Protein AF-A0A813KV75-F1 (afdb_monomer_lite)

Structure (mmCIF, N/CA/C/O backbone):
data_AF-A0A813KV75-F1
#
_entry.id   AF-A0A813KV75-F1
#
loop_
_atom_site.group_PDB
_atom_site.id
_atom_site.type_symbol
_atom_site.label_atom_id
_atom_site.label_alt_id
_atom_site.label_comp_id
_atom_site.label_asym_id
_atom_site.label_entity_id
_atom_site.label_seq_id
_atom_site.pdbx_PDB_ins_code
_atom_site.Cartn_x
_atom_site.Cartn_y
_atom_site.Cartn_z
_atom_site.occupancy
_atom_site.B_iso_or_equiv
_atom_site.auth_seq_id
_atom_site.auth_comp_id
_atom_site.auth_asym_id
_atom_site.auth_atom_id
_atom_site.pdbx_PDB_model_num
ATOM 1 N N . ALA A 1 1 ? 6.185 -14.741 -5.925 1.00 53.38 1 ALA A N 1
ATOM 2 C CA . ALA A 1 1 ? 5.125 -14.249 -5.020 1.00 53.38 1 ALA A CA 1
ATOM 3 C C . ALA A 1 1 ? 5.002 -15.226 -3.856 1.00 53.38 1 ALA A C 1
ATOM 5 O O . ALA A 1 1 ? 5.307 -16.393 -4.060 1.00 53.38 1 ALA A O 1
ATOM 6 N N . SER A 1 2 ? 4.611 -14.777 -2.660 1.00 63.94 2 SER A N 1
ATOM 7 C CA . SER A 1 2 ? 4.375 -15.670 -1.508 1.00 63.94 2 SER A CA 1
ATOM 8 C C . SER A 1 2 ? 3.103 -16.514 -1.654 1.00 63.94 2 SER A C 1
ATOM 10 O O . SER A 1 2 ? 2.990 -17.553 -1.020 1.00 63.94 2 SER A O 1
ATOM 12 N N . ILE A 1 3 ? 2.172 -16.078 -2.509 1.00 71.06 3 ILE A N 1
ATOM 13 C CA . ILE A 1 3 ? 0.961 -16.801 -2.906 1.00 71.06 3 ILE A CA 1
ATOM 14 C C . ILE A 1 3 ? 0.991 -16.938 -4.437 1.00 71.06 3 ILE A C 1
ATOM 16 O O . ILE A 1 3 ? 1.239 -15.929 -5.110 1.00 71.06 3 ILE A O 1
ATOM 20 N N . PRO A 1 4 ? 0.772 -18.138 -5.006 1.00 77.00 4 PRO A N 1
ATOM 21 C CA . PRO A 1 4 ? 0.622 -18.311 -6.448 1.00 77.00 4 PRO A CA 1
ATOM 22 C C . PRO A 1 4 ? -0.547 -17.474 -6.979 1.00 77.00 4 PRO A C 1
ATOM 24 O O . PRO A 1 4 ? -1.672 -17.583 -6.485 1.00 77.00 4 PRO A O 1
ATOM 27 N N . LEU A 1 5 ? -0.274 -16.635 -7.978 1.00 83.06 5 LEU A N 1
ATOM 28 C CA . LEU A 1 5 ? -1.265 -15.744 -8.572 1.00 83.06 5 LEU A CA 1
ATOM 29 C C . LEU A 1 5 ? -1.106 -15.679 -10.090 1.00 83.06 5 LEU A C 1
ATOM 31 O O . LEU A 1 5 ? 0.013 -15.726 -10.602 1.00 83.06 5 LEU A O 1
ATOM 35 N N . ILE A 1 6 ? -2.228 -15.520 -10.782 1.00 82.75 6 ILE A N 1
ATOM 36 C CA . ILE A 1 6 ? -2.308 -15.220 -12.211 1.00 82.75 6 ILE A CA 1
ATOM 37 C C . ILE A 1 6 ? -2.850 -13.801 -12.340 1.00 82.75 6 ILE A C 1
ATOM 39 O O . ILE A 1 6 ? -3.893 -13.488 -11.770 1.00 82.75 6 ILE A O 1
ATOM 43 N N . LYS A 1 7 ? -2.150 -12.951 -13.092 1.00 79.19 7 LYS A N 1
ATOM 44 C CA . LYS A 1 7 ? -2.638 -11.614 -13.440 1.00 79.19 7 LYS A CA 1
ATOM 45 C C . LYS A 1 7 ? -3.262 -11.653 -14.821 1.00 79.19 7 LYS A C 1
ATOM 47 O O . LYS A 1 7 ? -2.622 -12.109 -15.764 1.00 79.19 7 LYS A O 1
ATOM 52 N N . ALA A 1 8 ? -4.478 -11.152 -14.938 1.00 77.88 8 ALA A N 1
ATOM 53 C CA . ALA A 1 8 ? -5.195 -11.017 -16.193 1.00 77.88 8 ALA A CA 1
ATOM 54 C C . ALA A 1 8 ? -5.726 -9.589 -16.335 1.00 77.88 8 ALA A C 1
ATOM 56 O O . ALA A 1 8 ? -5.813 -8.840 -15.365 1.00 77.88 8 ALA A O 1
ATOM 57 N N . VAL A 1 9 ? -6.079 -9.213 -17.558 1.00 76.44 9 VAL A N 1
ATOM 58 C CA . VAL A 1 9 ? -6.829 -7.989 -17.833 1.00 76.44 9 VAL A CA 1
ATOM 59 C C . VAL A 1 9 ? -8.101 -8.422 -18.542 1.00 76.44 9 VAL A C 1
ATOM 61 O O . VAL A 1 9 ? -8.027 -9.105 -19.562 1.00 76.44 9 VAL A O 1
ATOM 64 N N . ASP A 1 10 ? -9.249 -8.082 -17.968 1.00 83.19 10 ASP A N 1
ATOM 65 C CA . ASP A 1 10 ? -10.549 -8.336 -18.582 1.00 83.19 10 ASP A CA 1
ATOM 66 C C . ASP A 1 10 ? -10.736 -7.490 -19.856 1.00 83.19 10 ASP A C 1
ATOM 68 O O . ASP A 1 10 ? -10.063 -6.476 -20.050 1.00 83.19 10 ASP A O 1
ATOM 72 N N . VAL A 1 11 ? -11.684 -7.870 -20.715 1.00 79.50 11 VAL A N 1
ATOM 73 C CA . VAL A 1 11 ? -12.032 -7.126 -21.938 1.00 79.50 11 VAL A CA 1
ATOM 74 C C . VAL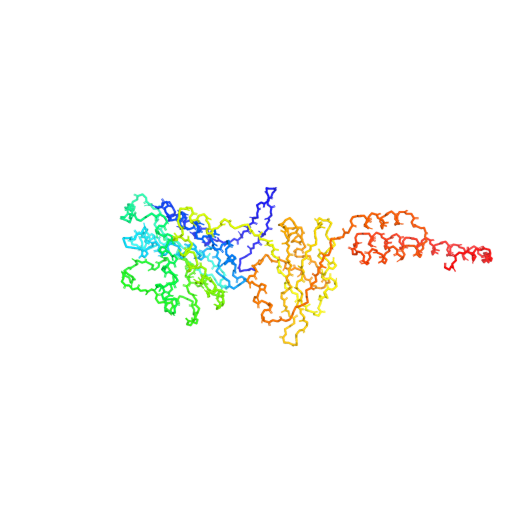 A 1 11 ? -12.446 -5.675 -21.664 1.00 79.50 11 VAL A C 1
ATOM 76 O O . VAL A 1 11 ? -12.253 -4.816 -22.521 1.00 79.50 11 VAL A O 1
ATOM 79 N N . SER A 1 12 ? -12.958 -5.377 -20.465 1.00 78.62 12 SER A N 1
ATOM 80 C CA . SER A 1 12 ? -13.265 -4.012 -20.012 1.00 78.62 12 SER A CA 1
ATOM 81 C C . SER A 1 12 ? -12.034 -3.196 -19.585 1.00 78.62 12 SER A C 1
ATOM 83 O O . SER A 1 12 ? -12.148 -2.007 -19.291 1.00 78.62 12 SER A O 1
ATOM 85 N N . GLY A 1 13 ? -10.847 -3.810 -19.536 1.00 67.19 13 GLY A N 1
ATOM 86 C CA . GLY A 1 13 ? -9.606 -3.179 -19.086 1.00 67.19 13 GLY A CA 1
ATOM 87 C C . GLY A 1 13 ? -9.364 -3.250 -17.575 1.00 67.19 13 GLY A C 1
ATOM 88 O O . GLY A 1 13 ? -8.439 -2.596 -17.089 1.00 67.19 13 GLY A O 1
ATOM 89 N N . VAL A 1 14 ? -10.166 -4.024 -16.834 1.00 74.25 14 VAL A N 1
ATOM 90 C CA . VAL A 1 14 ? -9.988 -4.264 -15.393 1.00 74.25 14 VAL A CA 1
ATOM 91 C C . VAL A 1 14 ? -8.853 -5.263 -15.162 1.00 74.25 14 VAL A C 1
ATOM 93 O O . VAL A 1 14 ? -8.882 -6.373 -15.687 1.00 74.25 14 VAL A O 1
ATOM 96 N N . GLU A 1 15 ? -7.861 -4.885 -14.353 1.00 74.06 15 GLU A N 1
ATOM 97 C CA . GLU A 1 15 ? -6.810 -5.802 -13.896 1.00 74.06 15 GLU A CA 1
ATOM 98 C C . GLU A 1 15 ? -7.378 -6.769 -12.841 1.00 74.06 15 GLU A C 1
ATOM 100 O O . GLU A 1 15 ? -7.965 -6.348 -11.842 1.00 74.06 15 GLU A O 1
ATOM 105 N N . VAL A 1 16 ? -7.200 -8.070 -13.065 1.00 79.62 16 VAL A N 1
ATOM 106 C CA . VAL A 1 16 ? -7.707 -9.157 -12.221 1.00 79.62 16 VAL A CA 1
ATOM 107 C C . VAL A 1 16 ? -6.535 -9.988 -11.712 1.00 79.62 16 VAL A C 1
ATOM 109 O O . VAL A 1 16 ? -5.755 -10.518 -12.501 1.00 79.62 16 VAL A O 1
ATOM 112 N N . ASP A 1 17 ? -6.451 -10.156 -10.392 1.00 83.75 17 ASP A N 1
ATOM 113 C CA . ASP A 1 17 ? -5.518 -11.078 -9.743 1.00 83.75 17 ASP A CA 1
ATOM 114 C C . ASP A 1 17 ? -6.285 -12.341 -9.299 1.00 83.75 17 ASP A C 1
ATOM 116 O O . ASP A 1 17 ? -7.113 -12.295 -8.388 1.00 83.75 17 ASP A O 1
ATOM 120 N N . LEU A 1 18 ? -6.012 -13.482 -9.936 1.00 84.12 18 LEU A N 1
ATOM 121 C CA . LEU A 1 18 ? -6.553 -14.794 -9.569 1.00 84.12 18 LEU A CA 1
ATOM 122 C C . LEU A 1 18 ? -5.559 -15.522 -8.662 1.00 84.12 18 LEU A C 1
ATOM 124 O O . LEU A 1 18 ? -4.484 -15.922 -9.106 1.00 84.12 18 LEU A O 1
ATOM 128 N N . CYS A 1 19 ? -5.923 -15.719 -7.396 1.00 84.06 19 CYS A N 1
ATOM 129 C CA . CYS A 1 19 ? -5.082 -16.381 -6.397 1.00 84.06 19 CYS A CA 1
ATOM 130 C C . CYS A 1 19 ? -5.640 -17.766 -6.052 1.00 84.06 19 CYS A C 1
ATOM 132 O O . CYS A 1 19 ? -6.827 -17.896 -5.756 1.00 84.06 19 CYS A O 1
ATOM 134 N N . ILE A 1 20 ? -4.783 -18.789 -6.018 1.00 82.94 20 ILE A N 1
ATOM 135 C CA . ILE A 1 20 ? -5.169 -20.150 -5.611 1.00 82.94 20 ILE A CA 1
ATOM 136 C C . ILE A 1 20 ? -4.765 -20.368 -4.149 1.00 82.94 20 ILE A C 1
ATOM 138 O O . ILE A 1 20 ? -3.637 -20.069 -3.764 1.00 82.94 20 ILE A O 1
ATOM 142 N N . GLY A 1 21 ? -5.686 -20.889 -3.333 1.00 81.12 21 GLY A N 1
ATOM 143 C CA . GLY A 1 21 ? -5.401 -21.296 -1.950 1.00 81.12 21 GLY A CA 1
ATOM 144 C C . GLY A 1 21 ? -5.298 -20.159 -0.926 1.00 81.12 21 GLY A C 1
ATOM 145 O O . GLY A 1 21 ? -4.889 -20.400 0.204 1.00 81.12 21 GLY A O 1
ATOM 146 N N . ASN A 1 22 ? -5.687 -18.924 -1.268 1.00 85.81 22 ASN A N 1
ATOM 147 C CA . ASN A 1 22 ? -5.673 -17.793 -0.329 1.00 85.81 22 ASN A CA 1
ATOM 148 C C . ASN A 1 22 ? -6.916 -17.773 0.588 1.00 85.81 22 ASN A C 1
ATOM 150 O O . ASN A 1 22 ? -7.728 -16.844 0.542 1.00 85.81 22 ASN A O 1
ATOM 154 N N . HIS A 1 23 ? -7.085 -18.811 1.410 1.00 90.31 23 HIS A N 1
ATOM 155 C CA . HIS A 1 23 ? -8.248 -18.949 2.294 1.00 90.31 23 HIS A CA 1
ATOM 156 C C . HIS A 1 23 ? -8.312 -17.845 3.358 1.00 90.31 23 HIS A C 1
ATOM 158 O O . HIS A 1 23 ? -9.381 -17.284 3.593 1.00 90.31 23 HIS A O 1
ATOM 164 N N . LEU A 1 24 ? -7.174 -17.459 3.943 1.00 93.88 24 LEU A N 1
ATOM 165 C CA . LEU A 1 24 ? -7.123 -16.358 4.913 1.00 93.88 24 LEU A CA 1
ATOM 166 C C . LEU A 1 24 ? -7.554 -15.023 4.288 1.00 93.88 24 LEU A C 1
ATOM 168 O O . LEU A 1 24 ? -8.267 -14.247 4.921 1.00 93.88 24 LEU A O 1
ATOM 172 N N . GLY A 1 25 ? -7.216 -14.781 3.016 1.00 92.75 25 GLY A N 1
ATOM 173 C CA . GLY A 1 25 ? -7.668 -13.603 2.272 1.00 92.75 25 GLY A CA 1
ATOM 174 C C . GLY A 1 25 ? -9.194 -13.479 2.176 1.00 92.75 25 GLY A C 1
ATOM 175 O O . GLY A 1 25 ? -9.724 -12.365 2.236 1.00 92.75 25 GLY A O 1
ATOM 176 N N . LEU A 1 26 ? -9.914 -14.605 2.095 1.00 93.62 26 LEU A N 1
ATOM 177 C CA . LEU A 1 26 ? -11.379 -14.621 2.129 1.00 93.62 26 LEU A CA 1
ATOM 178 C C . LEU A 1 26 ? -11.910 -14.164 3.493 1.00 93.62 26 LEU A C 1
ATOM 180 O O . LEU A 1 26 ? -12.798 -13.314 3.550 1.00 93.62 26 LEU A O 1
ATOM 184 N N . HIS A 1 27 ? -11.355 -14.688 4.588 1.00 96.69 27 HIS A N 1
ATOM 185 C CA . HIS A 1 27 ? -11.759 -14.301 5.942 1.00 96.69 27 HIS A CA 1
ATOM 186 C C . HIS A 1 27 ? -11.413 -12.841 6.242 1.00 96.69 27 HIS A C 1
ATOM 188 O O . HIS A 1 27 ? -12.263 -12.116 6.754 1.00 96.69 27 HIS A O 1
ATOM 194 N N . ASN A 1 28 ? -10.229 -12.371 5.838 1.00 97.25 28 ASN A N 1
ATOM 195 C CA . ASN A 1 28 ? -9.840 -10.962 5.947 1.00 97.25 28 ASN A CA 1
ATOM 196 C C . ASN A 1 28 ? -10.833 -10.044 5.221 1.00 97.25 28 ASN A C 1
ATOM 198 O O . ASN A 1 28 ? -11.254 -9.023 5.765 1.00 97.25 28 ASN A O 1
ATOM 202 N N . SER A 1 29 ? -11.260 -10.431 4.015 1.00 96.69 29 SER A N 1
ATOM 203 C CA . SER A 1 29 ? -12.256 -9.676 3.246 1.00 96.69 29 SER A CA 1
ATOM 204 C C . SER A 1 29 ? -13.622 -9.656 3.937 1.00 96.69 29 SER A C 1
ATOM 206 O O . SER A 1 29 ? -14.263 -8.609 3.984 1.00 96.69 29 SER A O 1
ATOM 208 N N . ARG A 1 30 ? -14.054 -10.786 4.515 1.00 97.88 30 ARG A N 1
ATOM 209 C CA . ARG A 1 30 ? -15.306 -10.883 5.284 1.00 97.88 30 ARG A CA 1
ATOM 210 C C . ARG A 1 30 ? -15.275 -10.041 6.560 1.00 97.88 30 ARG A C 1
ATOM 212 O O . ARG A 1 30 ? -16.251 -9.354 6.830 1.00 97.88 30 ARG A O 1
ATOM 219 N N . LEU A 1 31 ? -14.160 -10.037 7.292 1.00 98.50 31 LEU A N 1
ATOM 220 C CA . LEU A 1 31 ? -13.988 -9.210 8.489 1.00 98.50 31 LEU A CA 1
ATOM 221 C C . LEU A 1 31 ? -14.083 -7.715 8.149 1.00 98.50 31 LEU A C 1
ATOM 223 O O . LEU A 1 31 ? -14.829 -6.978 8.787 1.00 98.50 31 LEU A O 1
ATOM 227 N N . VAL A 1 32 ? -13.373 -7.265 7.109 1.00 98.38 32 VAL A N 1
ATOM 228 C CA . VAL A 1 32 ? -13.455 -5.870 6.642 1.00 98.38 32 VAL A CA 1
ATOM 229 C C . VAL A 1 32 ? -14.874 -5.524 6.185 1.00 98.38 32 VAL A C 1
ATOM 231 O O . VAL A 1 32 ? -15.374 -4.450 6.510 1.00 98.38 32 VAL A O 1
ATOM 234 N N . ALA A 1 33 ? -15.543 -6.425 5.460 1.00 98.12 33 ALA A N 1
ATOM 235 C CA . ALA A 1 33 ? -16.925 -6.221 5.034 1.00 98.12 33 ALA A CA 1
ATOM 236 C C . ALA A 1 33 ? -17.878 -6.085 6.230 1.00 98.12 33 ALA A C 1
ATOM 238 O O . ALA A 1 33 ? -18.720 -5.191 6.218 1.00 98.12 33 ALA A O 1
ATOM 239 N N . ALA A 1 34 ? -17.705 -6.903 7.270 1.00 98.38 34 ALA A N 1
ATOM 240 C CA . ALA A 1 34 ? -18.495 -6.825 8.492 1.00 98.38 34 ALA A CA 1
ATOM 241 C C . ALA A 1 34 ? -18.333 -5.466 9.192 1.00 98.38 34 ALA A C 1
ATOM 243 O O . ALA A 1 34 ? -19.322 -4.845 9.568 1.00 98.38 34 ALA A O 1
ATOM 244 N N . TYR A 1 35 ? -17.107 -4.939 9.272 1.00 98.44 35 TYR A N 1
ATOM 245 C CA . TYR A 1 35 ? -16.874 -3.592 9.799 1.00 98.44 35 TYR A CA 1
ATOM 246 C C . TYR A 1 35 ? -17.551 -2.490 8.977 1.00 98.44 35 TYR A C 1
ATOM 248 O O . TYR A 1 35 ? -18.154 -1.586 9.548 1.00 98.44 35 TYR A O 1
ATOM 256 N N . CYS A 1 36 ? -17.485 -2.569 7.646 1.00 98.00 36 CYS A N 1
ATOM 257 C CA . CYS A 1 36 ? -18.151 -1.609 6.761 1.00 98.00 36 CYS A CA 1
ATOM 258 C C . CYS A 1 36 ? -19.685 -1.683 6.830 1.00 98.00 36 CYS A C 1
ATOM 260 O O . CYS A 1 36 ? -20.344 -0.674 6.599 1.00 98.00 36 CYS A O 1
ATOM 262 N N . GLN A 1 37 ? -20.248 -2.865 7.094 1.00 97.75 37 GLN A N 1
ATOM 263 C CA . GLN A 1 37 ? -21.692 -3.058 7.265 1.00 97.75 37 GLN A CA 1
ATOM 264 C C . GLN A 1 37 ? -22.179 -2.540 8.618 1.00 97.75 37 GLN A C 1
ATOM 266 O O . GLN A 1 37 ? -23.289 -2.027 8.707 1.00 97.75 37 GLN A O 1
ATOM 271 N N . LEU A 1 38 ? -21.344 -2.652 9.653 1.00 97.69 38 LEU A N 1
ATOM 272 C CA . LEU A 1 38 ? -21.693 -2.231 11.003 1.00 97.69 38 LEU A CA 1
ATOM 273 C C . LEU A 1 38 ? -21.845 -0.707 11.133 1.00 97.69 38 LEU A C 1
ATOM 275 O O . LEU A 1 38 ? -22.743 -0.238 11.827 1.00 97.69 38 LEU A O 1
ATOM 279 N N . ASP A 1 39 ? -20.983 0.068 10.468 1.00 98.31 39 ASP A N 1
ATOM 280 C CA . ASP A 1 39 ? -21.084 1.530 10.419 1.00 98.31 39 ASP A CA 1
ATOM 281 C C . ASP A 1 39 ? -20.590 2.062 9.062 1.00 98.31 39 ASP A C 1
ATOM 283 O O . ASP A 1 39 ? -19.451 1.821 8.649 1.00 98.31 39 ASP A O 1
ATOM 287 N N . GLN A 1 40 ? -21.445 2.826 8.372 1.00 97.69 40 GLN A N 1
ATOM 288 C CA . GLN A 1 40 ? -21.170 3.371 7.038 1.00 97.69 40 GLN A CA 1
ATOM 289 C C . GLN A 1 40 ? -19.872 4.196 6.988 1.00 97.69 40 GLN A C 1
ATOM 291 O O . GLN A 1 40 ? -19.140 4.144 5.990 1.00 97.69 40 GLN A O 1
ATOM 296 N N . ARG A 1 41 ? -19.545 4.915 8.071 1.00 98.50 41 ARG A N 1
ATOM 297 C CA . ARG A 1 41 ? -18.370 5.797 8.143 1.00 98.50 41 ARG A CA 1
ATOM 298 C C . ARG A 1 41 ? -17.066 5.013 8.018 1.00 98.50 41 ARG A C 1
ATOM 300 O O . ARG A 1 41 ? -16.087 5.537 7.491 1.00 98.50 41 ARG A O 1
ATOM 307 N N . VAL A 1 42 ? -17.047 3.733 8.410 1.00 98.56 42 VAL A N 1
ATOM 308 C CA . VAL A 1 42 ? -15.878 2.855 8.230 1.00 98.56 42 VAL A CA 1
ATOM 309 C C . VAL A 1 42 ? -15.536 2.715 6.751 1.00 98.56 42 VAL A C 1
ATOM 311 O O . VAL A 1 42 ? -14.382 2.906 6.356 1.00 98.56 42 VAL A O 1
ATOM 314 N N . GLY A 1 43 ? -16.537 2.408 5.923 1.00 98.06 43 GLY A N 1
ATOM 315 C CA . GLY A 1 43 ? -16.358 2.253 4.483 1.00 98.06 43 GLY A CA 1
ATOM 316 C C . GLY A 1 43 ? -15.925 3.556 3.811 1.00 98.06 43 GLY A C 1
ATOM 317 O O . GLY A 1 43 ? -15.083 3.534 2.912 1.00 98.06 43 GLY A O 1
ATOM 318 N N . GLU A 1 44 ? -16.459 4.690 4.266 1.00 97.88 44 GLU A N 1
ATOM 319 C CA . GLU A 1 44 ? -16.111 6.023 3.766 1.00 97.88 44 GLU A CA 1
ATOM 320 C C . GLU A 1 44 ? -14.663 6.403 4.082 1.00 97.88 44 GLU A C 1
ATOM 322 O O . GLU A 1 44 ? -13.897 6.685 3.156 1.00 97.88 44 GLU A O 1
ATOM 327 N N . VAL A 1 45 ? -14.251 6.313 5.350 1.00 98.50 45 VAL A N 1
ATOM 328 C CA . VAL A 1 45 ? -12.875 6.615 5.773 1.00 98.50 45 VAL A CA 1
ATOM 329 C C . VAL A 1 45 ? -11.883 5.666 5.096 1.00 98.50 45 VAL A C 1
ATOM 331 O O . VAL A 1 45 ? -10.905 6.121 4.502 1.00 98.50 45 VAL A O 1
ATOM 334 N N . CYS A 1 46 ? -12.150 4.353 5.084 1.00 98.38 46 CYS A N 1
ATOM 335 C CA . CYS A 1 46 ? -11.278 3.381 4.417 1.00 98.38 46 CYS A CA 1
ATOM 336 C C . CYS A 1 46 ? -11.109 3.686 2.922 1.00 98.38 46 CYS A C 1
ATOM 338 O O . CYS A 1 46 ? -10.010 3.553 2.377 1.00 98.38 46 CYS A O 1
ATOM 340 N N . ARG A 1 47 ? -12.190 4.084 2.239 1.00 97.25 47 ARG A N 1
ATOM 341 C CA . ARG A 1 47 ? -12.155 4.431 0.815 1.00 97.25 47 ARG A CA 1
ATOM 342 C C . ARG A 1 47 ? -11.278 5.652 0.573 1.00 97.25 47 ARG A C 1
ATOM 344 O O . ARG A 1 47 ? -10.379 5.566 -0.265 1.00 97.25 47 ARG A O 1
ATOM 351 N N . VAL A 1 48 ? -11.500 6.736 1.317 1.00 97.25 48 VAL A N 1
ATOM 352 C CA . VAL A 1 48 ? -10.736 7.978 1.148 1.00 97.25 48 VAL A CA 1
ATOM 353 C C . VAL A 1 48 ? -9.262 7.763 1.478 1.00 97.25 48 VAL A C 1
ATOM 355 O O . VAL A 1 48 ? -8.413 8.118 0.667 1.00 97.25 48 VAL A O 1
ATOM 358 N N . VAL A 1 49 ? -8.932 7.091 2.586 1.00 98.31 49 VAL A N 1
ATOM 359 C CA . VAL A 1 49 ? -7.536 6.784 2.950 1.00 98.31 49 VAL A CA 1
ATOM 360 C C . VAL A 1 49 ? -6.847 5.960 1.858 1.00 98.31 49 VAL A C 1
ATOM 362 O O . VAL A 1 49 ? -5.716 6.255 1.475 1.00 98.31 49 VAL A O 1
ATOM 365 N N . LYS A 1 50 ? -7.516 4.947 1.294 1.00 96.69 50 LYS A N 1
ATOM 366 C CA . LYS A 1 50 ? -6.940 4.147 0.199 1.00 96.69 50 LYS A CA 1
ATOM 367 C C . LYS A 1 50 ? -6.727 4.964 -1.072 1.00 96.69 50 LYS A C 1
ATOM 369 O O . LYS A 1 50 ? -5.714 4.770 -1.744 1.00 96.69 50 LYS A O 1
ATOM 374 N N . GLN A 1 51 ? -7.677 5.825 -1.429 1.00 95.44 51 GLN A N 1
ATOM 375 C CA . GLN A 1 51 ? -7.565 6.686 -2.606 1.00 95.44 51 GLN A CA 1
ATOM 376 C C . GLN A 1 51 ? -6.450 7.720 -2.425 1.00 95.44 51 GLN A C 1
ATOM 378 O O . GLN A 1 51 ? -5.597 7.835 -3.301 1.00 95.44 51 GLN A O 1
ATOM 383 N N . TRP A 1 52 ? -6.382 8.370 -1.262 1.00 96.94 52 TRP A N 1
ATOM 384 C CA . TRP A 1 52 ? -5.301 9.279 -0.883 1.00 96.94 52 TRP A CA 1
ATOM 385 C C . TRP A 1 52 ? -3.931 8.592 -0.958 1.00 96.94 52 TRP A C 1
ATOM 387 O O . TRP A 1 52 ? -3.034 9.077 -1.646 1.00 96.94 52 TRP A O 1
ATOM 397 N N . ALA A 1 53 ? -3.773 7.421 -0.332 1.00 97.06 53 ALA A N 1
ATOM 398 C CA . ALA A 1 53 ? -2.500 6.702 -0.332 1.00 97.06 53 ALA A CA 1
ATOM 399 C C . ALA A 1 53 ? -2.056 6.330 -1.757 1.00 97.06 53 ALA A C 1
ATOM 401 O O . ALA A 1 53 ? -0.873 6.420 -2.083 1.00 97.06 53 ALA A O 1
ATOM 402 N N . ARG A 1 54 ? -2.998 5.946 -2.632 1.00 94.00 54 ARG A N 1
ATOM 403 C CA . ARG A 1 54 ? -2.718 5.692 -4.056 1.00 94.00 54 ARG A CA 1
ATOM 404 C C . ARG A 1 54 ? -2.331 6.969 -4.802 1.00 94.00 54 ARG A C 1
ATOM 406 O O . ARG A 1 54 ? -1.345 6.943 -5.530 1.00 94.00 54 ARG A O 1
ATOM 413 N N . ALA A 1 55 ? -3.056 8.068 -4.599 1.00 93.25 55 ALA A N 1
ATOM 414 C CA . ALA A 1 55 ? -2.785 9.353 -5.242 1.00 93.25 55 ALA A CA 1
ATOM 415 C C . ALA A 1 55 ? -1.420 9.939 -4.839 1.00 93.25 55 ALA A C 1
ATOM 417 O O . ALA A 1 55 ? -0.754 10.570 -5.657 1.00 93.25 55 ALA A O 1
ATOM 418 N N . MET A 1 56 ? -0.973 9.689 -3.604 1.00 94.56 56 MET A N 1
ATOM 419 C CA . MET A 1 56 ? 0.372 10.043 -3.126 1.00 94.56 56 MET A CA 1
ATOM 420 C C . MET A 1 56 ? 1.444 8.998 -3.489 1.00 94.56 56 MET A C 1
ATOM 422 O O . MET A 1 56 ? 2.602 9.150 -3.105 1.00 94.56 56 MET A O 1
ATOM 426 N N . GLN A 1 57 ? 1.071 7.931 -4.204 1.00 94.25 57 GLN A N 1
ATOM 427 C CA . GLN A 1 57 ? 1.933 6.808 -4.588 1.00 94.25 57 GLN A CA 1
ATOM 428 C C . GLN A 1 57 ? 2.609 6.090 -3.403 1.00 94.25 57 GLN A C 1
ATOM 430 O O . GLN A 1 57 ? 3.700 5.539 -3.528 1.00 94.25 57 GLN A O 1
ATOM 435 N N . LEU A 1 58 ? 1.923 6.049 -2.260 1.00 95.81 58 LEU A N 1
ATOM 436 C CA . LEU A 1 58 ? 2.359 5.415 -1.010 1.00 95.81 58 LEU A CA 1
ATOM 437 C C . LEU A 1 58 ? 1.849 3.974 -0.871 1.00 95.81 58 LEU A C 1
ATOM 439 O O . LEU A 1 58 ? 1.830 3.405 0.219 1.00 95.81 58 LEU A O 1
ATOM 443 N N . VAL A 1 59 ? 1.379 3.377 -1.966 1.00 93.00 59 VAL A N 1
ATOM 444 C CA . VAL A 1 59 ? 0.904 1.995 -1.998 1.00 93.00 59 VAL A CA 1
ATOM 445 C C . VAL A 1 59 ? 1.827 1.202 -2.897 1.00 93.00 59 VAL A C 1
ATOM 447 O O . VAL A 1 59 ? 1.818 1.463 -4.097 1.00 93.00 59 VAL A O 1
ATOM 450 N N . ARG A 1 60 ? 2.563 0.242 -2.313 1.00 89.88 60 ARG A N 1
ATOM 451 C CA . ARG A 1 60 ? 3.247 -0.914 -2.936 1.00 89.88 60 ARG A CA 1
ATOM 452 C C . ARG A 1 60 ? 4.454 -1.331 -2.093 1.00 89.88 60 ARG A C 1
ATOM 454 O O . ARG A 1 60 ? 5.458 -0.631 -2.022 1.00 89.88 60 ARG A O 1
ATOM 461 N N . SER A 1 61 ? 4.404 -2.538 -1.534 1.00 89.00 61 SER A N 1
ATOM 462 C CA . SER A 1 61 ? 5.488 -3.058 -0.689 1.00 89.00 61 SER A CA 1
ATOM 463 C C . SER A 1 61 ? 6.818 -3.256 -1.414 1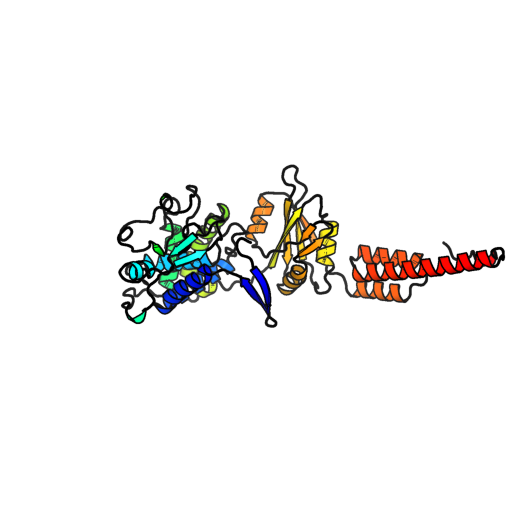.00 89.00 61 SER A C 1
ATOM 465 O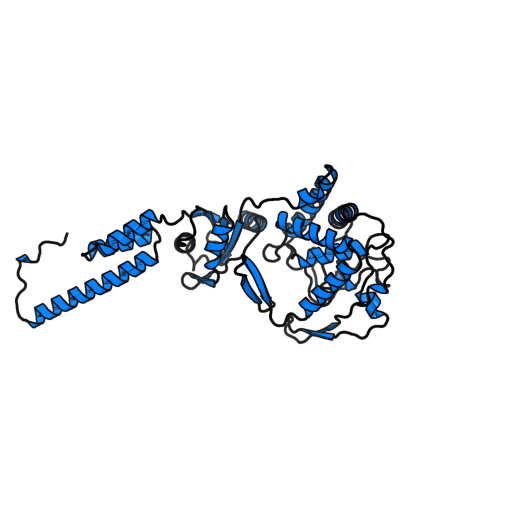 O . SER A 1 61 ? 7.864 -3.118 -0.794 1.00 89.00 61 SER A O 1
ATOM 467 N N . SER A 1 62 ? 6.808 -3.515 -2.727 1.00 87.88 62 SER A N 1
ATOM 468 C CA . SER A 1 62 ? 8.046 -3.604 -3.518 1.00 87.88 62 SER A CA 1
ATOM 469 C C . SER A 1 62 ? 8.749 -2.262 -3.730 1.00 87.88 62 SER A C 1
ATOM 471 O O . SER A 1 62 ? 9.868 -2.258 -4.234 1.00 87.88 62 SER A O 1
ATOM 473 N N . ASP A 1 63 ? 8.086 -1.151 -3.408 1.00 91.94 63 ASP A N 1
ATOM 474 C CA . ASP A 1 63 ? 8.625 0.210 -3.499 1.00 91.94 63 ASP A CA 1
ATOM 475 C C . ASP A 1 63 ? 8.918 0.767 -2.100 1.00 91.94 63 ASP A C 1
ATOM 477 O O . ASP A 1 63 ? 8.994 1.973 -1.917 1.00 91.94 63 ASP A O 1
ATOM 481 N N . GLY A 1 64 ? 9.000 -0.098 -1.083 1.00 93.62 64 GLY A N 1
ATOM 482 C CA . GLY A 1 64 ? 9.287 0.317 0.287 1.00 93.62 64 GLY A CA 1
ATOM 483 C C . GLY A 1 64 ? 8.120 0.978 1.023 1.00 93.62 64 GLY A C 1
ATOM 484 O O . GLY A 1 64 ? 8.338 1.595 2.060 1.00 93.62 64 GLY A O 1
ATOM 485 N N . HIS A 1 65 ? 6.888 0.845 0.527 1.00 96.00 65 HIS A N 1
ATOM 486 C CA . HIS A 1 65 ? 5.693 1.425 1.143 1.00 96.00 65 HIS A CA 1
ATOM 487 C C . HIS A 1 65 ? 4.752 0.357 1.729 1.00 96.00 65 HIS A C 1
ATOM 489 O O . HIS A 1 65 ? 4.985 -0.851 1.634 1.00 96.00 65 HIS A O 1
ATOM 495 N N . LEU A 1 66 ? 3.643 0.785 2.332 1.00 97.06 66 LEU A N 1
ATOM 496 C CA . LEU A 1 66 ? 2.585 -0.124 2.766 1.00 97.06 66 LEU A CA 1
ATOM 497 C C . LEU A 1 66 ? 1.775 -0.650 1.569 1.00 97.06 66 LEU A C 1
ATOM 499 O O . LEU A 1 66 ? 1.771 -0.079 0.478 1.00 97.06 66 LEU A O 1
ATOM 503 N N . ASN A 1 67 ? 1.073 -1.766 1.757 1.00 94.81 67 ASN A N 1
ATOM 504 C CA . ASN A 1 67 ? 0.046 -2.201 0.810 1.00 94.81 67 ASN A CA 1
ATOM 505 C C . ASN A 1 67 ? -1.318 -1.584 1.182 1.00 94.81 67 ASN A C 1
ATOM 507 O O . ASN A 1 67 ? -1.522 -1.104 2.295 1.00 94.81 67 ASN A O 1
ATOM 511 N N . SER A 1 68 ? -2.286 -1.601 0.260 1.00 94.75 68 SER A N 1
ATOM 512 C CA . SER A 1 68 ? -3.598 -0.979 0.502 1.00 94.75 68 SER A CA 1
ATOM 513 C C . SER A 1 68 ? -4.412 -1.652 1.612 1.00 94.75 68 SER A C 1
ATOM 515 O O . SER A 1 68 ? -5.311 -1.028 2.173 1.00 94.75 68 SER A O 1
ATOM 517 N N . TYR A 1 69 ? -4.132 -2.923 1.906 1.00 97.00 69 TYR A N 1
ATOM 518 C CA . TYR A 1 69 ? -4.793 -3.645 2.988 1.00 97.00 69 TYR A CA 1
ATOM 519 C C . TYR A 1 69 ? -4.324 -3.133 4.357 1.00 97.00 69 TYR A C 1
ATOM 521 O O . TYR A 1 69 ? -5.161 -2.839 5.204 1.00 97.00 69 TYR A O 1
ATOM 529 N N . ALA A 1 70 ? -3.025 -2.870 4.525 1.00 98.31 70 ALA A N 1
ATOM 530 C CA . ALA A 1 70 ? -2.475 -2.259 5.734 1.00 98.31 70 ALA A CA 1
ATOM 531 C C . ALA A 1 70 ? -3.144 -0.912 6.061 1.00 98.31 70 ALA A C 1
ATOM 533 O O . ALA A 1 70 ? -3.547 -0.695 7.196 1.00 98.31 70 ALA A O 1
ATOM 534 N N . TYR A 1 71 ? -3.363 -0.045 5.064 1.00 98.56 71 TYR A N 1
ATOM 535 C CA . TYR A 1 71 ? -4.112 1.208 5.252 1.00 98.56 71 TYR A CA 1
ATOM 536 C C . TYR A 1 71 ? -5.563 1.000 5.699 1.00 98.56 71 TYR A C 1
ATOM 538 O O . TYR A 1 71 ? -6.091 1.803 6.462 1.00 98.56 71 TYR A O 1
ATOM 546 N N . THR A 1 72 ? -6.200 -0.084 5.250 1.00 98.56 72 THR A N 1
ATOM 547 C CA . THR A 1 72 ? -7.560 -0.437 5.687 1.00 98.56 72 THR A CA 1
ATOM 548 C C . THR A 1 72 ? -7.555 -0.820 7.168 1.00 98.56 72 THR A C 1
ATOM 550 O O . THR A 1 72 ? -8.400 -0.353 7.924 1.00 98.56 72 THR A O 1
ATOM 553 N N . LEU A 1 73 ? -6.570 -1.613 7.603 1.00 98.69 73 LEU A N 1
ATOM 554 C CA . LEU A 1 73 ? -6.421 -1.987 9.011 1.00 98.69 73 LEU A CA 1
ATOM 555 C C . LEU A 1 73 ? -6.046 -0.800 9.901 1.00 98.69 73 LEU A C 1
ATOM 557 O O . LEU A 1 73 ? -6.561 -0.709 11.010 1.00 98.69 73 LEU A O 1
ATOM 561 N N . LEU A 1 74 ? -5.210 0.125 9.413 1.00 98.62 74 LEU A N 1
ATOM 562 C CA . LEU A 1 74 ? -4.940 1.391 10.100 1.00 98.62 74 LEU A CA 1
ATOM 563 C C . LEU A 1 74 ? -6.243 2.167 10.326 1.00 98.62 74 LEU A C 1
ATOM 565 O O . LEU A 1 74 ? -6.534 2.568 11.446 1.00 98.62 74 LEU A O 1
ATOM 569 N N . ALA A 1 75 ? -7.065 2.337 9.287 1.00 98.69 75 ALA A N 1
ATOM 570 C CA . ALA A 1 75 ? -8.329 3.060 9.413 1.00 98.69 75 ALA A CA 1
ATOM 571 C C . ALA A 1 75 ? -9.285 2.382 10.410 1.00 98.69 75 ALA A C 1
ATOM 573 O O . ALA A 1 75 ? -9.778 3.040 11.322 1.00 98.69 75 ALA A O 1
ATOM 574 N N . ILE A 1 76 ? -9.499 1.067 10.295 1.00 98.69 76 ILE A N 1
ATOM 575 C CA . ILE A 1 76 ? -10.371 0.311 11.210 1.00 98.69 76 ILE A CA 1
ATOM 576 C C . ILE A 1 76 ? -9.853 0.386 12.653 1.00 98.69 76 ILE A C 1
ATOM 578 O O . ILE A 1 76 ? -10.622 0.678 13.568 1.00 98.69 76 ILE A O 1
ATOM 582 N N . SER A 1 77 ? -8.550 0.172 12.863 1.00 97.62 77 SER A N 1
ATOM 583 C CA . SER A 1 77 ? -7.943 0.246 14.194 1.00 97.62 77 SER A CA 1
ATOM 584 C C . SER A 1 77 ? -8.062 1.646 14.791 1.00 97.62 77 SER A C 1
ATOM 586 O O . SER A 1 77 ? -8.370 1.762 15.972 1.00 97.62 77 SER A O 1
ATOM 588 N N . TYR A 1 78 ? -7.860 2.706 14.006 1.00 97.81 78 TYR A N 1
ATOM 589 C CA . TYR A 1 78 ? -8.062 4.078 14.469 1.00 97.81 78 TYR A CA 1
ATOM 590 C C . TYR A 1 78 ? -9.513 4.317 14.909 1.00 97.81 78 TYR A C 1
ATOM 592 O O . TYR A 1 78 ? -9.751 4.841 15.997 1.00 97.81 78 TYR A O 1
ATOM 600 N N . LEU A 1 79 ? -10.489 3.868 14.116 1.00 98.31 79 LEU A N 1
ATOM 601 C CA . LEU A 1 79 ? -11.911 4.023 14.430 1.00 98.31 79 LEU A CA 1
ATOM 602 C C . LEU A 1 79 ? -12.305 3.314 15.737 1.00 98.31 79 LEU A C 1
ATOM 604 O O . LEU A 1 79 ? -13.162 3.818 16.463 1.00 98.31 79 LEU A O 1
ATOM 608 N N . MET A 1 80 ? -11.634 2.216 16.096 1.00 96.06 80 MET A N 1
ATOM 609 C CA . MET A 1 80 ? -11.775 1.571 17.412 1.00 96.06 80 MET A CA 1
ATOM 610 C C . MET A 1 80 ? -11.183 2.404 18.553 1.00 96.06 80 MET A C 1
ATOM 612 O O . MET A 1 80 ? -11.685 2.356 19.667 1.00 96.06 80 MET A O 1
ATOM 616 N N . THR A 1 81 ? -10.124 3.174 18.301 1.00 92.56 81 THR A N 1
ATOM 617 C CA . THR A 1 81 ? -9.462 4.001 19.332 1.00 92.56 81 THR A CA 1
ATOM 618 C C . THR A 1 81 ? -10.143 5.343 19.594 1.00 92.56 81 THR A C 1
ATOM 620 O O . THR A 1 81 ? -9.743 6.063 20.507 1.00 92.56 81 THR A O 1
ATOM 623 N N . THR A 1 82 ? -11.162 5.700 18.809 1.00 95.31 82 THR A N 1
ATOM 624 C CA . THR A 1 82 ? -11.948 6.920 19.040 1.00 95.31 82 THR A CA 1
ATOM 625 C C . THR A 1 82 ? -12.726 6.843 20.358 1.00 95.31 82 THR A C 1
ATOM 627 O O . THR A 1 82 ? -12.972 5.762 20.894 1.00 95.31 82 THR A O 1
ATOM 630 N N . SER A 1 83 ? -13.110 7.999 20.904 1.00 93.06 83 SER A N 1
ATOM 631 C CA . SER A 1 83 ? -13.889 8.085 22.141 1.00 93.06 83 SER A CA 1
ATOM 632 C C . SER A 1 83 ? -15.157 8.916 21.913 1.00 93.06 83 SER A C 1
ATOM 634 O O . SER A 1 83 ? -15.039 10.125 21.706 1.00 93.06 83 SER A O 1
ATOM 636 N N . PRO A 1 84 ? -16.359 8.306 21.936 1.00 95.62 84 PRO A N 1
ATOM 637 C CA . PRO A 1 84 ? -16.626 6.860 21.991 1.00 95.62 84 PRO A CA 1
ATOM 638 C C . PRO A 1 84 ? -16.095 6.107 20.753 1.00 95.62 84 PRO A C 1
ATOM 640 O O . PRO A 1 84 ? -15.959 6.737 19.704 1.00 95.62 84 PRO A O 1
ATOM 643 N N . PRO A 1 85 ? -15.841 4.784 20.818 1.00 96.06 85 PRO A N 1
ATOM 644 C CA . PRO A 1 85 ? -15.446 4.003 19.645 1.00 96.06 85 PRO A CA 1
ATOM 645 C C . PRO A 1 85 ? -16.510 4.016 18.541 1.00 96.06 85 PRO A C 1
ATOM 647 O O . PRO A 1 85 ? -17.702 3.844 18.811 1.00 96.06 85 PRO A O 1
ATOM 650 N N . VAL A 1 86 ? -16.087 4.163 17.282 1.00 98.19 86 VAL A N 1
ATOM 651 C CA . VAL A 1 86 ? -16.992 4.056 16.125 1.00 98.19 86 VAL A CA 1
ATOM 652 C C . VAL A 1 86 ? -17.436 2.606 15.924 1.00 98.19 86 VAL A C 1
ATOM 654 O O . VAL A 1 86 ? -18.618 2.359 15.714 1.00 98.19 86 VAL A O 1
ATOM 657 N N . VAL A 1 87 ? -16.520 1.644 16.064 1.00 97.56 87 VAL A N 1
ATOM 658 C CA . VAL A 1 87 ? -16.814 0.203 15.984 1.00 97.56 87 VAL A CA 1
ATOM 659 C C . VAL A 1 87 ? -16.155 -0.569 17.137 1.00 97.56 87 VAL A C 1
ATOM 661 O O . VAL A 1 87 ? -15.078 -0.174 17.590 1.00 97.56 87 VAL A O 1
ATOM 664 N N . PRO A 1 88 ? -16.765 -1.670 17.620 1.00 96.50 88 PRO A N 1
ATOM 665 C CA . PRO A 1 88 ? -16.167 -2.560 18.612 1.00 96.50 88 PRO A CA 1
ATOM 666 C C . PRO A 1 88 ? -15.139 -3.506 17.970 1.00 96.50 88 PRO A C 1
ATOM 668 O O . PRO A 1 88 ? -14.956 -3.530 16.757 1.00 96.50 88 PRO A O 1
ATOM 671 N N . ASN A 1 89 ? -14.495 -4.354 18.769 1.00 96.44 89 ASN A N 1
ATOM 672 C CA . ASN A 1 89 ? -13.668 -5.446 18.256 1.00 96.44 89 ASN A CA 1
ATOM 673 C C . ASN A 1 89 ? -14.521 -6.709 18.013 1.00 96.44 89 ASN A C 1
ATOM 675 O O . ASN A 1 89 ? -14.965 -7.354 18.959 1.00 96.44 89 ASN A O 1
ATOM 679 N N . LEU A 1 90 ? -14.732 -7.084 16.745 1.00 97.56 90 LEU A N 1
ATOM 680 C CA . LEU A 1 90 ? -15.559 -8.236 16.366 1.00 97.56 90 LEU A CA 1
ATOM 681 C C . LEU A 1 90 ? -14.902 -9.581 16.708 1.00 97.56 90 LEU A C 1
ATOM 683 O O . LEU A 1 90 ? -15.610 -10.562 16.927 1.00 97.56 90 LEU A O 1
ATOM 687 N N . GLN A 1 91 ? -13.570 -9.652 16.752 1.00 97.06 91 GLN A N 1
ATOM 688 C CA . GLN A 1 91 ? -12.854 -10.875 17.131 1.00 97.06 91 GLN A CA 1
ATOM 689 C C . GLN A 1 91 ? -12.914 -11.103 18.646 1.00 97.06 91 GLN A C 1
ATOM 691 O O . GLN A 1 91 ? -13.116 -12.236 19.077 1.00 97.06 91 GLN A O 1
ATOM 696 N N . ASP A 1 92 ? -12.814 -10.036 19.446 1.00 95.19 92 ASP A N 1
ATOM 697 C CA . ASP A 1 92 ? -12.991 -10.099 20.904 1.00 95.19 92 ASP A CA 1
ATOM 698 C C . ASP A 1 92 ? -14.421 -10.516 21.274 1.00 95.19 92 ASP A C 1
ATOM 700 O O . ASP A 1 92 ? -14.593 -11.424 22.081 1.00 95.19 92 ASP A O 1
ATOM 704 N N . LEU A 1 93 ? -15.440 -9.940 20.619 1.00 95.12 93 LEU A N 1
ATOM 705 C CA . LEU A 1 93 ? -16.842 -10.333 20.820 1.00 95.12 93 LEU A CA 1
ATOM 706 C C . LEU A 1 93 ? -17.074 -11.821 20.523 1.00 95.12 93 LEU A C 1
ATOM 708 O O . LEU A 1 93 ? -17.673 -12.524 21.333 1.00 95.12 93 LEU A O 1
ATOM 712 N N . ALA A 1 94 ? -16.556 -12.333 19.402 1.00 95.38 94 ALA A N 1
ATOM 713 C CA . ALA A 1 94 ? -16.651 -13.762 19.095 1.00 95.38 94 ALA A CA 1
ATOM 714 C C . ALA A 1 94 ? -15.896 -14.641 20.101 1.00 95.38 94 ALA A C 1
ATOM 716 O O . ALA A 1 94 ? -16.339 -15.745 20.412 1.00 95.38 94 ALA A O 1
ATOM 717 N N . GLY A 1 95 ? -14.776 -14.159 20.645 1.00 92.75 95 GLY A N 1
ATOM 718 C CA . GLY A 1 95 ? -14.011 -14.870 21.669 1.00 92.75 95 GLY A CA 1
ATOM 719 C C . GLY A 1 95 ? -14.778 -15.123 22.974 1.00 92.75 95 GLY A C 1
ATOM 720 O O . GLY A 1 95 ? -14.373 -15.990 23.744 1.00 92.75 95 GLY A O 1
ATOM 721 N N . GLN A 1 96 ? -15.887 -14.415 23.217 1.00 88.56 96 GLN A N 1
ATOM 722 C CA . GLN A 1 96 ? -16.682 -14.513 24.448 1.00 88.56 96 GLN A CA 1
ATOM 723 C C . GLN A 1 96 ? -17.765 -15.606 24.412 1.00 88.56 96 GLN A C 1
ATOM 725 O O . GLN A 1 96 ? -18.436 -15.820 25.420 1.00 88.56 96 GLN A O 1
ATOM 730 N N . GLY A 1 97 ? -17.944 -16.313 23.291 1.00 86.81 97 GLY A N 1
ATOM 731 C CA . GLY A 1 97 ? -18.958 -17.373 23.222 1.00 86.81 97 GLY A CA 1
ATOM 732 C C . GLY A 1 97 ? -19.123 -18.097 21.888 1.00 86.81 97 GLY A C 1
ATOM 733 O O . GLY A 1 97 ? -19.894 -19.049 21.831 1.00 86.81 97 GLY A O 1
ATOM 734 N N . CYS A 1 98 ? -18.426 -17.688 20.824 1.00 92.38 98 CYS A N 1
ATOM 735 C CA . CYS A 1 98 ? -18.478 -18.376 19.536 1.00 92.38 98 CYS A CA 1
ATOM 736 C C . CYS A 1 98 ? -17.391 -19.452 19.423 1.00 92.38 98 CYS A C 1
ATOM 738 O O . CYS A 1 98 ? -16.240 -19.262 19.850 1.00 92.38 98 CYS A O 1
ATOM 740 N N . ASP A 1 99 ? -17.739 -20.547 18.749 1.00 94.56 99 ASP A N 1
ATOM 741 C CA . ASP A 1 99 ? -16.792 -21.607 18.421 1.00 94.56 99 ASP A CA 1
ATOM 742 C C . ASP A 1 99 ? -15.643 -21.091 17.528 1.00 94.56 99 ASP A C 1
ATOM 744 O O . ASP A 1 99 ? -15.847 -20.203 16.688 1.00 94.56 99 ASP A O 1
ATOM 748 N N . PRO A 1 100 ? -14.416 -21.625 17.687 1.00 94.94 100 PRO A N 1
ATOM 749 C CA . PRO A 1 100 ? -13.294 -21.280 16.821 1.00 94.94 100 PRO A CA 1
ATOM 750 C C . PRO A 1 100 ? -13.559 -21.644 15.356 1.00 94.94 100 PRO A C 1
ATOM 752 O O . PRO A 1 100 ? -14.079 -22.718 15.054 1.00 94.94 100 PRO A O 1
ATOM 755 N N . VAL A 1 101 ? -13.101 -20.796 14.432 1.00 96.44 101 VAL A N 1
ATOM 756 C CA . VAL A 1 101 ? -13.176 -21.062 12.985 1.00 96.44 101 VAL A CA 1
ATOM 757 C C . VAL A 1 101 ? -11.765 -21.289 12.464 1.00 96.44 101 VAL A C 1
ATOM 759 O O . VAL A 1 101 ? -11.081 -20.356 12.056 1.00 96.44 101 VAL A O 1
ATOM 762 N N . LEU A 1 102 ? -11.296 -22.533 12.518 1.00 96.94 102 LEU A N 1
ATOM 763 C CA . LEU A 1 102 ? -9.911 -22.871 12.194 1.00 96.94 102 LEU A CA 1
ATOM 764 C C . LEU A 1 102 ? -9.689 -22.999 10.681 1.00 96.94 102 LEU A C 1
ATOM 766 O O . LEU A 1 102 ? -10.339 -23.798 10.010 1.00 96.94 102 LEU A O 1
ATOM 770 N N . VAL A 1 103 ? -8.726 -22.242 10.154 1.00 96.00 103 VAL A N 1
ATOM 771 C CA . VAL A 1 103 ? -8.299 -22.279 8.750 1.00 96.00 103 VAL A CA 1
ATOM 772 C C . VAL A 1 103 ? -6.824 -22.656 8.689 1.00 96.00 103 VAL A C 1
ATOM 774 O O . VAL A 1 103 ? -5.986 -22.004 9.311 1.00 96.00 103 VAL A O 1
ATOM 777 N N . VAL A 1 104 ? -6.501 -23.705 7.931 1.00 93.75 104 VAL A N 1
ATOM 778 C CA . VAL A 1 104 ? -5.116 -24.154 7.741 1.00 93.75 104 VAL A CA 1
ATOM 779 C C . VAL A 1 104 ? -4.486 -23.428 6.556 1.00 93.75 104 VAL A C 1
ATOM 781 O O . VAL A 1 104 ? -5.058 -23.388 5.470 1.00 93.75 104 VAL A O 1
ATOM 784 N N . ASP A 1 105 ? -3.289 -22.888 6.766 1.00 90.25 105 ASP A N 1
ATOM 785 C CA . ASP A 1 105 ? -2.484 -22.210 5.753 1.00 90.25 105 ASP A CA 1
ATOM 786 C C . ASP A 1 105 ? -1.020 -22.676 5.818 1.00 90.25 105 ASP A C 1
ATOM 788 O O . ASP A 1 105 ? -0.479 -22.944 6.895 1.00 90.25 105 ASP A O 1
ATOM 792 N N . SER A 1 106 ? -0.375 -22.790 4.654 1.00 89.06 106 SER A N 1
ATOM 793 C CA . SER A 1 106 ? 0.994 -23.299 4.510 1.00 89.06 106 SER A CA 1
ATOM 794 C C . SER A 1 106 ? 2.008 -22.241 4.055 1.00 89.06 106 SER A C 1
ATOM 796 O O . SER A 1 106 ? 3.142 -22.590 3.714 1.00 89.06 106 SER A O 1
ATOM 798 N N . LYS A 1 107 ? 1.647 -20.948 4.060 1.00 86.56 107 LYS A N 1
ATOM 799 C CA . LYS A 1 107 ? 2.485 -19.822 3.593 1.00 86.56 107 LYS A CA 1
ATOM 800 C C . LYS A 1 107 ? 3.862 -19.772 4.253 1.00 86.56 107 LYS A C 1
ATOM 802 O O . LYS A 1 107 ? 4.828 -19.316 3.650 1.00 86.56 107 LYS A O 1
ATOM 807 N N . TRP A 1 108 ? 3.959 -20.257 5.488 1.00 87.31 108 TRP A N 1
ATOM 808 C CA . TRP A 1 108 ? 5.176 -20.232 6.300 1.00 87.31 108 TRP A CA 1
ATOM 809 C C . TRP A 1 108 ? 6.001 -21.527 6.226 1.00 87.31 108 TRP A C 1
ATOM 811 O O . TRP A 1 108 ? 6.767 -21.816 7.145 1.00 87.31 108 TRP A O 1
ATOM 821 N N . GLY A 1 109 ? 5.824 -22.331 5.169 1.00 85.56 109 GLY A N 1
ATOM 822 C CA . GLY A 1 109 ? 6.563 -23.584 4.954 1.00 85.56 109 GLY A CA 1
ATOM 823 C C . GLY A 1 109 ? 6.138 -24.739 5.869 1.00 85.56 109 GLY A C 1
ATOM 824 O O . GLY A 1 109 ? 6.783 -25.782 5.893 1.00 85.56 109 GLY A O 1
ATOM 825 N N . LYS A 1 110 ? 5.058 -24.556 6.634 1.00 87.88 110 LYS A N 1
ATOM 826 C CA . LYS A 1 110 ? 4.423 -25.561 7.492 1.00 87.88 110 LYS A CA 1
ATOM 827 C C . LYS A 1 110 ? 2.933 -25.268 7.602 1.00 87.88 110 LYS A C 1
ATOM 829 O O . LYS A 1 110 ? 2.544 -24.104 7.531 1.00 87.88 110 LYS A O 1
ATOM 834 N N . ASN A 1 111 ? 2.132 -26.304 7.830 1.00 91.00 111 ASN A N 1
ATOM 835 C CA . ASN A 1 111 ? 0.696 -26.160 8.054 1.00 91.00 111 ASN A CA 1
ATOM 836 C C . ASN A 1 111 ? 0.455 -25.507 9.419 1.00 91.00 111 ASN A C 1
ATOM 838 O O . ASN A 1 111 ? 0.725 -26.106 10.461 1.00 91.00 111 ASN A O 1
ATOM 842 N N . LEU A 1 112 ? -0.018 -24.265 9.401 1.00 92.31 112 LEU A N 1
ATOM 843 C CA . LEU A 1 112 ? -0.437 -23.518 10.579 1.00 92.31 112 LEU A CA 1
ATOM 844 C C . LEU A 1 112 ? -1.950 -23.373 10.567 1.00 92.31 112 LEU A C 1
ATOM 846 O O . LEU A 1 112 ? -2.535 -23.084 9.530 1.00 92.31 112 LEU A O 1
ATOM 850 N N . SER A 1 113 ? -2.567 -23.570 11.727 1.00 95.25 113 SER A N 1
ATOM 851 C CA . SER A 1 113 ? -3.995 -23.342 11.916 1.00 95.25 113 SER A CA 1
ATOM 852 C C . SER A 1 113 ? -4.205 -21.956 12.510 1.00 95.25 113 SER A C 1
ATOM 854 O O . SER A 1 113 ? -3.674 -21.660 13.581 1.00 95.25 113 SER A O 1
ATOM 856 N N . TRP A 1 114 ? -4.994 -21.136 11.828 1.00 96.06 114 TRP A N 1
ATOM 857 C CA . TRP A 1 114 ? -5.356 -19.789 12.250 1.00 96.06 114 TRP A CA 1
ATOM 858 C C . TRP A 1 114 ? -6.829 -19.733 12.609 1.00 96.06 114 TRP A C 1
ATOM 860 O O . TRP A 1 114 ? -7.683 -20.218 11.869 1.00 96.06 114 TRP A O 1
ATOM 870 N N . ASP A 1 115 ? -7.125 -19.129 13.748 1.00 97.06 115 ASP A N 1
ATOM 871 C CA . ASP A 1 115 ? -8.491 -18.920 14.190 1.00 97.06 115 ASP A CA 1
ATOM 872 C C . ASP A 1 115 ? -9.074 -17.664 13.541 1.00 97.06 115 ASP A C 1
ATOM 874 O O . ASP A 1 115 ? -8.691 -16.538 13.854 1.00 97.06 115 ASP A O 1
ATOM 878 N N . CYS A 1 116 ? -9.991 -17.883 12.607 1.00 97.38 116 CYS A N 1
ATOM 879 C CA . CYS A 1 116 ? -10.604 -16.865 11.770 1.00 97.38 116 CYS A CA 1
ATOM 880 C C . CYS A 1 116 ? -11.995 -16.438 12.255 1.00 97.38 116 CYS A C 1
ATOM 882 O O . CYS A 1 116 ? -12.798 -15.937 11.458 1.00 97.38 116 CYS A O 1
ATOM 884 N N . ARG A 1 117 ? -12.311 -16.671 13.536 1.00 97.06 117 ARG A N 1
ATOM 885 C CA . ARG A 1 117 ? -13.604 -16.287 14.108 1.00 97.06 117 ARG A CA 1
ATOM 886 C C . ARG A 1 117 ? -13.712 -14.770 14.279 1.00 97.06 117 ARG A C 1
ATOM 888 O O . ARG A 1 117 ? -12.760 -14.098 14.672 1.00 97.06 117 ARG A O 1
ATOM 895 N N . PHE A 1 118 ? -14.898 -14.242 14.008 1.00 97.38 118 PHE A N 1
ATOM 896 C CA . PHE A 1 118 ? -15.321 -12.884 14.341 1.00 97.38 118 PHE A CA 1
ATOM 897 C C . PHE A 1 118 ? -16.851 -12.857 14.437 1.00 97.38 118 PHE A C 1
ATOM 899 O O . PHE A 1 118 ? -17.525 -13.724 13.879 1.00 97.38 118 PHE A O 1
ATOM 906 N N . TRP A 1 119 ? -17.400 -11.888 15.166 1.00 96.88 119 TRP A N 1
ATOM 907 C CA . TRP A 1 119 ? -18.837 -11.786 15.394 1.00 96.88 119 TRP A CA 1
ATOM 908 C C . TRP A 1 119 ? -19.560 -11.444 14.089 1.00 96.88 119 TRP A C 1
ATOM 910 O O . TRP A 1 119 ? -19.276 -10.416 13.474 1.00 96.88 119 TRP A O 1
ATOM 920 N N . SER A 1 120 ? -20.475 -12.314 13.660 1.00 90.75 120 SER A N 1
ATOM 921 C CA . SER A 1 120 ? -21.168 -12.190 12.369 1.00 90.75 120 SER A CA 1
ATOM 922 C C . SER A 1 120 ? -22.610 -11.687 12.485 1.00 90.75 120 SER A C 1
ATOM 924 O O . SER A 1 120 ? -23.156 -11.187 11.506 1.00 90.75 120 SER A O 1
ATOM 926 N N . GLU A 1 121 ? -23.209 -11.737 13.677 1.00 94.06 121 GLU A N 1
ATOM 927 C CA . GLU A 1 121 ? -24.574 -11.268 13.942 1.00 94.06 121 GLU A CA 1
ATOM 928 C C . GLU A 1 121 ? -24.584 -9.759 14.231 1.00 94.06 121 GLU A C 1
ATOM 930 O O . GLU A 1 121 ? -24.809 -9.314 15.358 1.00 94.06 121 GLU A O 1
ATOM 935 N N . LEU A 1 122 ? -24.268 -8.959 13.209 1.00 95.94 122 LEU A N 1
ATOM 936 C CA . LEU A 1 122 ? -24.035 -7.513 13.344 1.00 95.94 122 LEU A CA 1
ATOM 937 C C . LEU A 1 122 ? -25.242 -6.745 13.896 1.00 95.94 122 LEU A C 1
ATOM 939 O O . LEU A 1 122 ? -25.055 -5.774 14.620 1.00 95.94 122 LEU A O 1
ATOM 943 N N . GLU A 1 123 ? -26.461 -7.212 13.621 1.00 95.00 123 GLU A N 1
ATOM 944 C CA . GLU A 1 123 ? -27.710 -6.599 14.101 1.00 95.00 123 GLU A CA 1
ATOM 945 C C . GLU A 1 123 ? -27.861 -6.640 15.631 1.00 95.00 123 GLU A C 1
ATOM 947 O O . GLU A 1 123 ? -28.615 -5.858 16.207 1.00 95.00 123 GLU A O 1
ATOM 952 N N . LEU A 1 124 ? -27.138 -7.543 16.307 1.00 95.06 124 LEU A N 1
ATOM 953 C CA . LEU A 1 124 ? -27.123 -7.635 17.769 1.00 95.06 124 LEU A CA 1
ATOM 954 C C . LEU A 1 124 ? -26.164 -6.628 18.417 1.00 95.06 124 LEU A C 1
ATOM 956 O O . LEU A 1 124 ? -26.182 -6.455 19.636 1.00 95.06 124 LEU A O 1
ATOM 960 N N . ILE A 1 125 ? -25.316 -5.967 17.626 1.00 95.88 125 ILE A N 1
ATOM 961 C CA . ILE A 1 125 ? -24.376 -4.967 18.122 1.00 95.88 125 ILE A CA 1
ATOM 962 C C . ILE A 1 125 ? -25.095 -3.610 18.208 1.00 95.88 125 ILE A C 1
ATOM 964 O O . ILE A 1 125 ? -25.635 -3.135 17.207 1.00 95.88 125 ILE A O 1
ATOM 968 N N . PRO A 1 126 ? -25.083 -2.932 19.373 1.00 95.00 126 PRO A N 1
ATOM 969 C CA . PRO A 1 126 ? -25.658 -1.599 19.495 1.00 95.00 126 PRO A CA 1
ATOM 970 C C . PRO A 1 126 ? -25.008 -0.605 18.532 1.00 95.00 126 PRO A C 1
ATOM 972 O O . PRO A 1 126 ? -23.793 -0.625 18.321 1.00 95.00 126 PRO A O 1
ATOM 975 N N . LYS A 1 127 ? -25.809 0.327 18.006 1.00 94.31 127 LYS A N 1
ATOM 976 C CA . LYS A 1 127 ? -25.292 1.415 17.170 1.00 94.31 127 LYS A CA 1
ATOM 977 C C . LYS A 1 127 ? -24.239 2.235 17.916 1.00 94.31 127 LYS A C 1
ATOM 979 O O . LYS A 1 127 ? -24.345 2.462 19.127 1.00 94.31 127 LYS A O 1
ATOM 984 N N . SER A 1 128 ? -23.253 2.710 17.156 1.00 96.56 128 SER A N 1
ATOM 985 C CA . SER A 1 128 ? -22.191 3.567 17.671 1.00 96.56 128 SER A CA 1
ATOM 986 C C . SER A 1 128 ? -22.759 4.795 18.385 1.00 96.56 128 SER A C 1
ATOM 988 O O . SER A 1 128 ? -23.666 5.455 17.883 1.00 96.56 128 SER A O 1
ATOM 990 N N . GLN A 1 129 ? -22.185 5.114 19.545 1.00 97.62 129 GLN A N 1
ATOM 991 C CA . GLN A 1 129 ? -22.455 6.358 20.272 1.00 97.62 129 GLN A CA 1
ATOM 992 C C . GLN A 1 129 ? -21.559 7.510 19.794 1.00 97.62 129 GLN A C 1
ATOM 994 O O . GLN A 1 129 ? -21.715 8.644 20.239 1.00 97.62 129 GLN A O 1
ATOM 999 N N . ASN A 1 130 ? -20.595 7.234 18.911 1.00 98.31 130 ASN A N 1
ATOM 1000 C CA . ASN A 1 130 ? -19.749 8.258 18.321 1.00 98.31 130 ASN A CA 1
ATOM 1001 C C . ASN A 1 130 ? -20.553 9.058 17.289 1.00 98.31 130 ASN A C 1
ATOM 1003 O O . ASN A 1 130 ? -21.092 8.476 16.347 1.00 98.31 130 ASN A O 1
ATOM 1007 N N . THR A 1 131 ? -20.578 10.382 17.425 1.00 97.94 131 THR A N 1
ATOM 1008 C CA . THR A 1 131 ? -21.323 11.293 16.542 1.00 97.94 131 THR A CA 1
ATOM 1009 C C . THR A 1 131 ? -20.445 12.046 15.542 1.00 97.94 131 THR A C 1
ATOM 1011 O O . THR A 1 131 ? -20.967 12.875 14.804 1.00 97.94 131 THR A O 1
ATOM 1014 N N . ALA A 1 132 ? -19.134 11.785 15.506 1.00 98.06 132 ALA A N 1
ATOM 1015 C CA . ALA A 1 132 ? -18.227 12.436 14.569 1.00 98.06 132 ALA A CA 1
ATOM 1016 C C . ALA A 1 132 ? -18.573 12.056 13.124 1.00 98.06 132 ALA A C 1
ATOM 1018 O O . ALA A 1 132 ? -18.883 10.902 12.800 1.00 98.06 132 ALA A O 1
ATOM 1019 N N . THR A 1 133 ? -18.508 13.044 12.247 1.00 97.19 133 THR A N 1
ATOM 1020 C CA . THR A 1 133 ? -18.674 12.884 10.805 1.00 97.19 133 THR A CA 1
ATOM 1021 C C . THR A 1 133 ? -17.489 12.132 10.197 1.00 97.19 133 THR A C 1
ATOM 1023 O O . THR A 1 133 ? -16.397 12.075 10.764 1.00 97.19 133 THR A O 1
ATOM 1026 N N . SER A 1 134 ? -17.668 11.578 8.998 1.00 96.75 134 SER A N 1
ATOM 1027 C CA . SER A 1 134 ? -16.580 10.903 8.276 1.00 96.75 134 SER A CA 1
ATOM 1028 C C . SER A 1 134 ? -15.393 11.823 7.983 1.00 96.75 134 SER A C 1
ATOM 1030 O O . SER A 1 134 ? -14.260 11.352 7.956 1.00 96.75 134 SER A O 1
ATOM 1032 N N . GLU A 1 135 ? -15.626 13.127 7.800 1.00 95.00 135 GLU A N 1
ATOM 1033 C CA . GLU A 1 135 ? -14.554 14.111 7.617 1.00 95.00 135 GLU A CA 1
ATOM 1034 C C . GLU A 1 135 ? -13.762 14.338 8.912 1.00 95.00 135 GLU A C 1
ATOM 1036 O O . GLU A 1 135 ? -12.533 14.309 8.886 1.00 95.00 135 GLU A O 1
ATOM 1041 N N . GLU A 1 136 ? -14.438 14.497 10.053 1.00 96.56 136 GLU A N 1
ATOM 1042 C CA . GLU A 1 136 ? -13.777 14.633 11.360 1.00 96.56 136 GLU A CA 1
ATOM 1043 C C . GLU A 1 136 ? -12.968 13.379 11.710 1.00 96.56 136 GLU A C 1
ATOM 1045 O O . GLU A 1 136 ? -11.827 13.478 12.162 1.00 96.56 136 GLU A O 1
ATOM 1050 N N . LEU A 1 137 ? -13.519 12.193 11.434 1.00 98.25 137 LEU A N 1
ATOM 1051 C CA . LEU A 1 137 ? -12.817 10.921 11.608 1.00 98.25 137 LEU A CA 1
ATOM 1052 C C . LEU A 1 137 ? -11.615 10.804 10.664 1.00 98.25 137 LEU A C 1
ATOM 1054 O O . LEU A 1 137 ? -10.567 10.299 11.058 1.00 98.25 137 LEU A O 1
ATOM 1058 N N . LEU A 1 138 ? -11.725 11.287 9.427 1.00 97.44 138 LEU A N 1
ATOM 1059 C CA . LEU A 1 138 ? -10.611 11.301 8.484 1.00 97.44 138 LEU A CA 1
ATOM 1060 C C . LEU A 1 138 ? -9.492 12.255 8.934 1.00 97.44 138 LEU A C 1
ATOM 1062 O O . LEU A 1 138 ? -8.320 11.877 8.895 1.00 97.44 138 LEU A O 1
ATOM 1066 N N . LYS A 1 139 ? -9.835 13.463 9.404 1.00 96.94 139 LYS A N 1
ATOM 1067 C CA . LYS A 1 139 ? -8.878 14.399 10.020 1.00 96.94 139 LYS A CA 1
ATOM 1068 C C . LYS A 1 139 ? -8.190 13.741 11.212 1.00 96.94 139 LYS A C 1
ATOM 1070 O O . LYS A 1 139 ? -6.964 13.696 11.284 1.00 96.94 139 LYS A O 1
ATOM 1075 N N . GLY A 1 140 ? -8.976 13.150 12.106 1.00 97.81 140 GLY A N 1
ATOM 1076 C CA . GLY A 1 140 ? -8.456 12.462 13.275 1.00 97.81 140 GLY A CA 1
ATOM 1077 C C . GLY A 1 140 ? -7.573 11.255 12.932 1.00 97.81 140 GLY A C 1
ATOM 1078 O O . GLY A 1 140 ? -6.578 11.045 13.617 1.00 97.81 140 GLY A O 1
ATOM 1079 N N . PHE A 1 141 ? -7.855 10.514 11.854 1.00 98.50 141 PHE A N 1
ATOM 1080 C CA . PHE A 1 141 ? -7.000 9.424 11.369 1.00 98.50 141 PHE A CA 1
ATOM 1081 C C . PHE A 1 141 ? -5.598 9.926 11.013 1.00 98.50 141 PHE A C 1
ATOM 1083 O O . PHE A 1 141 ? -4.600 9.350 11.457 1.00 98.50 141 PHE A O 1
ATOM 1090 N N . PHE A 1 142 ? -5.518 10.998 10.216 1.00 98.44 142 PHE A N 1
ATOM 1091 C CA . PHE A 1 142 ? -4.234 11.557 9.807 1.00 98.44 142 PHE A CA 1
ATOM 1092 C C . PHE A 1 142 ? -3.468 12.100 11.011 1.00 98.44 142 PHE A C 1
ATOM 1094 O O . PHE A 1 142 ? -2.301 11.753 11.172 1.00 98.44 142 PHE A O 1
ATOM 1101 N N . LEU A 1 143 ? -4.141 12.856 11.884 1.00 98.06 143 LEU A N 1
ATOM 1102 C CA . LEU A 1 143 ? -3.555 13.413 13.105 1.00 98.06 143 LEU A CA 1
ATOM 1103 C C . LEU A 1 143 ? -3.018 12.316 14.024 1.00 98.06 143 LEU A C 1
ATOM 1105 O O . LEU A 1 143 ? -1.865 12.366 14.454 1.00 98.06 143 LEU A O 1
ATOM 1109 N N . TYR A 1 144 ? -3.835 11.294 14.280 1.00 97.81 144 TYR A N 1
ATOM 1110 C CA . TYR A 1 144 ? -3.486 10.202 15.172 1.00 97.81 144 TYR A CA 1
ATOM 1111 C C . TYR A 1 144 ? -2.209 9.507 14.713 1.00 97.81 144 TYR A C 1
ATOM 1113 O O . TYR A 1 144 ? -1.257 9.414 15.482 1.00 97.81 144 TYR A O 1
ATOM 1121 N N . TYR A 1 145 ? -2.139 9.074 13.455 1.00 98.12 145 TYR A N 1
ATOM 1122 C CA . TYR A 1 145 ? -0.967 8.343 12.979 1.00 98.12 145 TYR A CA 1
ATOM 1123 C C . TYR A 1 145 ? 0.256 9.221 12.708 1.00 98.12 145 TYR A C 1
ATOM 1125 O O . TYR A 1 145 ? 1.370 8.695 12.749 1.00 98.12 145 TYR A O 1
ATOM 1133 N N . SER A 1 146 ? 0.095 10.525 12.457 1.00 97.94 146 SER A N 1
ATOM 1134 C CA . SER A 1 146 ? 1.241 11.413 12.240 1.00 97.94 146 SER A CA 1
ATOM 1135 C C . SER A 1 146 ? 1.825 12.034 13.505 1.00 97.94 146 SER A C 1
ATOM 1137 O O . SER A 1 146 ? 2.995 12.423 13.479 1.00 97.94 146 SER A O 1
ATOM 1139 N N . GLU A 1 147 ? 1.037 12.161 14.579 1.00 96.38 147 GLU A N 1
ATOM 1140 C CA . GLU A 1 147 ? 1.431 12.923 15.776 1.00 96.38 147 GLU A CA 1
ATOM 1141 C C . GLU A 1 147 ? 1.192 12.200 17.105 1.00 96.38 147 GLU A C 1
ATOM 1143 O O . GLU A 1 147 ? 1.926 12.446 18.057 1.00 96.38 147 GLU A O 1
ATOM 1148 N N . THR A 1 148 ? 0.197 11.314 17.201 1.00 95.38 148 THR A N 1
ATOM 1149 C CA . THR A 1 148 ? -0.193 10.691 18.483 1.00 95.38 148 THR A CA 1
ATOM 1150 C C . THR A 1 148 ? 0.298 9.252 18.633 1.00 95.38 148 THR A C 1
ATOM 1152 O O . THR A 1 148 ? 0.692 8.838 19.722 1.00 95.38 148 THR A O 1
ATOM 1155 N N . PHE A 1 149 ? 0.261 8.458 17.563 1.00 96.00 149 PHE A N 1
ATOM 1156 C CA . PHE A 1 149 ? 0.591 7.040 17.606 1.00 96.00 149 PHE A CA 1
ATOM 1157 C C . PHE A 1 149 ? 2.100 6.837 17.754 1.00 96.00 149 PHE A C 1
ATOM 1159 O O . PHE A 1 149 ? 2.892 7.201 16.883 1.00 96.00 149 PHE A O 1
ATOM 1166 N N . ASP A 1 150 ? 2.503 6.195 18.847 1.00 94.94 150 ASP A N 1
ATOM 1167 C CA . ASP A 1 150 ? 3.901 5.858 19.093 1.00 94.94 150 ASP A CA 1
ATOM 1168 C C . ASP A 1 150 ? 4.333 4.622 18.286 1.00 94.94 150 ASP A C 1
ATOM 1170 O O . ASP A 1 150 ? 4.301 3.479 18.745 1.00 94.94 150 ASP A O 1
ATOM 1174 N N . TRP A 1 151 ? 4.783 4.878 17.058 1.00 95.56 151 TRP A N 1
ATOM 1175 C CA . TRP A 1 151 ? 5.326 3.873 16.143 1.00 95.56 151 TRP A CA 1
ATOM 1176 C C . TRP A 1 151 ? 6.590 3.159 16.650 1.00 95.56 151 TRP A C 1
ATOM 1178 O O . TRP A 1 151 ? 6.946 2.095 16.126 1.00 95.56 151 TRP A O 1
ATOM 1188 N N . LEU A 1 152 ? 7.309 3.727 17.628 1.00 93.56 152 LEU A N 1
ATOM 1189 C CA . LEU A 1 152 ? 8.539 3.126 18.148 1.00 93.56 152 LEU A CA 1
ATOM 1190 C C . LEU A 1 152 ? 8.239 1.961 19.082 1.00 93.56 152 LEU A C 1
ATOM 1192 O O . LEU A 1 152 ? 8.981 0.980 19.055 1.00 93.56 152 LEU A O 1
ATOM 1196 N N . ASN A 1 153 ? 7.153 2.035 19.849 1.00 93.12 153 ASN A N 1
ATOM 1197 C CA . ASN A 1 153 ? 6.825 1.022 20.852 1.00 93.12 153 ASN A CA 1
ATOM 1198 C C . ASN A 1 153 ? 5.576 0.205 20.503 1.00 93.12 153 ASN A C 1
ATOM 1200 O O . ASN A 1 153 ? 5.485 -0.967 20.880 1.00 93.12 153 ASN A O 1
ATOM 1204 N N . ASN A 1 154 ? 4.646 0.775 19.736 1.00 94.81 154 ASN A N 1
ATOM 1205 C CA . ASN A 1 154 ? 3.324 0.190 19.563 1.00 94.81 154 ASN A CA 1
ATOM 1206 C C . ASN A 1 154 ? 3.124 -0.476 18.200 1.00 94.81 154 ASN A C 1
ATOM 1208 O O . ASN A 1 154 ? 3.748 -0.130 17.194 1.00 94.81 154 ASN A O 1
ATOM 1212 N N . ALA A 1 155 ? 2.218 -1.446 18.186 1.00 96.06 155 ALA A N 1
ATOM 1213 C CA . ALA A 1 155 ? 1.696 -2.115 17.012 1.00 96.06 155 ALA A CA 1
ATOM 1214 C C . ALA A 1 155 ? 0.244 -1.719 16.765 1.00 96.06 155 ALA A C 1
ATOM 1216 O O . ALA A 1 155 ? -0.522 -1.437 17.686 1.00 96.06 155 ALA A O 1
ATOM 1217 N N . VAL A 1 156 ? -0.140 -1.772 15.498 1.00 97.19 156 VAL A N 1
ATOM 1218 C CA . VAL A 1 156 ? -1.532 -1.706 15.072 1.00 97.19 156 VAL A CA 1
ATOM 1219 C C . VAL A 1 156 ? -2.037 -3.137 14.949 1.00 97.19 156 VAL A C 1
ATOM 1221 O O . VAL A 1 156 ? -1.526 -3.901 14.131 1.00 97.19 156 VAL A O 1
ATOM 1224 N N . SER A 1 157 ? -3.025 -3.509 15.760 1.00 96.38 157 SER A N 1
ATOM 1225 C CA . SER A 1 157 ? -3.687 -4.815 15.689 1.00 96.38 157 SER A CA 1
ATOM 1226 C C . SER A 1 157 ? -5.182 -4.644 15.922 1.00 96.38 157 SER A C 1
ATOM 1228 O O . SER A 1 157 ? -5.614 -4.278 17.013 1.00 96.38 157 SER A O 1
ATOM 1230 N N . VAL A 1 158 ? -5.971 -4.940 14.887 1.00 96.50 158 VAL A N 1
ATOM 1231 C CA . VAL A 1 158 ? -7.440 -4.962 14.965 1.00 96.50 158 VAL A CA 1
ATOM 1232 C C . VAL A 1 158 ? -7.911 -6.026 15.958 1.00 96.50 158 VAL A C 1
ATOM 1234 O O . VAL A 1 158 ? -8.796 -5.761 16.764 1.00 96.50 158 VAL A O 1
ATOM 1237 N N . ARG A 1 159 ? -7.260 -7.195 15.960 1.00 95.00 159 ARG A N 1
ATOM 1238 C CA . ARG A 1 159 ? -7.579 -8.323 16.843 1.00 95.00 159 ARG A CA 1
ATOM 1239 C C . ARG A 1 159 ? -7.412 -7.982 18.321 1.00 95.00 159 ARG A C 1
ATOM 1241 O O . ARG A 1 159 ? -8.176 -8.479 19.142 1.00 95.00 159 ARG A O 1
ATOM 1248 N N . LEU A 1 160 ? -6.415 -7.167 18.665 1.00 93.75 160 LEU A N 1
ATOM 1249 C CA . LEU A 1 160 ? -6.102 -6.803 20.049 1.00 93.75 160 LEU A CA 1
ATOM 1250 C C . LEU A 1 160 ? -6.630 -5.426 20.463 1.00 93.75 160 LEU A C 1
ATOM 1252 O O . LEU A 1 160 ? -6.482 -5.058 21.625 1.00 93.75 160 LEU A O 1
ATOM 1256 N N . ALA A 1 161 ? -7.244 -4.650 19.571 1.00 90.31 161 ALA A N 1
ATOM 1257 C CA . ALA A 1 161 ? -7.812 -3.352 19.928 1.00 90.31 161 ALA A CA 1
ATOM 1258 C C . ALA A 1 161 ? -9.001 -3.515 20.894 1.00 90.31 161 ALA A C 1
ATOM 1260 O O . ALA A 1 161 ? -9.807 -4.426 20.735 1.00 90.31 161 ALA A O 1
ATOM 1261 N N . LEU A 1 162 ? -9.132 -2.638 21.897 1.00 85.25 162 LEU A N 1
ATOM 1262 C CA . LEU A 1 162 ? -10.260 -2.612 22.853 1.00 85.25 162 LEU A CA 1
ATOM 1263 C C . LEU A 1 162 ? -10.516 -3.902 23.669 1.00 85.25 162 LEU A C 1
ATOM 1265 O O . LEU A 1 162 ? -11.551 -4.013 24.333 1.00 85.25 162 LEU A O 1
ATOM 1269 N N . THR A 1 163 ? -9.593 -4.865 23.672 1.00 83.19 163 THR A N 1
ATOM 1270 C CA . THR A 1 163 ? -9.697 -6.077 24.505 1.00 83.19 163 THR A CA 1
ATOM 1271 C C . THR A 1 163 ? -9.496 -5.736 25.980 1.00 83.19 163 THR A C 1
ATOM 1273 O O . THR A 1 163 ? -8.926 -4.697 26.311 1.00 83.19 163 THR A O 1
ATOM 1276 N N . GLN A 1 164 ? -9.884 -6.620 26.905 1.00 68.88 164 GLN A N 1
ATOM 1277 C CA . GLN A 1 164 ? -9.640 -6.391 28.341 1.00 68.88 164 GLN A CA 1
ATOM 1278 C C . GLN A 1 164 ? -8.166 -6.085 28.668 1.00 68.88 164 GLN A C 1
ATOM 1280 O O . GLN A 1 164 ? -7.900 -5.288 29.562 1.00 68.88 164 GLN A O 1
ATOM 1285 N N . GLN A 1 165 ? -7.224 -6.658 27.912 1.00 67.94 165 GLN A N 1
ATOM 1286 C CA . GLN A 1 165 ? -5.784 -6.442 28.088 1.00 67.94 165 GLN A CA 1
ATOM 1287 C C . GLN A 1 165 ? -5.306 -5.067 27.590 1.00 67.94 165 GLN A C 1
ATOM 1289 O O . GLN A 1 165 ? -4.248 -4.601 28.000 1.00 67.94 165 GLN A O 1
ATOM 1294 N N . THR A 1 166 ? -6.066 -4.416 26.707 1.00 73.00 166 THR A N 1
ATOM 1295 C CA . THR A 1 166 ? -5.659 -3.197 25.982 1.00 73.00 166 THR A CA 1
ATOM 1296 C C . THR A 1 166 ? -6.641 -2.039 26.147 1.00 73.00 166 THR A C 1
ATOM 1298 O O . THR A 1 166 ? -6.397 -0.951 25.633 1.00 73.00 166 THR A O 1
ATOM 1301 N N . LYS A 1 167 ? -7.723 -2.218 26.920 1.00 59.22 167 LYS A N 1
ATOM 1302 C CA . LYS A 1 167 ? -8.751 -1.197 27.203 1.00 59.22 167 LYS A CA 1
ATOM 1303 C C . LYS A 1 167 ? -8.197 0.123 27.760 1.00 59.22 167 LYS A C 1
ATOM 1305 O O . LYS A 1 167 ? -8.910 1.119 27.719 1.00 59.22 167 LYS A O 1
ATOM 1310 N N . GLN A 1 168 ? -6.958 0.142 28.261 1.00 52.22 168 GLN A N 1
ATOM 1311 C CA . GLN A 1 168 ? -6.270 1.324 28.804 1.00 52.22 168 GLN A CA 1
ATOM 1312 C C . GLN A 1 168 ? -4.816 1.480 28.315 1.00 52.22 168 GLN A C 1
ATOM 1314 O O . GLN A 1 168 ? -4.103 2.352 28.806 1.00 52.22 168 GLN A O 1
ATOM 1319 N N . GLY A 1 169 ? -4.343 0.645 27.385 1.00 64.44 169 GLY A N 1
ATOM 1320 C CA . GLY A 1 169 ? -2.920 0.564 27.055 1.00 64.44 169 GLY A CA 1
ATOM 1321 C C . GLY A 1 169 ? -2.661 0.258 25.589 1.00 64.44 169 GLY A C 1
ATOM 1322 O O . GLY A 1 169 ? -3.424 -0.450 24.935 1.00 64.44 169 GLY A O 1
ATOM 1323 N N . ALA A 1 170 ? -1.563 0.798 25.070 1.00 81.69 170 ALA A N 1
ATOM 1324 C CA . ALA A 1 170 ? -1.144 0.527 23.709 1.00 81.69 170 ALA A CA 1
ATOM 1325 C C . ALA A 1 170 ? -0.614 -0.909 23.551 1.00 81.69 170 ALA A C 1
ATOM 1327 O O . ALA A 1 170 ? -0.082 -1.512 24.485 1.00 81.69 170 ALA A O 1
ATOM 1328 N N . ILE A 1 171 ? -0.758 -1.467 22.350 1.00 90.75 171 ILE A N 1
ATOM 1329 C CA . ILE A 1 171 ? -0.307 -2.825 22.040 1.00 90.75 171 ILE A CA 1
ATOM 1330 C C . ILE A 1 171 ? 1.196 -2.777 21.777 1.00 90.75 171 ILE A C 1
ATOM 1332 O O . ILE A 1 171 ? 1.614 -2.269 20.742 1.00 90.75 171 ILE A O 1
ATOM 1336 N N . SER A 1 172 ? 2.016 -3.311 22.682 1.00 91.12 172 SER A N 1
ATOM 1337 C CA . SER A 1 172 ? 3.467 -3.385 22.461 1.00 91.12 172 SER A CA 1
ATOM 1338 C C . SER A 1 172 ? 3.790 -4.287 21.272 1.00 91.12 172 SER A C 1
ATOM 1340 O O . SER A 1 172 ? 3.435 -5.468 21.261 1.00 91.12 172 SER A O 1
ATOM 1342 N N . LYS A 1 173 ? 4.532 -3.761 20.291 1.00 92.12 173 LYS A N 1
ATOM 1343 C CA . LYS A 1 173 ? 4.935 -4.542 19.110 1.00 92.12 173 LYS A CA 1
ATOM 1344 C C . LYS A 1 173 ? 5.966 -5.628 19.409 1.00 92.12 173 LYS A C 1
ATOM 1346 O O . LYS A 1 173 ? 6.110 -6.560 18.625 1.00 92.12 173 LYS A O 1
ATOM 1351 N N . LEU A 1 174 ? 6.671 -5.518 20.537 1.00 88.38 174 LEU A N 1
ATOM 1352 C CA . LEU A 1 174 ? 7.694 -6.482 20.956 1.00 88.38 174 LEU A CA 1
ATOM 1353 C C . LEU A 1 174 ? 7.091 -7.793 21.483 1.00 88.38 174 LEU A C 1
ATOM 1355 O O . LEU A 1 174 ? 7.793 -8.797 21.553 1.00 88.38 174 LEU A O 1
ATOM 1359 N N . ASN A 1 175 ? 5.797 -7.792 21.814 1.00 87.38 175 ASN A N 1
ATOM 1360 C CA . ASN A 1 175 ? 5.092 -8.945 22.377 1.00 87.38 175 ASN A CA 1
ATOM 1361 C C . ASN A 1 175 ? 4.277 -9.725 21.327 1.00 87.38 175 ASN A C 1
ATOM 1363 O O . ASN A 1 175 ? 3.509 -10.616 21.689 1.00 87.38 175 ASN A O 1
ATOM 1367 N N . LEU A 1 176 ? 4.392 -9.380 20.039 1.00 91.31 176 LEU A N 1
ATOM 1368 C CA . LEU A 1 176 ? 3.615 -9.995 18.960 1.00 91.31 176 LEU A CA 1
ATOM 1369 C C . LEU A 1 176 ? 4.377 -11.121 18.251 1.00 91.31 176 LEU A C 1
ATOM 1371 O O . LEU A 1 176 ? 5.585 -11.284 18.395 1.00 91.31 176 LEU A O 1
ATOM 1375 N N . GLY A 1 177 ? 3.652 -11.912 17.455 1.00 83.50 177 GLY A N 1
ATOM 1376 C CA . GLY A 1 177 ? 4.128 -13.194 16.917 1.00 83.50 177 GLY A CA 1
ATOM 1377 C C . GLY A 1 177 ? 5.289 -13.127 15.917 1.00 83.50 177 GLY A C 1
ATOM 1378 O O . GLY A 1 177 ? 5.847 -14.168 15.568 1.00 83.50 177 GLY A O 1
ATOM 1379 N N . SER A 1 178 ? 5.669 -11.929 15.468 1.00 88.69 178 SER A N 1
ATOM 1380 C CA . SER A 1 178 ? 6.764 -11.712 14.512 1.00 88.69 178 SER A CA 1
ATOM 1381 C C . SER A 1 178 ? 7.834 -10.826 15.140 1.00 88.69 178 SER A C 1
ATOM 1383 O O . SER A 1 178 ? 7.485 -9.774 15.665 1.00 88.69 178 SER A O 1
ATOM 1385 N N . PRO A 1 179 ? 9.126 -11.178 15.070 1.00 89.00 179 PRO A N 1
ATOM 1386 C CA . PRO A 1 179 ? 10.178 -10.291 15.547 1.00 89.00 179 PRO A CA 1
ATOM 1387 C C . PRO A 1 179 ? 10.260 -9.037 14.666 1.00 89.00 179 PRO A C 1
ATOM 1389 O O . PRO A 1 179 ? 10.079 -9.109 13.449 1.00 89.00 179 PRO A O 1
ATOM 1392 N N . VAL A 1 180 ? 10.562 -7.893 15.278 1.00 91.75 180 VAL A N 1
ATOM 1393 C CA . VAL A 1 180 ? 10.775 -6.615 14.585 1.00 91.75 180 VAL A CA 1
ATOM 1394 C C . VAL A 1 180 ? 11.932 -5.849 15.205 1.00 91.75 180 VAL A C 1
ATOM 1396 O O . VAL A 1 180 ? 12.197 -5.971 16.401 1.00 91.75 180 VAL A O 1
ATOM 1399 N N . THR A 1 181 ? 12.604 -5.022 14.406 1.00 89.62 181 THR A N 1
ATOM 1400 C CA . THR A 1 181 ? 13.514 -4.011 14.954 1.00 89.62 181 THR A CA 1
ATOM 1401 C C . THR A 1 181 ? 12.722 -2.857 15.568 1.00 89.62 181 THR A C 1
ATOM 1403 O O . THR A 1 181 ? 11.530 -2.667 15.299 1.00 89.62 181 THR A O 1
ATOM 1406 N N . LYS A 1 182 ? 13.393 -2.042 16.386 1.00 85.75 182 LYS A N 1
ATOM 1407 C CA . LYS A 1 182 ? 12.773 -0.893 17.055 1.00 85.75 182 LYS A CA 1
ATOM 1408 C C . LYS A 1 182 ? 12.187 0.118 16.061 1.00 85.75 182 LYS A C 1
ATOM 1410 O O . LYS A 1 182 ? 11.159 0.727 16.338 1.00 85.75 182 LYS A O 1
ATOM 1415 N N . GLU A 1 183 ? 12.782 0.271 14.886 1.00 87.62 183 GLU A N 1
ATOM 1416 C CA . GLU A 1 183 ? 12.394 1.265 13.880 1.00 87.62 183 GLU A CA 1
ATOM 1417 C C . GLU A 1 183 ? 11.326 0.749 12.907 1.00 87.62 183 GLU A C 1
ATOM 1419 O O . GLU A 1 183 ? 10.725 1.543 12.182 1.00 87.62 183 GLU A O 1
ATOM 1424 N N . GLN A 1 184 ? 11.099 -0.567 12.846 1.00 93.75 184 GLN A N 1
ATOM 1425 C CA . GLN A 1 184 ? 10.095 -1.152 11.962 1.00 93.75 184 GLN A CA 1
ATOM 1426 C C . GLN A 1 184 ? 8.685 -0.879 12.486 1.00 93.75 184 GLN A C 1
ATOM 1428 O O . GLN A 1 184 ? 8.398 -1.032 13.676 1.00 93.75 184 GLN A O 1
ATOM 1433 N N . TRP A 1 185 ? 7.786 -0.499 11.581 1.00 96.75 185 TRP A N 1
ATOM 1434 C CA . TRP A 1 185 ? 6.360 -0.454 11.884 1.00 96.75 185 TRP A CA 1
ATOM 1435 C C . TRP A 1 185 ? 5.801 -1.867 12.013 1.00 96.75 185 TRP A C 1
ATOM 1437 O O . TRP A 1 185 ? 6.238 -2.789 11.316 1.00 96.75 185 TRP A O 1
ATOM 1447 N N . TYR A 1 186 ? 4.818 -2.018 12.897 1.00 97.56 186 TYR A N 1
ATOM 1448 C CA . TYR A 1 186 ? 4.122 -3.277 13.110 1.00 97.56 186 TYR A CA 1
ATOM 1449 C C . TYR A 1 186 ? 2.631 -3.095 12.874 1.00 97.56 186 TYR A C 1
ATOM 1451 O O . TYR A 1 186 ? 1.953 -2.410 13.636 1.00 97.56 186 TYR A O 1
ATOM 1459 N N . ILE A 1 187 ? 2.134 -3.721 11.815 1.00 98.06 187 ILE A N 1
ATOM 1460 C CA . ILE A 1 187 ? 0.709 -3.775 11.492 1.00 98.06 187 ILE A CA 1
ATOM 1461 C C . ILE A 1 187 ? 0.371 -5.260 11.379 1.00 98.06 187 ILE A C 1
ATOM 1463 O O . ILE A 1 187 ? 0.769 -5.910 10.412 1.00 98.06 187 ILE A O 1
ATOM 1467 N N . GLU A 1 188 ? -0.265 -5.802 12.415 1.00 97.75 188 GLU A N 1
ATOM 1468 C CA . GLU A 1 188 ? -0.593 -7.225 12.531 1.00 97.75 188 GLU A CA 1
ATOM 1469 C C . GLU A 1 188 ? -1.742 -7.578 11.576 1.00 97.75 188 GLU A C 1
ATOM 1471 O O . GLU A 1 188 ? -2.763 -6.886 11.541 1.00 97.75 188 GLU A O 1
ATOM 1476 N N . ASP A 1 189 ? -1.590 -8.658 10.809 1.00 97.75 189 ASP A N 1
ATOM 1477 C CA . ASP A 1 189 ? -2.723 -9.277 10.121 1.00 97.75 189 ASP A CA 1
ATOM 1478 C C . ASP A 1 189 ? -3.695 -9.875 11.165 1.00 97.75 189 ASP A C 1
ATOM 1480 O O . ASP A 1 189 ? -3.245 -10.555 12.090 1.00 97.75 189 ASP A O 1
ATOM 1484 N N . PRO A 1 190 ? -5.018 -9.643 11.057 1.00 97.50 190 PRO A N 1
ATOM 1485 C CA . PRO A 1 190 ? -5.984 -10.073 12.069 1.00 97.50 190 PRO A CA 1
ATOM 1486 C C . PRO A 1 190 ? -6.061 -11.591 12.277 1.00 97.50 190 PRO A C 1
ATOM 1488 O O . PRO A 1 190 ? -6.537 -12.019 13.331 1.00 97.50 190 PRO A O 1
ATOM 1491 N N . PHE A 1 191 ? -5.613 -12.393 11.300 1.00 97.12 191 PHE A N 1
ATOM 1492 C CA . PHE A 1 191 ? -5.639 -13.856 11.368 1.00 97.12 191 PHE A CA 1
ATOM 1493 C C . PHE A 1 191 ? -4.244 -14.482 11.242 1.00 97.12 191 PHE A C 1
ATOM 1495 O O . PHE A 1 191 ? -3.885 -15.316 12.070 1.00 97.12 191 PHE A O 1
ATOM 1502 N N . ASP A 1 192 ? -3.430 -14.076 10.261 1.00 95.69 192 ASP A N 1
ATOM 1503 C CA . ASP A 1 192 ? -2.048 -14.563 10.110 1.00 95.69 192 ASP A CA 1
ATOM 1504 C C . ASP A 1 192 ? -1.103 -13.807 11.059 1.00 95.69 192 ASP A C 1
ATOM 1506 O O . ASP A 1 192 ? -0.411 -12.872 10.661 1.00 95.69 192 ASP A O 1
ATOM 1510 N N . LEU A 1 193 ? -1.020 -14.220 12.326 1.00 94.88 193 LEU A N 1
ATOM 1511 C CA . LEU A 1 193 ? -0.262 -13.491 13.365 1.00 94.88 193 LEU A CA 1
ATOM 1512 C C . LEU A 1 193 ? 1.267 -13.458 13.136 1.00 94.88 193 LEU A C 1
ATOM 1514 O O . LEU A 1 193 ? 2.009 -12.820 13.886 1.00 94.88 193 LEU A O 1
ATOM 1518 N N . ARG A 1 194 ? 1.765 -14.158 12.109 1.00 94.00 194 ARG A N 1
ATOM 1519 C CA . ARG A 1 194 ? 3.162 -14.086 11.641 1.00 94.00 194 ARG A CA 1
ATOM 1520 C C . ARG A 1 194 ? 3.368 -13.037 10.545 1.00 94.00 194 ARG A C 1
ATOM 1522 O O . ARG A 1 194 ? 4.489 -12.817 10.089 1.00 94.00 194 ARG A O 1
ATOM 1529 N N . HIS A 1 195 ? 2.300 -12.401 10.079 1.00 94.88 195 HIS A N 1
ATOM 1530 C CA . HIS A 1 195 ? 2.339 -11.449 8.986 1.00 94.88 195 HIS A CA 1
ATOM 1531 C C . HIS A 1 195 ? 2.293 -10.014 9.506 1.00 94.88 195 HIS A C 1
ATOM 1533 O O . HIS A 1 195 ? 1.233 -9.428 9.705 1.00 94.88 195 HIS A O 1
ATOM 1539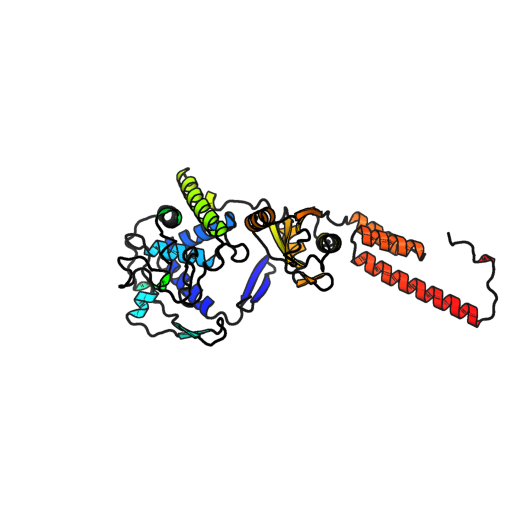 N N . ASN A 1 196 ? 3.475 -9.417 9.662 1.00 96.31 196 ASN A N 1
ATOM 1540 C CA . ASN A 1 196 ? 3.593 -7.973 9.820 1.00 96.31 196 ASN A CA 1
ATOM 1541 C C . ASN A 1 196 ? 3.512 -7.286 8.443 1.00 96.31 196 ASN A C 1
ATOM 1543 O O . ASN A 1 196 ? 4.462 -7.328 7.653 1.00 96.31 196 ASN A O 1
ATOM 1547 N N . LEU A 1 197 ? 2.403 -6.598 8.178 1.00 96.62 197 LEU A N 1
ATOM 1548 C CA . LEU A 1 197 ? 2.150 -5.871 6.930 1.00 96.62 197 LEU A CA 1
ATOM 1549 C C . LEU A 1 197 ? 3.045 -4.629 6.753 1.00 96.62 197 LEU A C 1
ATOM 1551 O O . LEU A 1 197 ? 3.171 -4.118 5.640 1.00 96.62 197 LEU A O 1
ATOM 1555 N N . GLY A 1 198 ? 3.687 -4.161 7.827 1.00 96.06 198 GLY A N 1
ATOM 1556 C CA . GLY A 1 198 ? 4.668 -3.072 7.823 1.00 96.06 198 GLY A CA 1
ATOM 1557 C C . GLY A 1 198 ? 6.113 -3.509 7.559 1.00 96.06 198 GLY A C 1
ATOM 1558 O O . GLY A 1 198 ? 6.980 -2.650 7.410 1.00 96.06 198 GLY A O 1
ATOM 1559 N N . SER A 1 199 ? 6.388 -4.817 7.470 1.00 93.50 199 SER A N 1
ATOM 1560 C CA . SER A 1 199 ? 7.753 -5.377 7.396 1.00 93.50 199 SER A CA 1
ATOM 1561 C C . SER A 1 199 ? 8.596 -4.848 6.229 1.00 93.50 199 SER A C 1
ATOM 1563 O O . SER A 1 199 ? 9.784 -4.584 6.405 1.00 93.50 199 SER A O 1
ATOM 1565 N N . ASN A 1 200 ? 7.976 -4.645 5.064 1.00 93.38 200 ASN A N 1
ATOM 1566 C CA . ASN A 1 200 ? 8.638 -4.150 3.853 1.00 93.38 200 ASN A CA 1
ATOM 1567 C C . ASN A 1 200 ? 8.650 -2.617 3.734 1.00 93.38 200 ASN A C 1
ATOM 1569 O O . ASN A 1 200 ? 9.189 -2.090 2.764 1.00 93.38 200 ASN A O 1
ATOM 1573 N N . CYS A 1 201 ? 8.045 -1.887 4.677 1.00 96.25 201 CYS A N 1
ATOM 1574 C CA . CYS A 1 201 ? 8.025 -0.430 4.627 1.00 96.25 201 CYS A CA 1
ATOM 1575 C C . CYS A 1 201 ? 9.402 0.112 5.037 1.00 96.25 201 CYS A C 1
ATOM 1577 O O . CYS A 1 201 ? 9.817 -0.067 6.184 1.00 96.25 201 CYS A O 1
ATOM 1579 N N . THR A 1 202 ? 10.119 0.766 4.122 1.00 95.38 202 THR A N 1
ATOM 1580 C CA . THR A 1 202 ? 11.474 1.291 4.356 1.00 95.38 202 THR A CA 1
ATOM 1581 C C . THR A 1 202 ? 11.441 2.496 5.290 1.00 95.38 202 THR A C 1
ATOM 1583 O O . THR A 1 202 ? 10.382 3.052 5.577 1.00 95.38 202 THR A O 1
ATOM 1586 N N . LYS A 1 203 ? 12.609 2.920 5.786 1.00 95.12 203 LYS A N 1
ATOM 1587 C CA . LYS A 1 203 ? 12.726 4.142 6.593 1.00 95.12 203 LYS A CA 1
ATOM 1588 C C . LYS A 1 203 ? 12.162 5.357 5.847 1.00 95.12 203 LYS A C 1
ATOM 1590 O O . LYS A 1 203 ? 11.334 6.070 6.408 1.00 95.12 203 LYS A O 1
ATOM 1595 N N . ASP A 1 204 ? 12.549 5.525 4.587 1.00 95.12 204 ASP A N 1
ATOM 1596 C CA . ASP A 1 204 ? 12.123 6.661 3.767 1.00 95.12 204 ASP A CA 1
ATOM 1597 C C . ASP A 1 204 ? 10.649 6.552 3.368 1.00 95.12 204 ASP A C 1
ATOM 1599 O O . ASP A 1 204 ? 9.937 7.555 3.362 1.00 95.12 204 ASP A O 1
ATOM 1603 N N . GLY A 1 205 ? 10.147 5.333 3.134 1.00 96.44 205 GLY A N 1
ATOM 1604 C CA . GLY A 1 205 ? 8.721 5.086 2.924 1.00 96.44 205 GLY A CA 1
ATOM 1605 C C . GLY A 1 205 ? 7.886 5.471 4.147 1.00 96.44 205 GLY A C 1
ATOM 1606 O O . GLY A 1 205 ? 6.884 6.168 4.013 1.00 96.44 205 GLY A O 1
ATOM 1607 N N . ARG A 1 206 ? 8.321 5.097 5.359 1.00 97.19 206 ARG A N 1
ATOM 1608 C CA . ARG A 1 206 ? 7.652 5.501 6.611 1.00 97.19 206 ARG A CA 1
ATOM 1609 C C . ARG A 1 206 ? 7.638 7.018 6.771 1.00 97.19 206 ARG A C 1
ATOM 1611 O O . ARG A 1 206 ? 6.583 7.582 7.044 1.00 97.19 206 ARG A O 1
ATOM 1618 N N . GLN A 1 207 ? 8.779 7.674 6.561 1.00 96.94 207 GLN A N 1
ATOM 1619 C CA . GLN A 1 207 ? 8.876 9.130 6.662 1.00 96.94 207 GLN A CA 1
ATOM 1620 C C . GLN A 1 207 ? 7.947 9.828 5.658 1.00 96.94 207 GLN A C 1
ATOM 1622 O O . GLN A 1 207 ? 7.145 10.669 6.057 1.00 96.94 207 GLN A O 1
ATOM 1627 N N . ARG A 1 208 ? 7.955 9.402 4.387 1.00 97.44 208 ARG A N 1
ATOM 1628 C CA . ARG A 1 208 ? 7.052 9.926 3.350 1.00 97.44 208 ARG A CA 1
ATOM 1629 C C . ARG A 1 208 ? 5.581 9.754 3.705 1.00 97.44 208 ARG A C 1
ATOM 1631 O O . ARG A 1 208 ? 4.795 10.673 3.486 1.00 97.44 208 ARG A O 1
ATOM 1638 N N . ILE A 1 209 ? 5.202 8.612 4.279 1.00 98.31 209 ILE A N 1
ATOM 1639 C CA . ILE A 1 209 ? 3.829 8.390 4.744 1.00 98.31 209 ILE A CA 1
ATOM 1640 C C . ILE A 1 209 ? 3.457 9.425 5.808 1.00 98.31 209 ILE A C 1
ATOM 1642 O O . ILE A 1 209 ? 2.433 10.087 5.658 1.00 98.31 209 ILE A O 1
ATOM 1646 N N . LEU A 1 210 ? 4.292 9.612 6.834 1.00 98.31 210 LEU A N 1
ATOM 1647 C CA . LEU A 1 210 ? 4.040 10.593 7.895 1.00 98.31 210 LEU A CA 1
ATOM 1648 C C . LEU A 1 210 ? 3.959 12.027 7.354 1.00 98.31 210 LEU A C 1
ATOM 1650 O O . LEU A 1 210 ? 3.049 12.775 7.712 1.00 98.31 210 LEU A O 1
ATOM 1654 N N . ASP A 1 211 ? 4.864 12.405 6.453 1.00 98.19 211 ASP A N 1
ATOM 1655 C CA . ASP A 1 211 ? 4.887 13.743 5.859 1.00 98.19 211 ASP A CA 1
ATOM 1656 C C . ASP A 1 211 ? 3.639 14.010 5.012 1.00 98.19 211 ASP A C 1
ATOM 1658 O O . ASP A 1 211 ? 3.063 15.103 5.059 1.00 98.19 211 ASP A O 1
ATOM 1662 N N . MET A 1 212 ? 3.175 13.004 4.267 1.00 97.75 212 MET A N 1
ATOM 1663 C CA . MET A 1 212 ? 1.951 13.111 3.479 1.00 97.75 212 MET A CA 1
ATOM 1664 C C . MET A 1 212 ? 0.690 13.094 4.345 1.00 97.75 212 MET A C 1
ATOM 1666 O O . MET A 1 212 ? -0.280 13.746 3.966 1.00 97.75 212 MET A O 1
ATOM 1670 N N . MET A 1 213 ? 0.684 12.417 5.500 1.00 98.19 213 MET A N 1
ATOM 1671 C CA . MET A 1 213 ? -0.419 12.517 6.470 1.00 98.19 213 MET A CA 1
ATOM 1672 C C . MET A 1 213 ? -0.519 13.945 7.022 1.00 98.19 213 MET A C 1
ATOM 1674 O O . MET A 1 213 ? -1.589 14.547 6.989 1.00 98.19 213 MET A O 1
ATOM 1678 N N . LYS A 1 214 ? 0.613 14.547 7.412 1.00 97.62 214 LYS A N 1
ATOM 1679 C CA . LYS A 1 214 ? 0.663 15.955 7.850 1.00 97.62 214 LYS A CA 1
ATOM 1680 C C . LYS A 1 214 ? 0.238 16.922 6.749 1.00 97.62 214 LYS A C 1
ATOM 1682 O O . LYS A 1 214 ? -0.387 17.943 7.017 1.00 97.62 214 LYS A O 1
ATOM 1687 N N . LYS A 1 215 ? 0.593 16.628 5.496 1.00 96.06 215 LYS A N 1
ATOM 1688 C CA . LYS A 1 215 ? 0.141 17.411 4.342 1.00 96.06 215 LYS A CA 1
ATOM 1689 C C . LYS A 1 215 ? -1.367 17.288 4.129 1.00 96.06 215 LYS A C 1
ATOM 1691 O O . LYS A 1 215 ? -2.002 18.305 3.881 1.00 96.06 215 LYS A O 1
ATOM 1696 N N . ALA A 1 216 ? -1.922 16.083 4.247 1.00 95.94 216 ALA A N 1
ATOM 1697 C CA . ALA A 1 216 ? -3.358 15.856 4.139 1.00 95.94 216 ALA A CA 1
ATOM 1698 C C . ALA A 1 216 ? -4.138 16.632 5.207 1.00 95.94 216 ALA A C 1
ATOM 1700 O O . ALA A 1 216 ? -5.148 17.234 4.869 1.00 95.94 216 ALA A O 1
ATOM 1701 N N . LEU A 1 217 ? -3.638 16.701 6.448 1.00 94.50 217 LEU A N 1
ATOM 1702 C CA . LEU A 1 217 ? -4.235 17.538 7.499 1.00 94.50 217 LEU A CA 1
ATOM 1703 C C . LEU A 1 217 ? -4.340 19.002 7.078 1.00 94.50 217 LEU A C 1
ATOM 1705 O O . LEU A 1 217 ? -5.431 19.554 7.089 1.00 94.50 217 LEU A O 1
ATOM 1709 N N . ARG A 1 218 ? -3.231 19.592 6.616 1.00 93.25 218 ARG A N 1
ATOM 1710 C CA . ARG A 1 218 ? -3.229 20.988 6.153 1.00 93.25 218 ARG A CA 1
ATOM 1711 C C . ARG A 1 218 ? -4.224 21.215 5.016 1.00 93.25 218 ARG A C 1
ATOM 1713 O O . ARG A 1 218 ? -4.964 22.184 5.056 1.00 93.25 218 ARG A O 1
ATOM 1720 N N . MET A 1 219 ? -4.284 20.298 4.048 1.00 92.50 219 MET A N 1
ATOM 1721 C CA . MET A 1 219 ? -5.247 20.381 2.941 1.00 92.50 219 MET A CA 1
ATOM 1722 C C . MET A 1 219 ? -6.700 20.311 3.430 1.00 92.50 219 MET A C 1
ATOM 1724 O O . MET A 1 219 ? -7.563 21.000 2.897 1.00 92.50 219 MET A O 1
ATOM 1728 N N . LEU A 1 220 ? -6.980 19.501 4.455 1.00 91.44 220 LEU A N 1
ATOM 1729 C CA . LEU A 1 220 ? -8.311 19.376 5.052 1.00 91.44 220 LEU A CA 1
ATOM 1730 C C . LEU A 1 220 ? -8.766 20.630 5.823 1.00 91.44 220 LEU A C 1
ATOM 1732 O O . LEU A 1 220 ? -9.964 20.773 6.084 1.00 91.44 220 LEU A O 1
ATOM 1736 N N . ASP A 1 221 ? -7.850 21.544 6.144 1.00 87.50 221 ASP A N 1
ATOM 1737 C CA . ASP A 1 221 ? -8.144 22.818 6.810 1.00 87.50 221 ASP A CA 1
ATOM 1738 C C . ASP A 1 221 ? -8.391 23.980 5.823 1.00 87.50 221 ASP A C 1
ATOM 1740 O O . ASP A 1 221 ? -8.853 25.044 6.230 1.00 87.50 221 ASP A O 1
ATOM 1744 N N . GLU A 1 222 ? -8.144 23.788 4.520 1.00 82.81 222 GLU A N 1
ATOM 1745 C CA . GLU A 1 222 ? -8.200 24.848 3.493 1.00 82.81 222 GLU A CA 1
ATOM 1746 C C . GLU A 1 222 ? -9.627 25.203 3.001 1.00 82.81 222 GLU A C 1
ATOM 1748 O O . GLU A 1 222 ? -9.783 26.148 2.226 1.00 82.81 222 GLU A O 1
ATOM 1753 N N . GLY A 1 223 ? -10.682 24.517 3.469 1.00 71.44 223 GLY A N 1
ATOM 1754 C CA . GLY A 1 223 ? -12.089 24.875 3.206 1.00 71.44 223 GLY A CA 1
ATOM 1755 C C . GLY A 1 223 ? -12.954 23.757 2.591 1.00 71.44 223 GLY A C 1
ATOM 1756 O O . GLY A 1 223 ? -12.607 22.579 2.691 1.00 71.44 223 GLY A O 1
ATOM 1757 N N . PRO A 1 224 ? -14.117 24.089 1.989 1.00 65.62 224 PRO A N 1
ATOM 1758 C CA . PRO A 1 224 ? -15.042 23.097 1.428 1.00 65.62 224 PRO A CA 1
ATOM 1759 C C . PRO A 1 224 ? -14.428 22.341 0.232 1.00 65.62 224 PRO A C 1
ATOM 1761 O O . PRO A 1 224 ? -13.625 22.895 -0.512 1.00 65.62 224 PRO A O 1
ATOM 1764 N N . ASN A 1 225 ? -14.825 21.076 0.031 1.00 72.12 225 ASN A N 1
ATOM 1765 C CA . ASN A 1 225 ? -14.275 20.116 -0.956 1.00 72.12 225 ASN A CA 1
ATOM 1766 C C . ASN A 1 225 ? -12.833 19.634 -0.700 1.00 72.12 225 ASN A C 1
ATOM 1768 O O . ASN A 1 225 ? -12.233 18.966 -1.547 1.00 72.12 225 ASN A O 1
ATOM 1772 N N . SER A 1 226 ? -12.278 19.898 0.482 1.00 83.56 226 SER A N 1
ATOM 1773 C CA . SER A 1 226 ? -10.917 19.488 0.838 1.00 83.56 226 SER A CA 1
ATOM 1774 C C . SER A 1 226 ? -10.692 17.970 0.785 1.00 83.56 226 SER A C 1
ATOM 1776 O O . SER A 1 226 ? -9.614 17.519 0.396 1.00 83.56 226 SER A O 1
ATOM 1778 N N . VAL A 1 227 ? -11.714 17.162 1.086 1.00 89.38 227 VAL A N 1
ATOM 1779 C CA . VAL A 1 227 ? -11.622 15.692 1.062 1.00 89.38 227 VAL A CA 1
ATOM 1780 C C . VAL A 1 227 ? -11.353 15.157 -0.346 1.00 89.38 227 VAL A C 1
ATOM 1782 O O . VAL A 1 227 ? -10.492 14.294 -0.509 1.00 89.38 227 VAL A O 1
ATOM 1785 N N . GLU A 1 228 ? -12.048 15.664 -1.368 1.00 90.12 228 GLU A N 1
ATOM 1786 C CA . GLU A 1 228 ? -11.848 15.228 -2.759 1.00 90.12 228 GLU A CA 1
ATOM 1787 C C . GLU A 1 228 ? -10.446 15.604 -3.260 1.00 90.12 228 GLU A C 1
ATOM 1789 O O . GLU A 1 228 ? -9.769 14.800 -3.909 1.00 90.12 228 GLU A O 1
ATOM 1794 N N . SER A 1 229 ? -9.945 16.771 -2.840 1.00 90.00 229 SER A N 1
ATOM 1795 C CA . SER A 1 229 ? -8.602 17.252 -3.187 1.00 90.00 229 SER A CA 1
ATOM 1796 C C . SER A 1 229 ? -7.462 16.319 -2.739 1.00 90.00 229 SER A C 1
ATOM 1798 O O . SER A 1 229 ? -6.374 16.326 -3.327 1.00 90.00 229 SER A O 1
ATOM 1800 N N . LEU A 1 230 ? -7.698 15.467 -1.728 1.00 92.06 230 LEU A N 1
ATOM 1801 C CA . LEU A 1 230 ? -6.714 14.495 -1.243 1.00 92.06 230 LEU A CA 1
ATOM 1802 C C . LEU A 1 230 ? -6.363 13.430 -2.286 1.00 92.06 230 LEU A C 1
ATOM 1804 O O . LEU A 1 230 ? -5.268 12.863 -2.230 1.00 92.06 230 LEU A O 1
ATOM 1808 N N . TYR A 1 231 ? -7.277 13.137 -3.212 1.00 90.75 231 TYR A N 1
ATOM 1809 C CA . TYR A 1 231 ? -7.123 12.052 -4.180 1.00 90.75 231 TYR A CA 1
ATOM 1810 C C . TYR A 1 231 ? -7.454 12.427 -5.627 1.00 90.75 231 TYR A C 1
ATOM 1812 O O . TYR A 1 231 ? -7.191 11.620 -6.517 1.00 90.75 231 TYR A O 1
ATOM 1820 N N . SER A 1 232 ? -7.940 13.639 -5.901 1.00 86.31 232 SER A N 1
ATOM 1821 C CA . SER A 1 232 ? -8.280 14.139 -7.244 1.00 86.31 232 SER A CA 1
ATOM 1822 C C . SER A 1 232 ? -7.064 14.462 -8.134 1.00 86.31 232 SER A C 1
ATOM 1824 O O . SER A 1 232 ? -7.066 15.434 -8.892 1.00 86.31 232 SER A O 1
ATOM 1826 N N . ARG A 1 233 ? -5.983 13.682 -8.041 1.00 78.88 233 ARG A N 1
ATOM 1827 C CA . ARG A 1 233 ? -4.751 13.907 -8.806 1.00 78.88 233 ARG A CA 1
ATOM 1828 C C . ARG A 1 233 ? -4.705 13.013 -10.031 1.00 78.88 233 ARG A C 1
ATOM 1830 O O . ARG A 1 233 ? -4.657 11.792 -9.908 1.00 78.88 233 ARG A O 1
ATOM 1837 N N . THR A 1 234 ? -4.611 13.628 -11.202 1.00 76.06 234 THR A N 1
ATOM 1838 C CA . THR A 1 234 ? -4.248 12.915 -12.426 1.00 76.06 234 THR A CA 1
ATOM 1839 C C . THR A 1 234 ? -2.745 12.626 -12.396 1.00 76.06 234 THR A C 1
ATOM 1841 O O . THR A 1 234 ? -1.959 13.565 -12.231 1.00 76.06 234 THR A O 1
ATOM 1844 N N . PRO A 1 235 ? -2.309 11.360 -12.530 1.00 81.31 235 PRO A N 1
ATOM 1845 C CA . PRO A 1 235 ? -0.893 11.048 -12.668 1.00 81.31 235 PRO A CA 1
ATOM 1846 C C . PRO A 1 235 ? -0.319 11.789 -13.878 1.00 81.31 235 PRO A C 1
ATOM 1848 O O . PRO A 1 235 ? -0.849 11.679 -14.979 1.00 81.31 235 PRO A O 1
ATOM 1851 N N . SER A 1 236 ? 0.762 12.545 -13.682 1.00 83.56 236 SER A N 1
ATOM 1852 C CA . SER A 1 236 ? 1.478 13.191 -14.793 1.00 83.56 236 SER A CA 1
ATOM 1853 C C . SER A 1 236 ? 2.340 12.203 -15.577 1.00 83.56 236 SER A C 1
ATOM 1855 O O . SER A 1 236 ? 2.678 12.456 -16.729 1.00 83.56 236 SER A O 1
ATOM 1857 N N . HIS A 1 237 ? 2.699 11.089 -14.938 1.00 90.94 237 HIS A N 1
ATOM 1858 C CA . HIS A 1 237 ? 3.538 10.044 -15.496 1.00 90.94 237 HIS A CA 1
ATOM 1859 C C . HIS A 1 237 ? 3.086 8.677 -14.989 1.00 90.94 237 HIS A C 1
ATOM 1861 O O . HIS A 1 237 ? 2.584 8.537 -13.870 1.00 90.94 237 HIS A O 1
ATOM 1867 N N . PHE A 1 238 ? 3.342 7.661 -15.800 1.00 93.31 238 PHE A N 1
ATOM 1868 C CA . PHE A 1 238 ? 3.112 6.259 -15.489 1.00 93.31 238 PHE A CA 1
ATOM 1869 C C . PHE A 1 238 ? 4.449 5.532 -15.538 1.00 93.31 238 PHE A C 1
ATOM 1871 O O . PHE A 1 238 ? 5.191 5.699 -16.501 1.00 93.31 238 PHE A O 1
ATOM 1878 N N . LEU A 1 239 ? 4.780 4.752 -14.508 1.00 95.69 239 LEU A N 1
ATOM 1879 C CA . LEU A 1 239 ? 6.104 4.144 -14.394 1.00 95.69 239 LEU A CA 1
ATOM 1880 C C . LEU A 1 239 ? 6.039 2.616 -14.387 1.00 95.69 239 LEU A C 1
ATOM 1882 O O . LEU A 1 239 ? 5.146 2.006 -13.789 1.00 95.69 239 LEU A O 1
ATOM 1886 N N . LEU A 1 240 ? 7.028 2.005 -15.033 1.00 96.19 240 LEU A N 1
ATOM 1887 C CA . LEU A 1 240 ? 7.396 0.605 -14.855 1.00 96.19 240 LEU A CA 1
ATOM 1888 C C . LEU A 1 240 ? 8.839 0.537 -14.360 1.00 96.19 240 LEU A C 1
ATOM 1890 O O . LEU A 1 240 ? 9.675 1.332 -14.779 1.00 96.19 240 LEU A O 1
ATOM 1894 N N . LYS A 1 241 ? 9.145 -0.467 -13.547 1.00 95.94 241 LYS A N 1
ATOM 1895 C CA . LYS A 1 241 ? 10.511 -0.892 -13.263 1.00 95.94 241 LYS A CA 1
ATOM 1896 C C . LYS A 1 241 ? 10.751 -2.308 -13.758 1.00 95.94 241 LYS A C 1
ATOM 1898 O O . LYS A 1 241 ? 9.836 -3.133 -13.755 1.00 95.94 241 LYS A O 1
ATOM 1903 N N . CYS A 1 242 ? 11.977 -2.590 -14.168 1.00 94.81 242 CYS A N 1
ATOM 1904 C CA . CYS A 1 242 ? 12.429 -3.911 -14.566 1.00 94.81 242 CYS A CA 1
ATOM 1905 C C . CYS A 1 242 ? 13.753 -4.207 -13.890 1.00 94.81 242 CYS A C 1
ATOM 1907 O O . CYS A 1 242 ? 14.728 -3.495 -14.107 1.00 94.81 242 CYS A O 1
ATOM 1909 N N . ARG A 1 243 ? 13.818 -5.300 -13.137 1.00 93.12 243 ARG A N 1
ATOM 1910 C CA . ARG A 1 243 ? 15.098 -5.786 -12.639 1.00 93.12 243 ARG A CA 1
ATOM 1911 C C . ARG A 1 243 ? 15.945 -6.272 -13.815 1.00 93.12 243 ARG A C 1
ATOM 1913 O O . ARG A 1 243 ? 15.485 -7.115 -14.588 1.00 93.12 243 ARG A O 1
ATOM 1920 N N . VAL A 1 244 ? 17.157 -5.750 -13.948 1.00 92.06 244 VAL A N 1
ATOM 1921 C CA . VAL A 1 244 ? 18.101 -6.054 -15.027 1.00 92.06 244 VAL A CA 1
ATOM 1922 C C . VAL A 1 244 ? 19.454 -6.454 -14.451 1.00 92.06 244 VAL A C 1
ATOM 1924 O O . VAL A 1 244 ? 19.918 -5.881 -13.465 1.00 92.06 244 VAL A O 1
ATOM 1927 N N . HIS A 1 245 ? 20.077 -7.454 -15.067 1.00 89.69 245 HIS A N 1
ATOM 1928 C CA . HIS A 1 245 ? 21.464 -7.815 -14.798 1.00 89.69 245 HIS A CA 1
ATOM 1929 C C . HIS A 1 245 ? 22.356 -7.089 -15.796 1.00 89.69 245 HIS A C 1
ATOM 1931 O O . HIS A 1 245 ? 22.242 -7.315 -17.002 1.00 89.69 245 HIS A O 1
ATOM 1937 N N . GLN A 1 246 ? 23.237 -6.227 -15.299 1.00 83.62 246 GLN A N 1
ATOM 1938 C CA . GLN A 1 246 ? 23.940 -5.238 -16.125 1.00 83.62 246 GLN A CA 1
ATOM 1939 C C . GLN A 1 246 ? 24.896 -5.872 -17.146 1.00 83.62 246 GLN A C 1
ATOM 1941 O O . GLN A 1 246 ? 25.117 -5.306 -18.209 1.00 83.62 246 GLN A O 1
ATOM 1946 N N . GLU A 1 247 ? 25.410 -7.073 -16.866 1.00 82.94 247 GLU A N 1
ATOM 1947 C CA . GLU A 1 247 ? 26.263 -7.817 -17.810 1.00 82.94 247 GLU A CA 1
ATOM 1948 C C . GLU A 1 247 ? 25.487 -8.648 -18.845 1.00 82.94 247 GLU A C 1
ATOM 1950 O O . GLU A 1 247 ? 26.038 -9.005 -19.880 1.00 82.94 247 GLU A O 1
ATOM 1955 N N . LYS A 1 248 ? 24.218 -8.989 -18.571 1.00 84.38 248 LYS A N 1
ATOM 1956 C CA . LYS A 1 248 ? 23.407 -9.863 -19.444 1.00 84.38 248 LYS A CA 1
ATOM 1957 C C . LYS A 1 248 ? 22.465 -9.087 -20.350 1.00 84.38 248 LYS A C 1
ATOM 1959 O O . LYS A 1 248 ? 21.962 -9.637 -21.321 1.00 84.38 248 LYS A O 1
ATOM 1964 N N . VAL A 1 249 ? 22.167 -7.846 -19.982 1.00 86.69 249 VAL A N 1
ATOM 1965 C CA . VAL A 1 249 ? 21.233 -6.984 -20.694 1.00 86.69 249 VAL A CA 1
ATOM 1966 C C . VAL A 1 249 ? 21.931 -5.665 -20.958 1.00 86.69 249 VAL A C 1
ATOM 1968 O O . VAL A 1 249 ? 22.112 -4.865 -20.040 1.00 86.69 249 VAL A O 1
ATOM 1971 N N . SER A 1 250 ? 22.301 -5.423 -22.214 1.00 88.12 250 SER A N 1
ATOM 1972 C CA . SER A 1 250 ? 22.826 -4.117 -22.600 1.00 88.12 250 SER A CA 1
ATOM 1973 C C . SER A 1 250 ? 21.700 -3.084 -22.713 1.00 88.12 250 SER A C 1
ATOM 1975 O O . SER A 1 250 ? 20.564 -3.398 -23.085 1.00 88.12 250 SER A O 1
ATOM 1977 N N . LEU A 1 251 ? 22.023 -1.815 -22.451 1.00 89.06 251 LEU A N 1
ATOM 1978 C CA . LEU A 1 251 ? 21.105 -0.695 -22.673 1.00 89.06 251 LEU A CA 1
ATOM 1979 C C . LEU A 1 251 ? 20.593 -0.659 -24.123 1.00 89.06 251 LEU A C 1
ATOM 1981 O O . LEU A 1 251 ? 19.411 -0.412 -24.353 1.00 89.06 251 LEU A O 1
ATOM 1985 N N . ALA A 1 252 ? 21.455 -0.953 -25.101 1.00 85.38 252 ALA A N 1
ATOM 1986 C CA . ALA A 1 252 ? 21.081 -0.987 -26.512 1.00 85.38 252 ALA A CA 1
ATOM 1987 C C . ALA A 1 252 ? 20.007 -2.052 -26.801 1.00 85.38 252 ALA A C 1
ATOM 1989 O O . ALA A 1 252 ? 18.981 -1.739 -27.408 1.00 85.38 252 ALA A O 1
ATOM 1990 N N . GLU A 1 253 ? 20.195 -3.286 -26.321 1.00 85.00 253 GLU A N 1
ATOM 1991 C CA . GLU A 1 253 ? 19.228 -4.382 -26.489 1.00 85.00 253 GLU A CA 1
ATOM 1992 C C . GLU A 1 253 ? 17.923 -4.130 -25.732 1.00 85.00 253 GLU A C 1
ATOM 1994 O O . GLU A 1 253 ? 16.836 -4.436 -26.239 1.00 85.00 253 GLU A O 1
ATOM 1999 N N . PHE A 1 254 ? 18.016 -3.555 -24.530 1.00 87.56 254 PHE A N 1
ATOM 2000 C CA . PHE A 1 254 ? 16.854 -3.184 -23.734 1.00 87.56 254 PHE A CA 1
ATOM 2001 C C . PHE A 1 254 ? 16.029 -2.116 -24.452 1.00 87.56 254 PHE A C 1
ATOM 2003 O O . PHE A 1 254 ? 14.845 -2.336 -24.710 1.00 87.56 254 PHE A O 1
ATOM 2010 N N . LYS A 1 255 ? 16.672 -1.012 -24.862 1.00 87.44 255 LYS A N 1
ATOM 2011 C CA . LYS A 1 255 ? 16.073 0.095 -25.625 1.00 87.44 255 LYS A CA 1
ATOM 2012 C C . LYS A 1 255 ? 15.400 -0.401 -26.900 1.00 87.44 255 LYS A C 1
ATOM 2014 O O . LYS A 1 255 ? 14.251 -0.051 -27.163 1.00 87.44 255 LYS A O 1
ATOM 2019 N N . ALA A 1 256 ? 16.100 -1.232 -27.668 1.00 80.62 256 ALA A N 1
ATOM 2020 C CA . ALA A 1 256 ? 15.567 -1.870 -28.863 1.00 80.62 256 ALA A CA 1
ATOM 2021 C C . ALA A 1 256 ? 14.313 -2.699 -28.528 1.00 80.62 256 ALA A C 1
ATOM 2023 O O . ALA A 1 256 ? 13.253 -2.574 -29.134 1.00 80.62 256 ALA A O 1
ATOM 2024 N N . THR A 1 257 ? 14.355 -3.509 -27.482 1.00 84.25 257 THR A N 1
ATOM 2025 C CA . THR A 1 257 ? 13.214 -4.370 -27.159 1.00 84.25 257 THR A CA 1
ATOM 2026 C C . THR A 1 257 ? 11.976 -3.582 -26.731 1.00 84.25 257 THR A C 1
ATOM 2028 O O . THR A 1 257 ? 10.887 -3.875 -27.220 1.00 84.25 257 THR A O 1
ATOM 2031 N N . VAL A 1 258 ? 12.127 -2.543 -25.905 1.00 84.88 258 VAL A N 1
ATOM 2032 C CA . VAL A 1 258 ? 10.984 -1.742 -25.432 1.00 84.88 258 VAL A CA 1
ATOM 2033 C C . VAL A 1 258 ? 10.491 -0.713 -26.457 1.00 84.88 258 VAL A C 1
ATOM 2035 O O . VAL A 1 258 ? 9.313 -0.366 -26.445 1.00 84.88 258 VAL A O 1
ATOM 2038 N N . GLY A 1 259 ? 11.356 -0.249 -27.365 1.00 81.38 259 GLY A N 1
ATOM 2039 C CA . GLY A 1 259 ? 11.003 0.686 -28.441 1.00 81.38 259 GLY A CA 1
ATOM 2040 C C . GLY A 1 259 ? 10.445 0.028 -29.708 1.00 81.38 259 GLY A C 1
ATOM 2041 O O . GLY A 1 259 ? 9.877 0.715 -30.552 1.00 81.38 259 GLY A O 1
ATOM 2042 N N . GLY A 1 260 ? 10.587 -1.293 -29.858 1.00 74.50 260 GLY A N 1
ATOM 2043 C CA . GLY A 1 260 ? 10.140 -2.044 -31.044 1.00 74.50 260 GLY A CA 1
ATOM 2044 C C . GLY A 1 260 ? 8.653 -2.416 -31.049 1.00 74.50 260 GLY A C 1
ATOM 2045 O O . GLY A 1 260 ? 8.216 -3.207 -31.886 1.00 74.50 260 GLY A O 1
ATOM 2046 N N . ILE A 1 261 ? 7.873 -1.909 -30.093 1.00 76.88 261 ILE A N 1
ATOM 2047 C CA . ILE A 1 261 ? 6.449 -2.219 -29.948 1.00 76.88 261 ILE A CA 1
ATOM 2048 C C . ILE A 1 261 ? 5.643 -1.290 -30.854 1.00 76.88 261 ILE A C 1
ATOM 2050 O O . ILE A 1 261 ? 5.654 -0.077 -30.669 1.00 76.88 261 ILE A O 1
ATOM 2054 N N . ARG A 1 262 ? 4.896 -1.865 -31.801 1.00 72.75 262 ARG A N 1
ATOM 2055 C CA . ARG A 1 262 ? 4.133 -1.116 -32.818 1.00 72.75 262 ARG A CA 1
ATOM 2056 C C . ARG A 1 262 ? 3.095 -0.160 -32.227 1.00 72.75 262 ARG A C 1
ATOM 2058 O O . ARG A 1 262 ? 2.791 0.873 -32.810 1.00 72.75 262 ARG A O 1
ATOM 2065 N N . GLU A 1 263 ? 2.525 -0.511 -31.082 1.00 78.12 263 GLU A N 1
ATOM 2066 C CA . GLU A 1 263 ? 1.506 0.290 -30.406 1.00 78.12 263 GLU A CA 1
ATOM 2067 C C . GLU A 1 263 ? 2.087 1.468 -29.615 1.00 78.12 263 GLU A C 1
ATOM 2069 O O . GLU A 1 263 ? 1.333 2.345 -29.200 1.00 78.12 263 GLU A O 1
ATOM 2074 N N . VAL A 1 264 ? 3.410 1.534 -29.437 1.00 79.88 264 VAL A N 1
ATOM 2075 C CA . VAL A 1 264 ? 4.070 2.696 -28.840 1.00 79.88 264 VAL A CA 1
ATOM 2076 C C . VAL A 1 264 ? 4.181 3.789 -29.898 1.00 79.88 264 VAL A C 1
ATOM 2078 O O . VAL A 1 264 ? 4.956 3.683 -30.844 1.00 79.88 264 VAL A O 1
ATOM 2081 N N . ARG A 1 265 ? 3.385 4.850 -29.737 1.00 78.94 265 ARG A N 1
ATOM 2082 C CA . ARG A 1 265 ? 3.309 5.983 -30.680 1.00 78.94 265 ARG A CA 1
ATOM 2083 C C . ARG A 1 265 ? 3.941 7.268 -30.160 1.00 78.94 265 ARG A C 1
ATOM 2085 O O . ARG A 1 265 ? 4.128 8.207 -30.927 1.00 78.94 265 ARG A O 1
ATOM 2092 N N . GLU A 1 266 ? 4.267 7.311 -28.877 1.00 86.19 266 GLU A N 1
ATOM 2093 C CA . GLU A 1 266 ? 4.889 8.457 -28.222 1.00 86.19 266 GLU A CA 1
ATOM 2094 C C . GLU A 1 266 ? 6.260 8.076 -27.652 1.00 86.19 266 GLU A C 1
ATOM 2096 O O . GLU A 1 266 ? 6.470 6.920 -27.269 1.00 86.19 266 GLU A O 1
ATOM 2101 N N . PRO A 1 267 ? 7.205 9.027 -27.591 1.00 90.25 267 PRO A N 1
ATOM 2102 C CA . PRO A 1 267 ? 8.477 8.791 -26.935 1.00 90.25 267 PRO A CA 1
ATOM 2103 C C . PRO A 1 267 ? 8.300 8.666 -25.420 1.00 90.25 267 PRO A C 1
ATOM 2105 O O . PRO A 1 267 ? 7.460 9.339 -24.817 1.00 90.25 267 PRO A O 1
ATOM 2108 N N . PHE A 1 268 ? 9.144 7.847 -24.803 1.00 94.31 268 PHE A N 1
ATOM 2109 C CA . PHE A 1 268 ? 9.181 7.652 -23.356 1.00 94.31 268 PHE A CA 1
ATOM 2110 C C . PHE A 1 268 ? 10.625 7.601 -22.850 1.00 94.31 268 PHE A C 1
ATOM 2112 O O . PHE A 1 268 ? 11.557 7.367 -23.624 1.00 94.31 268 PHE A O 1
ATOM 2119 N N . THR A 1 269 ? 10.817 7.842 -21.555 1.00 96.56 269 THR A N 1
ATOM 2120 C CA . THR A 1 269 ? 12.152 7.911 -20.945 1.00 96.56 269 THR A CA 1
ATOM 2121 C C . THR A 1 269 ? 12.504 6.586 -20.286 1.00 96.56 269 THR A C 1
ATOM 2123 O O . THR A 1 269 ? 11.659 5.962 -19.643 1.00 96.56 269 THR A O 1
ATOM 2126 N N . VAL A 1 270 ? 13.757 6.164 -20.427 1.00 96.88 270 VAL A N 1
ATOM 2127 C CA . VAL A 1 270 ? 14.339 5.034 -19.706 1.00 96.88 270 VAL A CA 1
ATOM 2128 C C . VAL A 1 270 ? 15.505 5.536 -18.864 1.00 96.88 270 VAL A C 1
ATOM 2130 O O . VAL A 1 270 ? 16.431 6.130 -19.405 1.00 96.88 270 VAL A O 1
ATOM 2133 N N . HIS A 1 271 ? 15.479 5.252 -17.563 1.00 97.31 271 HIS A N 1
ATOM 2134 C CA . HIS A 1 271 ? 16.656 5.341 -16.700 1.00 97.31 271 HIS A CA 1
ATOM 2135 C C . HIS A 1 271 ? 17.235 3.942 -16.545 1.00 97.31 271 HIS A C 1
ATOM 2137 O O . HIS A 1 271 ? 16.615 3.067 -15.932 1.00 97.31 271 HIS A O 1
ATOM 2143 N N . PHE A 1 272 ? 18.417 3.722 -17.111 1.00 95.44 272 PHE A N 1
ATOM 2144 C CA . PHE A 1 272 ? 19.090 2.432 -17.075 1.00 95.44 272 PHE A CA 1
ATOM 2145 C C . PHE A 1 272 ? 20.272 2.471 -16.102 1.00 95.44 272 PHE A C 1
ATOM 2147 O O . PHE A 1 272 ? 21.069 3.406 -16.160 1.00 95.44 272 PHE A O 1
ATOM 2154 N N . PRO A 1 273 ? 20.396 1.496 -15.188 1.00 94.44 273 PRO A N 1
ATOM 2155 C CA . PRO A 1 273 ? 21.401 1.553 -14.137 1.00 94.44 273 PRO A CA 1
ATOM 2156 C C . PRO A 1 273 ? 22.800 1.309 -14.714 1.00 94.44 273 PRO A C 1
ATOM 2158 O O . PRO A 1 273 ? 23.008 0.327 -15.432 1.00 94.44 273 PRO A O 1
ATOM 2161 N N . GLN A 1 274 ? 23.768 2.158 -14.367 1.00 90.56 274 GLN A N 1
ATOM 2162 C CA . GLN A 1 274 ? 25.149 2.011 -14.830 1.00 90.56 274 GLN A CA 1
ATOM 2163 C C . GLN A 1 274 ? 25.896 0.887 -14.088 1.00 90.56 274 GLN A C 1
ATOM 2165 O O . GLN A 1 274 ? 25.613 0.648 -12.906 1.00 90.56 274 GLN A O 1
ATOM 2170 N N . PRO A 1 275 ? 26.843 0.190 -14.755 1.00 83.88 275 PRO A N 1
ATOM 2171 C CA . PRO A 1 275 ? 27.636 -0.881 -14.157 1.00 83.88 275 PRO A CA 1
ATOM 2172 C C . PRO A 1 275 ? 28.277 -0.484 -12.824 1.00 83.88 275 PRO A C 1
ATOM 2174 O O . PRO A 1 275 ? 29.082 0.444 -12.768 1.00 83.88 275 PRO A O 1
ATOM 2177 N N . CYS A 1 276 ? 27.968 -1.216 -11.752 1.00 77.56 276 CYS A N 1
ATOM 2178 C CA . CYS A 1 276 ? 28.556 -0.983 -10.433 1.00 77.56 276 CYS A CA 1
ATOM 2179 C C . CYS A 1 276 ? 29.270 -2.238 -9.918 1.00 77.56 276 CYS A C 1
ATOM 2181 O O . CYS A 1 276 ? 28.681 -3.314 -9.857 1.00 77.56 276 CYS A O 1
ATOM 2183 N N . ARG A 1 277 ? 30.522 -2.095 -9.450 1.00 73.69 277 ARG A N 1
ATOM 2184 C CA . ARG A 1 277 ? 31.352 -3.220 -8.956 1.00 73.69 277 ARG A CA 1
ATOM 2185 C C . ARG A 1 277 ? 30.714 -4.041 -7.832 1.00 73.69 277 ARG A C 1
ATOM 2187 O O . ARG A 1 277 ? 31.101 -5.183 -7.628 1.00 73.69 277 ARG A O 1
ATOM 2194 N N . PHE A 1 278 ? 29.788 -3.454 -7.079 1.00 77.06 278 PHE A N 1
ATOM 2195 C CA . PHE A 1 278 ? 29.180 -4.081 -5.904 1.00 77.06 278 PHE A CA 1
ATOM 2196 C C . PHE A 1 278 ? 27.755 -4.586 -6.153 1.00 77.06 278 PHE A C 1
ATOM 2198 O O . PHE A 1 278 ? 27.145 -5.154 -5.247 1.00 77.06 278 PHE A O 1
ATOM 2205 N N . ARG A 1 279 ? 27.189 -4.345 -7.342 1.00 78.12 279 ARG A N 1
ATOM 2206 C CA . ARG A 1 279 ? 25.793 -4.663 -7.640 1.00 78.12 279 ARG A CA 1
ATOM 2207 C C . ARG A 1 279 ? 25.651 -5.125 -9.086 1.00 78.12 279 ARG A C 1
ATOM 2209 O O . ARG A 1 279 ? 25.574 -4.313 -9.993 1.00 78.12 279 ARG A O 1
ATOM 2216 N N . GLU A 1 280 ? 25.515 -6.433 -9.263 1.00 82.38 280 GLU A N 1
ATOM 2217 C CA . GLU A 1 280 ? 25.310 -7.065 -10.576 1.00 82.38 280 GLU A CA 1
ATOM 2218 C C . GLU A 1 280 ? 23.888 -6.848 -11.125 1.00 82.38 280 GLU A C 1
ATOM 2220 O O . GLU A 1 280 ? 23.647 -6.900 -12.334 1.00 82.38 280 GLU A O 1
ATOM 2225 N N . VAL A 1 281 ? 22.926 -6.602 -10.226 1.00 88.38 281 VAL A N 1
ATOM 2226 C CA . VAL A 1 281 ? 21.499 -6.508 -10.545 1.00 88.38 281 VAL A CA 1
ATOM 2227 C C . VAL A 1 281 ? 20.893 -5.234 -9.966 1.00 88.38 281 VAL A C 1
ATOM 2229 O O . VAL A 1 281 ? 20.940 -5.003 -8.757 1.00 88.38 281 VAL A O 1
ATOM 2232 N N . ALA A 1 282 ? 20.261 -4.435 -10.821 1.00 91.44 282 ALA A N 1
ATOM 2233 C CA . ALA A 1 282 ? 19.604 -3.182 -10.461 1.00 91.44 282 ALA A CA 1
ATOM 2234 C C . ALA A 1 282 ? 18.261 -3.042 -11.195 1.00 91.44 282 ALA A C 1
ATOM 2236 O O . ALA A 1 282 ? 17.969 -3.798 -12.118 1.00 91.44 282 ALA A O 1
ATOM 2237 N N . ASP A 1 283 ? 17.419 -2.106 -10.766 1.00 94.56 283 ASP A N 1
ATOM 2238 C CA . ASP A 1 283 ? 16.139 -1.848 -11.426 1.00 94.56 283 ASP A CA 1
ATOM 2239 C C . ASP A 1 283 ? 16.339 -0.764 -12.496 1.00 94.56 283 ASP A C 1
ATOM 2241 O O . ASP A 1 283 ? 16.814 0.318 -12.187 1.00 94.56 283 ASP A O 1
ATOM 2245 N N . ALA A 1 284 ? 15.984 -1.041 -13.750 1.00 96.00 284 ALA A N 1
ATOM 2246 C CA . ALA A 1 284 ? 15.788 -0.026 -14.783 1.00 96.00 284 ALA A CA 1
ATOM 2247 C C . ALA A 1 284 ? 14.368 0.538 -14.687 1.00 96.00 284 ALA A C 1
ATOM 2249 O O . ALA A 1 284 ? 13.431 -0.204 -14.385 1.00 96.00 284 ALA A O 1
ATOM 2250 N N . PHE A 1 285 ? 14.189 1.821 -14.988 1.00 97.69 285 PHE A N 1
ATOM 2251 C CA . PHE A 1 285 ? 12.902 2.508 -14.883 1.00 97.69 285 PHE A CA 1
ATOM 2252 C C . PHE A 1 285 ? 12.460 3.045 -16.237 1.00 97.69 285 PHE A C 1
ATOM 2254 O O . PHE A 1 285 ? 13.268 3.573 -16.992 1.00 97.69 285 PHE A O 1
ATOM 2261 N N . LEU A 1 286 ? 11.171 2.916 -16.536 1.00 97.31 286 LEU A N 1
ATOM 2262 C CA . LEU A 1 286 ? 10.539 3.399 -17.756 1.00 97.31 286 LEU A CA 1
ATOM 2263 C C . LEU A 1 286 ? 9.426 4.370 -17.371 1.00 97.31 286 LEU A C 1
ATOM 2265 O O . LEU A 1 286 ? 8.561 4.015 -16.568 1.00 97.31 286 LEU A O 1
ATOM 2269 N N . ILE A 1 287 ? 9.445 5.569 -17.945 1.00 97.00 287 ILE A N 1
ATOM 2270 C CA . ILE A 1 287 ? 8.546 6.674 -17.610 1.00 97.00 287 ILE A CA 1
ATOM 2271 C C . ILE A 1 287 ? 7.738 7.054 -18.847 1.00 97.00 287 ILE A C 1
ATOM 2273 O O . ILE A 1 287 ? 8.289 7.516 -19.846 1.00 97.00 287 ILE A O 1
ATOM 2277 N N . PHE A 1 288 ? 6.424 6.889 -18.756 1.00 95.06 288 PHE A N 1
ATOM 2278 C CA . PHE A 1 288 ? 5.470 7.110 -19.838 1.00 95.06 288 PHE A CA 1
ATOM 2279 C C . PHE A 1 288 ? 4.572 8.309 -19.539 1.00 95.06 288 PHE A C 1
ATOM 2281 O O . PHE A 1 288 ? 4.216 8.545 -18.383 1.00 95.06 288 PHE A O 1
ATOM 2288 N N . LYS A 1 289 ? 4.165 9.036 -20.585 1.00 92.50 289 LYS A N 1
ATOM 2289 C CA . LYS A 1 289 ? 3.193 10.135 -20.476 1.00 92.50 289 LYS A CA 1
ATOM 2290 C C . LYS A 1 289 ? 1.752 9.633 -20.483 1.00 92.50 289 LYS A C 1
ATOM 2292 O O . LYS A 1 289 ? 0.922 10.198 -19.779 1.00 92.50 289 LYS A O 1
ATOM 2297 N N . SER A 1 290 ? 1.463 8.558 -21.220 1.00 90.50 290 SER A N 1
ATOM 2298 C CA . SER A 1 290 ? 0.144 7.922 -21.227 1.00 90.50 290 SER A CA 1
ATOM 2299 C C . SER A 1 290 ? 0.145 6.532 -20.592 1.00 90.50 290 SER A C 1
ATOM 2301 O O . SER A 1 290 ? 1.122 5.772 -20.636 1.00 90.50 290 SER A O 1
ATOM 2303 N N . GLU A 1 291 ? -1.005 6.169 -20.026 1.00 89.31 291 GLU A N 1
ATOM 2304 C CA . GLU A 1 291 ? -1.228 4.824 -19.509 1.00 89.31 291 GLU A CA 1
ATOM 2305 C C . GLU A 1 291 ? -1.278 3.780 -20.634 1.00 89.31 291 GLU A C 1
ATOM 2307 O O . GLU A 1 291 ? -0.868 2.635 -20.439 1.00 89.31 291 GLU A O 1
ATOM 2312 N N . GLU A 1 292 ? -1.741 4.176 -21.818 1.00 87.31 292 GLU A N 1
ATOM 2313 C CA . GLU A 1 292 ? -1.834 3.338 -23.015 1.00 87.31 292 GLU A CA 1
ATOM 2314 C C . GLU A 1 292 ? -0.453 2.827 -23.436 1.00 87.31 292 GLU A C 1
ATOM 2316 O O . GLU A 1 292 ? -0.255 1.616 -23.564 1.00 87.31 292 GLU A O 1
ATOM 2321 N N . THR A 1 293 ? 0.538 3.719 -23.534 1.00 88.81 293 THR A N 1
ATOM 2322 C CA . THR A 1 293 ? 1.927 3.349 -23.841 1.00 88.81 293 THR A CA 1
ATOM 2323 C C . THR A 1 293 ? 2.524 2.464 -22.754 1.00 88.81 293 THR A C 1
ATOM 2325 O O . THR A 1 293 ? 3.134 1.435 -23.056 1.00 88.81 293 THR A O 1
ATOM 2328 N N . ARG A 1 294 ? 2.292 2.796 -21.475 1.00 92.81 294 ARG A N 1
ATOM 2329 C CA . ARG A 1 294 ? 2.733 1.954 -20.353 1.00 92.81 294 ARG A CA 1
ATOM 2330 C C . ARG A 1 294 ? 2.159 0.538 -20.466 1.00 92.81 294 ARG A C 1
ATOM 2332 O O . ARG A 1 294 ? 2.893 -0.433 -20.289 1.00 92.81 294 ARG A O 1
ATOM 2339 N N . ARG A 1 295 ? 0.859 0.400 -20.756 1.00 89.19 295 ARG A N 1
ATOM 2340 C CA . ARG A 1 295 ? 0.184 -0.897 -20.948 1.00 89.19 295 ARG A CA 1
ATOM 2341 C C . ARG A 1 295 ? 0.750 -1.644 -22.155 1.00 89.19 295 ARG A C 1
ATOM 2343 O O . ARG A 1 295 ? 1.009 -2.841 -22.045 1.00 89.19 295 ARG A O 1
ATOM 2350 N N . ALA A 1 296 ? 1.002 -0.948 -23.266 1.00 86.88 296 ALA A N 1
ATOM 2351 C CA . ALA A 1 296 ? 1.593 -1.535 -24.464 1.00 86.88 296 ALA A CA 1
ATOM 2352 C C . ALA A 1 296 ? 2.969 -2.152 -24.175 1.00 86.88 296 ALA A C 1
ATOM 2354 O O . ALA A 1 296 ? 3.187 -3.307 -24.549 1.00 86.88 296 ALA A O 1
ATOM 2355 N N . VAL A 1 297 ? 3.841 -1.433 -23.454 1.00 88.88 297 VAL A N 1
ATOM 2356 C CA . VAL A 1 297 ? 5.165 -1.925 -23.030 1.00 88.88 297 VAL A CA 1
ATOM 2357 C C . VAL A 1 297 ? 5.067 -3.031 -21.988 1.00 88.88 297 VAL A C 1
ATOM 2359 O O . VAL A 1 297 ? 5.804 -4.011 -22.058 1.00 88.88 297 VAL A O 1
ATOM 2362 N N . HIS A 1 298 ? 4.113 -2.943 -21.062 1.00 90.31 298 HIS A N 1
ATOM 2363 C CA . HIS A 1 298 ? 3.903 -3.968 -20.040 1.00 90.31 298 HIS A CA 1
ATOM 2364 C C . HIS A 1 298 ? 3.550 -5.351 -20.618 1.00 90.31 298 HIS A C 1
ATOM 2366 O O . HIS A 1 298 ? 3.790 -6.352 -19.951 1.00 90.31 298 HIS A O 1
ATOM 2372 N N . ARG A 1 299 ? 3.058 -5.448 -21.863 1.00 85.12 299 ARG A N 1
ATOM 2373 C CA . ARG A 1 299 ? 2.843 -6.743 -22.545 1.00 85.12 299 ARG A CA 1
ATOM 2374 C C . ARG A 1 299 ? 4.133 -7.527 -22.799 1.00 85.12 299 ARG A C 1
ATOM 2376 O O . ARG A 1 299 ? 4.060 -8.731 -23.005 1.00 85.12 299 ARG A O 1
ATOM 2383 N N . LEU A 1 300 ? 5.299 -6.879 -22.745 1.00 85.06 300 LEU A N 1
ATOM 2384 C CA . LEU A 1 300 ? 6.595 -7.562 -22.771 1.00 85.06 300 LEU A CA 1
ATOM 2385 C C . LEU A 1 300 ? 6.937 -8.253 -21.445 1.00 85.06 300 LEU A C 1
ATOM 2387 O O . LEU A 1 300 ? 7.981 -8.898 -21.348 1.00 85.06 300 LEU A O 1
ATOM 2391 N N . ASN A 1 301 ? 6.114 -8.109 -20.403 1.00 86.75 301 ASN A N 1
ATOM 2392 C CA . ASN A 1 301 ? 6.355 -8.790 -19.141 1.00 86.75 301 ASN A CA 1
ATOM 2393 C C . ASN A 1 301 ? 6.463 -10.305 -19.381 1.00 86.75 301 ASN A C 1
ATOM 2395 O O . ASN A 1 301 ? 5.680 -10.878 -20.129 1.00 86.75 301 ASN A O 1
ATOM 2399 N N . GLU A 1 302 ? 7.456 -10.932 -18.758 1.00 85.12 302 GLU A N 1
ATOM 2400 C CA . GLU A 1 302 ? 7.825 -12.344 -18.926 1.00 85.12 302 GLU A CA 1
ATOM 2401 C C . GLU A 1 302 ? 8.434 -12.733 -20.284 1.00 85.12 302 GLU A C 1
ATOM 2403 O O . GLU A 1 302 ? 8.842 -13.885 -20.445 1.00 85.12 302 GLU A O 1
ATOM 2408 N N . SER A 1 303 ? 8.585 -11.791 -21.223 1.00 83.31 303 SER A N 1
ATOM 2409 C CA . SER A 1 303 ? 9.317 -12.023 -22.475 1.00 83.31 303 SER A CA 1
ATOM 2410 C C . SER A 1 303 ? 10.817 -12.186 -22.221 1.00 83.31 303 SER A C 1
ATOM 2412 O O . SER A 1 303 ? 11.374 -11.594 -21.294 1.00 83.31 303 SER A O 1
ATOM 2414 N N . ALA A 1 304 ? 11.483 -12.974 -23.064 1.00 80.88 304 ALA A N 1
ATOM 2415 C CA . ALA A 1 304 ? 12.927 -13.166 -23.000 1.00 80.88 304 ALA A CA 1
ATOM 2416 C C . ALA A 1 304 ? 13.679 -12.059 -23.755 1.00 80.88 304 ALA A C 1
ATOM 2418 O O . ALA A 1 304 ? 13.319 -11.686 -24.875 1.00 80.88 304 ALA A O 1
ATOM 2419 N N . LEU A 1 305 ? 14.748 -11.568 -23.140 1.00 81.00 305 LEU A N 1
ATOM 2420 C CA . LEU A 1 305 ? 15.748 -10.680 -23.711 1.00 81.00 305 LEU A CA 1
ATOM 2421 C C . LEU A 1 305 ? 17.115 -11.349 -23.533 1.00 81.00 305 LEU A C 1
ATOM 2423 O O . LEU A 1 305 ? 17.714 -11.270 -22.461 1.00 81.00 305 LEU A O 1
ATOM 2427 N N . GLY A 1 306 ? 17.559 -12.078 -24.560 1.00 78.56 306 GLY A N 1
ATOM 2428 C CA . GLY A 1 306 ? 18.681 -13.012 -24.423 1.00 78.56 306 GLY A CA 1
ATOM 2429 C C . GLY A 1 306 ? 18.362 -14.081 -23.374 1.00 78.56 306 GLY A C 1
ATOM 2430 O O . GLY A 1 306 ? 17.271 -14.652 -23.385 1.00 78.56 306 GLY A O 1
ATOM 2431 N N . ASP A 1 307 ? 19.276 -14.279 -22.426 1.00 80.69 307 ASP A N 1
ATOM 2432 C CA . ASP A 1 307 ? 19.107 -15.203 -21.293 1.00 80.69 307 ASP A CA 1
ATOM 2433 C C . ASP A 1 307 ? 18.383 -14.569 -20.090 1.00 80.69 307 ASP A C 1
ATOM 2435 O O . ASP A 1 307 ? 18.322 -15.152 -19.003 1.00 80.69 307 ASP A O 1
ATOM 2439 N N . TRP A 1 308 ? 17.859 -13.350 -20.244 1.00 85.00 308 TRP A N 1
ATOM 2440 C CA . TRP A 1 308 ? 17.180 -12.627 -19.176 1.00 85.00 308 TRP A CA 1
ATOM 2441 C C . TRP A 1 308 ? 15.675 -12.557 -19.413 1.00 85.00 308 TRP A C 1
ATOM 2443 O O . TRP A 1 308 ? 15.212 -12.105 -20.457 1.00 85.00 308 TRP A O 1
ATOM 2453 N N . GLN A 1 309 ? 14.884 -12.952 -18.418 1.00 88.81 309 GLN A N 1
ATOM 2454 C CA . GLN A 1 309 ? 13.434 -12.797 -18.479 1.00 88.81 309 GLN A CA 1
ATOM 2455 C C . GLN A 1 309 ? 13.023 -11.425 -17.939 1.00 88.81 309 GLN A C 1
ATOM 2457 O O . GLN A 1 309 ? 13.297 -11.094 -16.783 1.00 88.81 309 GLN A O 1
ATOM 2462 N N . LEU A 1 310 ? 12.316 -10.640 -18.751 1.00 87.44 310 LEU A N 1
ATOM 2463 C CA . LEU A 1 310 ? 11.803 -9.338 -18.338 1.00 87.44 310 LEU A CA 1
ATOM 2464 C C . LEU A 1 310 ? 10.746 -9.500 -17.243 1.00 87.44 310 LEU A C 1
ATOM 2466 O O . LEU A 1 310 ? 9.804 -10.283 -17.361 1.00 87.44 310 LEU A O 1
ATOM 2470 N N . ARG A 1 311 ? 10.886 -8.722 -16.170 1.00 90.81 311 ARG A N 1
ATOM 2471 C CA . ARG A 1 311 ? 9.914 -8.633 -15.074 1.00 90.81 311 ARG A CA 1
ATOM 2472 C C . ARG A 1 311 ? 9.533 -7.174 -14.902 1.00 90.81 311 ARG A C 1
ATOM 2474 O O . ARG A 1 311 ? 10.125 -6.464 -14.093 1.00 90.81 311 ARG A O 1
ATOM 2481 N N . LEU A 1 312 ? 8.573 -6.739 -15.713 1.00 91.25 312 LEU A N 1
ATOM 2482 C CA . LEU A 1 312 ? 8.071 -5.372 -15.717 1.00 91.25 312 LEU A CA 1
ATOM 2483 C C . LEU A 1 312 ? 7.009 -5.233 -14.631 1.00 91.25 312 LEU A C 1
ATOM 2485 O O . LEU A 1 312 ? 6.003 -5.935 -14.637 1.00 91.25 312 LEU A O 1
ATOM 2489 N N . LEU A 1 313 ? 7.237 -4.325 -13.690 1.00 91.38 313 LEU A N 1
ATOM 2490 C CA . LEU A 1 313 ? 6.349 -4.087 -12.561 1.00 91.38 313 LEU A CA 1
ATOM 2491 C C . LEU A 1 313 ? 5.997 -2.603 -12.497 1.00 91.38 313 LEU A C 1
ATOM 2493 O O . LEU A 1 313 ? 6.907 -1.779 -12.545 1.00 91.38 313 LEU A O 1
ATOM 2497 N N . PRO A 1 314 ? 4.718 -2.226 -12.336 1.00 92.25 314 PRO A N 1
ATOM 2498 C CA . PRO A 1 314 ? 4.376 -0.849 -12.012 1.00 92.25 314 PRO A CA 1
ATOM 2499 C C . PRO A 1 314 ? 5.087 -0.402 -10.734 1.00 92.25 314 PRO A C 1
ATOM 2501 O O . PRO A 1 314 ? 5.187 -1.188 -9.785 1.00 92.25 314 PRO A O 1
ATOM 2504 N N . CYS A 1 315 ? 5.546 0.845 -10.701 1.00 94.06 315 CYS A N 1
ATOM 2505 C CA . CYS A 1 315 ? 6.216 1.431 -9.543 1.00 94.06 315 CYS A CA 1
ATOM 2506 C C . CYS A 1 315 ? 5.820 2.896 -9.331 1.00 94.06 315 CYS A C 1
ATOM 2508 O O . CYS A 1 315 ? 5.198 3.510 -10.198 1.00 94.06 315 CYS A O 1
ATOM 2510 N N . SER A 1 316 ? 6.147 3.435 -8.161 1.00 93.19 316 SER A N 1
ATOM 2511 C CA . SER A 1 316 ? 5.994 4.853 -7.838 1.00 93.19 316 SER A CA 1
ATOM 2512 C C . SER A 1 316 ? 7.174 5.695 -8.336 1.00 93.19 316 SER A C 1
ATOM 2514 O O . SER A 1 316 ? 8.273 5.188 -8.563 1.00 93.19 316 SER A O 1
ATOM 2516 N N . THR A 1 317 ? 6.962 7.004 -8.454 1.00 93.75 317 THR A N 1
ATOM 2517 C CA . THR A 1 317 ? 8.017 8.010 -8.639 1.00 93.75 317 THR A CA 1
ATOM 2518 C C . THR A 1 317 ? 8.992 7.991 -7.468 1.00 93.75 317 THR A C 1
ATOM 2520 O O . THR A 1 317 ? 10.191 8.120 -7.671 1.00 93.75 317 THR A O 1
ATOM 2523 N N . TRP A 1 318 ? 8.499 7.708 -6.261 1.00 94.75 318 TRP A N 1
ATOM 2524 C CA . TRP A 1 318 ? 9.323 7.506 -5.074 1.00 94.75 318 TRP A CA 1
ATOM 2525 C C . TRP A 1 318 ? 10.369 6.404 -5.252 1.00 94.75 318 TRP A C 1
ATOM 2527 O O . TRP A 1 318 ? 11.512 6.588 -4.851 1.00 94.75 318 TRP A O 1
ATOM 2537 N N . ALA A 1 319 ? 10.008 5.285 -5.891 1.00 94.12 319 ALA A N 1
ATOM 2538 C CA . ALA A 1 319 ? 10.955 4.205 -6.157 1.00 94.12 319 ALA A CA 1
ATOM 2539 C C . ALA A 1 319 ? 12.078 4.633 -7.116 1.00 94.12 319 ALA A C 1
ATOM 2541 O O . ALA A 1 319 ? 13.216 4.198 -6.953 1.00 94.12 319 ALA A O 1
ATOM 2542 N N . LEU A 1 320 ? 11.757 5.478 -8.101 1.00 95.06 320 LEU A N 1
ATOM 2543 C CA . LEU A 1 320 ? 12.745 6.055 -9.009 1.00 95.06 320 LEU A CA 1
ATOM 2544 C C . LEU A 1 320 ? 13.664 7.034 -8.267 1.00 95.06 320 LEU A C 1
ATOM 2546 O O . LEU A 1 320 ? 14.876 6.926 -8.390 1.00 95.06 320 LEU A O 1
ATOM 2550 N N . GLU A 1 321 ? 13.112 7.951 -7.472 1.00 94.25 321 GLU A N 1
ATOM 2551 C CA . GLU A 1 321 ? 13.900 8.916 -6.690 1.00 94.25 321 GLU A CA 1
ATOM 2552 C C . GLU A 1 321 ? 14.870 8.217 -5.724 1.00 94.25 321 GLU A C 1
ATOM 2554 O O . GLU A 1 321 ? 16.049 8.570 -5.650 1.00 94.25 321 GLU A O 1
ATOM 2559 N N . ASP A 1 322 ? 14.408 7.165 -5.046 1.00 93.38 322 ASP A N 1
ATOM 2560 C CA . ASP A 1 322 ? 15.248 6.356 -4.160 1.00 93.38 322 ASP A CA 1
ATOM 2561 C C . ASP A 1 322 ? 16.381 5.683 -4.935 1.00 93.38 322 ASP A C 1
ATOM 2563 O O . ASP A 1 322 ? 17.524 5.650 -4.484 1.00 93.38 322 ASP A O 1
ATOM 2567 N N . ALA A 1 323 ? 16.081 5.170 -6.127 1.00 92.94 323 ALA A N 1
ATOM 2568 C CA . ALA A 1 323 ? 17.070 4.527 -6.971 1.00 92.94 323 ALA A CA 1
ATOM 2569 C C . ALA A 1 323 ? 18.120 5.520 -7.491 1.00 92.94 323 ALA A C 1
ATOM 2571 O O . ALA A 1 323 ? 19.311 5.223 -7.400 1.00 92.94 323 ALA A O 1
ATOM 2572 N N . LEU A 1 324 ? 17.693 6.693 -7.969 1.00 93.69 324 LEU A N 1
ATOM 2573 C CA . LEU A 1 324 ? 18.571 7.759 -8.463 1.00 93.69 324 LEU A CA 1
ATOM 2574 C C . LEU A 1 324 ? 19.439 8.367 -7.353 1.00 93.69 324 LEU A C 1
ATOM 2576 O O . LEU A 1 324 ? 20.573 8.752 -7.607 1.00 93.69 324 LEU A O 1
ATOM 2580 N N . SER A 1 325 ? 18.940 8.437 -6.115 1.00 92.25 325 SER A N 1
ATOM 2581 C CA . SER A 1 325 ? 19.746 8.913 -4.978 1.00 92.25 325 SER A CA 1
ATOM 2582 C C . SER A 1 325 ? 20.802 7.901 -4.517 1.00 92.25 325 SER A C 1
ATOM 2584 O O . SER A 1 325 ? 21.802 8.286 -3.912 1.00 92.25 325 SER A O 1
ATOM 2586 N N . ALA A 1 326 ? 20.599 6.612 -4.807 1.00 89.81 326 ALA A N 1
ATOM 2587 C CA . ALA A 1 326 ? 21.461 5.523 -4.356 1.00 89.81 326 ALA A CA 1
ATOM 2588 C C . ALA A 1 326 ? 22.444 5.002 -5.421 1.00 89.81 326 ALA A C 1
ATOM 2590 O O . ALA A 1 326 ? 23.274 4.149 -5.101 1.00 89.81 326 ALA A O 1
ATOM 2591 N N . GLY A 1 327 ? 22.351 5.444 -6.678 1.00 88.31 327 GLY A N 1
ATOM 2592 C CA . GLY A 1 327 ? 23.208 4.949 -7.755 1.00 88.31 327 GLY A CA 1
ATOM 2593 C C . GLY A 1 327 ? 23.167 5.792 -9.026 1.00 88.31 327 GLY A C 1
ATOM 2594 O O . GLY A 1 327 ? 22.335 6.679 -9.175 1.00 88.31 327 GLY A O 1
ATOM 2595 N N . GLU A 1 328 ? 24.075 5.487 -9.951 1.00 91.88 328 GLU A N 1
ATOM 2596 C CA . GLU A 1 328 ? 24.217 6.198 -11.224 1.00 91.88 328 GLU A CA 1
ATOM 2597 C C . GLU A 1 328 ? 23.362 5.553 -12.322 1.00 91.88 328 GLU A C 1
ATOM 2599 O O . GLU A 1 328 ? 23.315 4.326 -12.470 1.00 91.88 328 GLU A O 1
ATOM 2604 N N . TYR A 1 329 ? 22.675 6.392 -13.097 1.00 95.44 329 TYR A N 1
ATOM 2605 C CA . TYR A 1 329 ? 21.766 5.977 -14.160 1.00 95.44 329 TYR A CA 1
ATOM 2606 C C . TYR A 1 329 ? 22.052 6.755 -15.436 1.00 95.44 329 TYR A C 1
ATOM 2608 O O . TYR A 1 329 ? 22.245 7.969 -15.407 1.00 95.44 329 TYR A O 1
ATOM 2616 N N . GLU A 1 330 ? 22.016 6.055 -16.564 1.00 94.94 330 GLU A N 1
ATOM 2617 C CA . GLU A 1 330 ? 21.979 6.670 -17.883 1.00 94.94 330 GLU A CA 1
ATOM 2618 C C . GLU A 1 330 ? 20.520 6.925 -18.273 1.00 94.94 330 GLU A C 1
ATOM 2620 O O . GLU A 1 330 ? 19.699 6.003 -18.302 1.00 94.94 330 GLU A O 1
ATOM 2625 N N . GLU A 1 331 ? 20.190 8.184 -18.551 1.00 96.25 331 GLU A N 1
ATOM 2626 C CA . GLU A 1 331 ? 18.874 8.580 -19.042 1.00 96.25 331 GLU A CA 1
ATOM 2627 C C . GLU A 1 331 ? 18.855 8.558 -20.572 1.00 96.25 331 GLU A C 1
ATOM 2629 O O . GLU A 1 331 ? 19.679 9.192 -21.233 1.00 96.25 331 GLU A O 1
ATOM 2634 N N . VAL A 1 332 ? 17.889 7.843 -21.149 1.00 94.12 332 VAL A N 1
ATOM 2635 C CA . VAL A 1 332 ? 17.736 7.721 -22.598 1.00 94.12 332 VAL A CA 1
ATOM 2636 C C . VAL A 1 332 ? 16.286 7.905 -23.009 1.00 94.12 332 VAL A C 1
ATOM 2638 O O . VAL A 1 332 ? 15.375 7.291 -22.456 1.00 94.12 332 VAL A O 1
ATOM 2641 N N . ILE A 1 333 ? 16.076 8.690 -24.064 1.00 93.19 333 ILE A N 1
ATOM 2642 C CA . ILE A 1 333 ? 14.776 8.801 -24.726 1.00 93.19 333 ILE A CA 1
ATOM 2643 C C . ILE A 1 333 ? 14.631 7.663 -25.741 1.00 93.19 333 ILE A C 1
ATOM 2645 O O . ILE A 1 333 ? 15.467 7.469 -26.635 1.00 93.19 333 ILE A O 1
ATOM 2649 N N . VAL A 1 334 ? 13.545 6.906 -25.610 1.00 88.69 334 VAL A N 1
ATOM 2650 C CA . VAL A 1 334 ? 13.139 5.869 -26.557 1.00 88.69 334 VAL A CA 1
ATOM 2651 C C . VAL A 1 334 ? 12.112 6.474 -27.498 1.00 88.69 334 VAL A C 1
ATOM 2653 O O . VAL A 1 334 ? 10.993 6.781 -27.096 1.00 88.69 334 VAL A O 1
ATOM 2656 N N . ALA A 1 335 ? 12.510 6.680 -28.752 1.00 81.62 335 ALA A N 1
ATOM 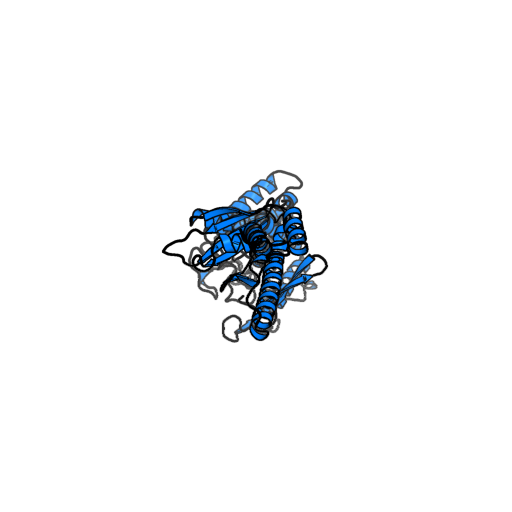2657 C CA . ALA A 1 335 ? 11.600 7.129 -29.795 1.00 81.62 335 ALA A CA 1
ATOM 2658 C C . ALA A 1 335 ? 10.753 5.947 -30.306 1.00 81.62 335 ALA A C 1
ATOM 2660 O O . ALA A 1 335 ? 11.284 4.839 -30.427 1.00 81.62 335 ALA A O 1
ATOM 2661 N N . PRO A 1 336 ? 9.467 6.167 -30.629 1.00 71.19 336 PRO A N 1
ATOM 2662 C CA . PRO A 1 336 ? 8.627 5.144 -31.241 1.00 71.19 336 PRO A CA 1
ATOM 2663 C C . PRO A 1 336 ? 9.198 4.734 -32.604 1.00 71.19 336 PRO A C 1
ATOM 2665 O O . PRO A 1 336 ? 9.740 5.570 -33.335 1.00 71.19 336 PRO A O 1
ATOM 2668 N N . SER A 1 337 ? 9.062 3.456 -32.975 1.00 67.56 337 SER A N 1
ATOM 2669 C CA . SER A 1 337 ? 9.429 3.031 -34.328 1.00 67.56 337 SER A CA 1
ATOM 2670 C C . SER A 1 337 ? 8.515 3.744 -35.330 1.00 67.56 337 SER A C 1
ATOM 2672 O O . SER A 1 337 ? 7.294 3.598 -35.273 1.00 67.56 337 SER A O 1
ATOM 2674 N N . SER A 1 338 ? 9.083 4.535 -36.238 1.00 63.88 338 SER A N 1
ATOM 2675 C CA . SER A 1 338 ? 8.313 5.228 -37.276 1.00 63.88 338 SER A CA 1
ATOM 2676 C C . SER A 1 338 ? 7.644 4.203 -38.201 1.00 63.88 338 SER A C 1
ATOM 2678 O O . SER A 1 338 ? 8.341 3.491 -38.923 1.00 63.88 338 SER A O 1
ATOM 2680 N N . GLU A 1 339 ? 6.307 4.143 -38.224 1.00 67.06 339 GLU A N 1
ATOM 2681 C CA . GLU A 1 339 ? 5.548 3.280 -39.152 1.00 67.06 339 GLU A CA 1
ATOM 2682 C C . GLU A 1 339 ? 5.884 3.611 -40.616 1.00 67.06 339 GLU A C 1
ATOM 2684 O O . GLU A 1 339 ? 5.953 2.719 -41.454 1.00 67.06 339 GLU A O 1
ATOM 2689 N N . ALA A 1 340 ? 6.195 4.875 -40.925 1.00 61.22 340 ALA A N 1
ATOM 2690 C CA . ALA A 1 340 ? 6.667 5.276 -42.249 1.00 61.22 340 ALA A CA 1
ATOM 2691 C C . ALA A 1 340 ? 8.034 4.656 -42.587 1.00 61.22 340 ALA A C 1
ATOM 2693 O O . ALA A 1 340 ? 8.277 4.243 -43.720 1.00 61.22 340 ALA A O 1
ATOM 2694 N N . SER A 1 341 ? 8.924 4.546 -41.599 1.00 68.81 341 SER A N 1
ATOM 2695 C CA . SER A 1 341 ? 10.216 3.881 -41.765 1.00 68.81 341 SER A CA 1
ATOM 2696 C C . SER A 1 341 ? 10.048 2.360 -41.846 1.00 68.81 341 SER A C 1
ATOM 2698 O O . SER A 1 341 ? 10.731 1.720 -42.644 1.00 68.81 341 SER A O 1
ATOM 2700 N N . ALA A 1 342 ? 9.099 1.792 -41.093 1.00 74.06 342 ALA A N 1
ATOM 2701 C CA . ALA A 1 342 ? 8.719 0.385 -41.186 1.00 74.06 342 ALA A CA 1
ATOM 2702 C C . ALA A 1 342 ? 8.175 0.033 -42.573 1.00 74.06 342 ALA A C 1
ATOM 2704 O O . ALA A 1 342 ? 8.650 -0.912 -43.200 1.00 74.06 342 ALA A O 1
ATOM 2705 N N . GLU A 1 343 ? 7.244 0.828 -43.098 1.00 79.31 343 GLU A N 1
ATOM 2706 C CA . GLU A 1 343 ? 6.663 0.610 -44.421 1.00 79.31 343 GLU A CA 1
ATOM 2707 C C . GLU A 1 343 ? 7.688 0.813 -45.539 1.00 79.31 343 GLU A C 1
ATOM 2709 O O . GLU A 1 343 ? 7.711 0.041 -46.495 1.00 79.31 343 GLU A O 1
ATOM 2714 N N . LYS A 1 344 ? 8.613 1.770 -45.393 1.00 78.44 344 LYS A N 1
ATOM 2715 C CA . LYS A 1 344 ? 9.726 1.947 -46.336 1.00 78.44 344 LYS A CA 1
ATOM 2716 C C . LYS A 1 344 ? 10.625 0.710 -46.396 1.00 78.44 344 LYS A C 1
ATOM 2718 O O . LYS A 1 344 ? 10.996 0.278 -47.486 1.00 78.44 344 LYS A O 1
ATOM 2723 N N . VAL A 1 345 ? 10.933 0.103 -45.247 1.00 83.38 345 VAL A N 1
ATOM 2724 C CA . VAL A 1 345 ? 11.684 -1.160 -45.193 1.00 83.38 345 VAL A CA 1
ATOM 2725 C C . VAL A 1 345 ? 10.863 -2.311 -45.781 1.00 83.38 345 VAL A C 1
ATOM 2727 O O . VAL A 1 345 ? 11.404 -3.091 -46.558 1.00 83.38 345 VAL A O 1
ATOM 2730 N N . ARG A 1 346 ? 9.559 -2.413 -45.489 1.00 86.19 346 ARG A N 1
ATOM 2731 C CA . ARG A 1 346 ? 8.685 -3.452 -46.070 1.00 86.19 346 ARG A CA 1
ATOM 2732 C C . ARG A 1 346 ? 8.566 -3.335 -47.588 1.00 86.19 346 ARG A C 1
ATOM 2734 O O . ARG A 1 346 ? 8.641 -4.359 -48.263 1.00 86.19 346 ARG A O 1
ATOM 2741 N N . SER A 1 347 ? 8.392 -2.126 -48.126 1.00 86.38 347 SER A N 1
ATOM 2742 C CA . SER A 1 347 ? 8.370 -1.893 -49.577 1.00 86.38 347 SER A CA 1
ATOM 2743 C C . SER A 1 347 ? 9.706 -2.263 -50.202 1.00 86.38 347 SER A C 1
ATOM 2745 O O . SER A 1 347 ? 9.734 -3.082 -51.114 1.00 86.38 347 SER A O 1
ATOM 2747 N N . GLY A 1 348 ? 10.814 -1.800 -49.615 1.00 87.31 348 GLY A N 1
ATOM 2748 C CA . GLY A 1 348 ? 12.151 -2.186 -50.059 1.00 87.31 348 GLY A CA 1
ATOM 2749 C C . GLY A 1 348 ? 12.356 -3.703 -50.051 1.00 87.31 348 GLY A C 1
ATOM 2750 O O . GLY A 1 348 ? 12.862 -4.256 -51.015 1.00 87.31 348 GLY A O 1
ATOM 2751 N N . LEU A 1 349 ? 11.900 -4.414 -49.013 1.00 89.69 349 LEU A N 1
ATOM 2752 C CA . LEU A 1 349 ? 11.994 -5.879 -48.939 1.00 89.69 349 LEU A CA 1
ATOM 2753 C C . LEU A 1 349 ? 11.092 -6.603 -49.952 1.00 89.69 349 LEU A C 1
ATOM 2755 O O . LEU A 1 349 ? 11.339 -7.779 -50.234 1.00 89.69 349 LEU A O 1
ATOM 2759 N N . ARG A 1 350 ? 10.025 -5.959 -50.450 1.00 90.62 350 ARG A N 1
ATOM 2760 C CA . ARG A 1 350 ? 9.177 -6.471 -51.543 1.00 90.62 350 ARG A CA 1
ATOM 2761 C C . ARG A 1 350 ? 9.839 -6.303 -52.908 1.00 90.62 350 ARG A C 1
ATOM 2763 O O . ARG A 1 350 ? 9.648 -7.175 -53.745 1.00 90.62 350 ARG A O 1
ATOM 2770 N N . GLU A 1 351 ? 10.587 -5.223 -53.096 1.00 90.44 351 GLU A N 1
ATOM 2771 C CA . GLU A 1 351 ? 11.208 -4.846 -54.371 1.00 90.44 351 GLU A CA 1
ATOM 2772 C C . GLU A 1 351 ? 12.645 -5.372 -54.529 1.00 90.44 351 GLU A C 1
ATOM 2774 O O . GLU A 1 351 ? 13.110 -5.538 -55.653 1.00 90.44 351 GLU A O 1
ATOM 2779 N N . ALA A 1 352 ? 13.340 -5.664 -53.424 1.00 90.00 352 ALA A N 1
ATOM 2780 C CA . ALA A 1 352 ? 14.720 -6.139 -53.434 1.00 90.00 352 ALA A CA 1
ATOM 2781 C C . ALA A 1 352 ? 14.879 -7.452 -54.212 1.00 90.00 352 ALA A C 1
ATOM 2783 O O . ALA A 1 352 ? 14.148 -8.424 -53.997 1.00 90.00 352 ALA A O 1
ATOM 2784 N N . SER A 1 353 ? 15.890 -7.483 -55.074 1.00 87.88 353 SER A N 1
ATOM 2785 C CA . SER A 1 353 ? 16.202 -8.609 -55.960 1.00 87.88 353 SER A CA 1
ATOM 2786 C C . SER A 1 353 ? 17.640 -9.106 -55.805 1.00 87.88 353 SER A C 1
ATOM 2788 O O . SER A 1 353 ? 17.948 -10.227 -56.207 1.00 87.88 353 SER A O 1
ATOM 2790 N N . THR A 1 354 ? 18.515 -8.320 -55.167 1.00 88.62 354 THR A N 1
ATOM 2791 C CA . THR A 1 354 ? 19.926 -8.673 -54.968 1.00 88.62 354 THR A CA 1
ATOM 2792 C C . THR A 1 354 ? 20.270 -8.947 -53.504 1.00 88.62 354 THR A C 1
ATOM 2794 O O . THR A 1 354 ? 19.656 -8.427 -52.568 1.00 88.62 354 THR A O 1
ATOM 2797 N N . ILE A 1 355 ? 21.323 -9.740 -53.284 1.00 85.94 355 ILE A N 1
ATOM 2798 C CA . ILE A 1 355 ? 21.863 -10.023 -51.944 1.00 85.94 355 ILE A CA 1
ATOM 2799 C C . ILE A 1 355 ? 22.257 -8.726 -51.216 1.00 85.94 355 ILE A C 1
ATOM 2801 O O . ILE A 1 355 ? 21.975 -8.582 -50.025 1.00 85.94 355 ILE A O 1
ATOM 2805 N N . ALA A 1 356 ? 22.876 -7.775 -51.923 1.00 81.50 356 ALA A N 1
ATOM 2806 C CA . ALA A 1 356 ? 23.333 -6.509 -51.353 1.00 81.50 356 ALA A CA 1
ATOM 2807 C C . ALA A 1 356 ? 22.163 -5.627 -50.879 1.00 81.50 356 ALA A C 1
ATOM 2809 O O . ALA A 1 356 ? 22.217 -5.071 -49.778 1.00 81.50 356 ALA A O 1
ATOM 2810 N N . GLU A 1 357 ? 21.076 -5.558 -51.654 1.00 83.44 357 GLU A N 1
ATOM 2811 C CA . GLU A 1 357 ? 19.848 -4.845 -51.278 1.00 83.44 357 GLU A CA 1
ATOM 2812 C C . GLU A 1 357 ? 19.214 -5.444 -50.022 1.00 83.44 357 GLU A C 1
ATOM 2814 O O . GLU A 1 357 ? 18.926 -4.716 -49.069 1.00 83.44 357 GLU A O 1
ATOM 2819 N N . PHE A 1 358 ? 19.070 -6.775 -49.965 1.00 88.19 358 PHE A N 1
ATOM 2820 C CA . PHE A 1 358 ? 18.560 -7.450 -48.770 1.00 88.19 358 PHE A CA 1
ATOM 2821 C C . PHE A 1 358 ? 19.447 -7.187 -47.548 1.00 88.19 358 PHE A C 1
ATOM 2823 O O . PHE A 1 358 ? 18.931 -6.860 -46.482 1.00 88.19 358 PHE A O 1
ATOM 2830 N N . GLN A 1 359 ? 20.773 -7.260 -47.679 1.00 86.31 359 GLN A N 1
ATOM 2831 C CA . GLN A 1 359 ? 21.697 -6.961 -46.578 1.00 86.31 359 GLN A CA 1
ATOM 2832 C C . GLN A 1 359 ? 21.630 -5.497 -46.119 1.00 86.31 359 GLN A C 1
ATOM 2834 O O . GLN A 1 359 ? 21.803 -5.215 -44.931 1.00 86.31 359 GLN A O 1
ATOM 2839 N N . SER A 1 360 ? 21.401 -4.555 -47.035 1.00 77.81 360 SER A N 1
ATOM 2840 C CA . SER A 1 360 ? 21.225 -3.135 -46.713 1.00 77.81 360 SER A CA 1
ATOM 2841 C C . SER A 1 360 ? 19.912 -2.891 -45.963 1.00 77.81 360 SER A C 1
ATOM 2843 O O . SER A 1 360 ? 19.902 -2.253 -44.912 1.00 77.81 360 SER A O 1
ATOM 2845 N N . LEU A 1 361 ? 18.811 -3.487 -46.429 1.00 82.44 361 LEU A N 1
ATOM 2846 C CA . LEU A 1 361 ? 17.493 -3.371 -45.800 1.00 82.44 361 LEU A CA 1
ATOM 2847 C C . LEU A 1 361 ? 17.412 -4.085 -44.449 1.00 82.44 361 LEU A C 1
ATOM 2849 O O . LEU A 1 361 ? 16.773 -3.570 -43.538 1.00 82.44 361 LEU A O 1
ATOM 2853 N N . ILE A 1 362 ? 18.091 -5.225 -44.284 1.00 86.06 362 ILE A N 1
ATOM 2854 C CA . ILE A 1 362 ? 18.229 -5.904 -42.986 1.00 86.06 362 ILE A CA 1
ATOM 2855 C C . ILE A 1 362 ? 18.997 -5.009 -42.008 1.00 86.06 362 ILE A C 1
ATOM 2857 O O . ILE A 1 362 ? 18.557 -4.843 -40.875 1.00 86.06 362 ILE A O 1
ATOM 2861 N N . ARG A 1 363 ? 20.096 -4.377 -42.443 1.00 77.81 363 ARG A N 1
ATOM 2862 C CA . ARG A 1 363 ? 20.835 -3.411 -41.612 1.00 77.81 363 ARG A CA 1
ATOM 2863 C C . ARG A 1 363 ? 19.987 -2.193 -41.258 1.00 77.81 363 ARG A C 1
ATOM 2865 O O . ARG A 1 363 ? 19.985 -1.766 -40.109 1.00 77.81 363 ARG A O 1
ATOM 2872 N N . LEU A 1 364 ? 19.221 -1.664 -42.209 1.00 75.50 364 LEU A N 1
ATOM 2873 C CA . LEU A 1 364 ? 18.297 -0.561 -41.957 1.00 75.50 364 LEU A CA 1
ATOM 2874 C C . LEU A 1 364 ? 17.193 -0.970 -40.969 1.00 75.50 364 LEU A C 1
ATOM 2876 O O . LEU A 1 364 ? 16.888 -0.212 -40.054 1.00 75.50 364 LEU A O 1
ATOM 2880 N N . ALA A 1 365 ? 16.645 -2.181 -41.097 1.00 78.69 365 ALA A N 1
ATOM 2881 C CA . ALA A 1 365 ? 15.688 -2.745 -40.149 1.00 78.69 365 ALA A CA 1
ATOM 2882 C C . ALA A 1 365 ? 16.296 -2.902 -38.748 1.00 78.69 365 ALA A C 1
ATOM 2884 O O . ALA A 1 365 ? 15.628 -2.593 -37.769 1.00 78.69 365 ALA A O 1
ATOM 2885 N N . GLN A 1 366 ? 17.563 -3.312 -38.640 1.00 76.19 366 GLN A N 1
ATOM 2886 C CA . GLN A 1 366 ? 18.288 -3.400 -37.367 1.00 76.19 366 GLN A CA 1
ATOM 2887 C C . GLN A 1 366 ? 18.478 -2.023 -36.722 1.00 76.19 366 GLN A C 1
ATOM 2889 O O . GLN A 1 366 ? 18.174 -1.851 -35.545 1.00 76.19 366 GLN A O 1
ATOM 2894 N N . VAL A 1 367 ? 18.913 -1.025 -37.500 1.00 70.19 367 VAL A N 1
ATOM 2895 C CA . VAL A 1 367 ? 19.109 0.357 -37.025 1.00 70.19 367 VAL A CA 1
ATOM 2896 C C . VAL A 1 367 ? 17.789 0.988 -36.578 1.00 70.19 367 VAL A C 1
ATOM 2898 O O . VAL A 1 367 ? 17.741 1.683 -35.566 1.00 70.19 367 VAL A O 1
ATOM 2901 N N . LEU A 1 368 ? 16.707 0.729 -37.313 1.00 65.44 368 LEU A N 1
ATOM 2902 C CA . LEU A 1 368 ? 15.360 1.208 -36.995 1.00 65.44 368 LEU A CA 1
ATOM 2903 C C . LEU A 1 368 ? 14.618 0.316 -35.993 1.00 65.44 368 LEU A C 1
ATOM 2905 O O . LEU A 1 368 ? 13.485 0.628 -35.627 1.00 65.44 368 LEU A O 1
ATOM 2909 N N . ASN A 1 369 ? 15.247 -0.778 -35.554 1.00 66.00 369 ASN A N 1
ATOM 2910 C CA . ASN A 1 369 ? 14.710 -1.726 -34.589 1.00 66.00 369 ASN A CA 1
ATOM 2911 C C . ASN A 1 369 ? 13.349 -2.346 -35.002 1.00 66.00 369 ASN A C 1
ATOM 2913 O O . ASN A 1 369 ? 12.413 -2.526 -34.222 1.00 66.00 369 ASN A O 1
ATOM 2917 N N . LEU A 1 370 ? 13.255 -2.712 -36.276 1.00 74.50 370 LEU A N 1
ATOM 2918 C CA . LEU A 1 370 ? 12.103 -3.332 -36.921 1.00 74.50 370 LEU A CA 1
ATOM 2919 C C . LEU A 1 370 ? 12.287 -4.859 -36.973 1.00 74.50 370 LEU A C 1
ATOM 2921 O O . LEU A 1 370 ? 12.616 -5.428 -38.015 1.00 74.50 370 LEU A O 1
ATOM 2925 N N . LYS A 1 371 ? 12.115 -5.546 -35.832 1.00 73.38 371 LYS A N 1
ATOM 2926 C CA . LYS A 1 371 ? 12.447 -6.986 -35.688 1.00 73.38 371 LYS A CA 1
ATOM 2927 C C . LYS A 1 371 ? 11.684 -7.908 -36.650 1.00 73.38 371 LYS A C 1
ATOM 2929 O O . LYS A 1 371 ? 12.225 -8.917 -37.112 1.00 73.38 371 LYS A O 1
ATOM 2934 N N . HIS A 1 372 ? 10.423 -7.592 -36.945 1.00 79.31 372 HIS A N 1
ATOM 2935 C CA . HIS A 1 372 ? 9.614 -8.393 -37.867 1.00 79.31 372 HIS A CA 1
ATOM 2936 C C . HIS A 1 372 ? 10.164 -8.303 -39.296 1.00 79.31 372 HIS A C 1
ATOM 2938 O O . HIS A 1 372 ? 10.354 -9.319 -39.962 1.00 79.31 372 HIS A O 1
ATOM 2944 N N . GLU A 1 373 ? 10.480 -7.089 -39.734 1.00 86.88 373 GLU A N 1
ATOM 2945 C CA . GLU A 1 373 ? 11.050 -6.776 -41.036 1.00 86.88 373 GLU A CA 1
ATOM 2946 C C . GLU A 1 373 ? 12.474 -7.338 -41.169 1.00 86.88 373 GLU A C 1
ATOM 2948 O O . GLU A 1 373 ? 12.805 -7.919 -42.201 1.00 86.88 373 GLU A O 1
ATOM 2953 N N . GLU A 1 374 ? 13.286 -7.279 -40.109 1.00 86.12 374 GLU A N 1
ATOM 2954 C CA . GLU A 1 374 ? 14.602 -7.927 -40.058 1.00 86.12 374 GLU A CA 1
ATOM 2955 C C . GLU A 1 374 ? 14.486 -9.445 -40.274 1.00 86.12 374 GLU A C 1
ATOM 2957 O O . GLU A 1 374 ? 15.188 -10.021 -41.109 1.00 86.12 374 GLU A O 1
ATOM 2962 N N . THR A 1 375 ? 13.572 -10.099 -39.550 1.00 88.06 375 THR A N 1
ATOM 2963 C CA . THR A 1 375 ? 13.345 -11.550 -39.650 1.00 88.06 375 THR A CA 1
ATOM 2964 C C . THR A 1 375 ? 12.855 -11.936 -41.045 1.00 88.06 375 THR A C 1
ATOM 2966 O O . THR A 1 375 ? 13.341 -12.902 -41.641 1.00 88.06 375 THR A O 1
ATOM 2969 N N . LEU A 1 376 ? 11.919 -11.158 -41.596 1.00 89.50 376 LEU A N 1
ATOM 2970 C CA . LEU A 1 376 ? 11.413 -11.339 -42.952 1.00 89.50 376 LEU A CA 1
ATOM 2971 C C . LEU A 1 376 ? 12.532 -11.187 -43.992 1.00 89.50 376 LEU A C 1
ATOM 2973 O O . LEU A 1 376 ? 12.633 -12.013 -44.902 1.00 89.50 376 LEU A O 1
ATOM 2977 N N . GLY A 1 377 ? 13.393 -10.179 -43.831 1.00 90.69 377 GLY A N 1
ATOM 2978 C CA . GLY A 1 377 ? 14.550 -9.942 -44.689 1.00 90.69 377 GLY A CA 1
ATOM 2979 C C . GLY A 1 377 ? 15.547 -11.098 -44.657 1.00 90.69 377 GLY A C 1
ATOM 2980 O O . GLY A 1 377 ? 15.903 -11.616 -45.713 1.00 90.69 377 GLY A O 1
ATOM 2981 N N . LYS A 1 378 ? 15.932 -11.579 -43.465 1.00 93.12 378 LYS A N 1
ATOM 2982 C CA . LYS A 1 378 ? 16.839 -12.736 -43.311 1.00 93.12 378 LYS A CA 1
ATOM 2983 C C . LYS A 1 378 ? 16.285 -13.996 -43.977 1.00 93.12 378 LYS A C 1
ATOM 2985 O O . LYS A 1 378 ? 17.021 -14.698 -44.665 1.00 93.12 378 LYS A O 1
ATOM 2990 N N . LYS A 1 379 ? 14.983 -14.264 -43.820 1.00 92.75 379 LYS A N 1
ATOM 2991 C CA . LYS A 1 379 ? 14.322 -15.422 -44.442 1.00 92.75 379 LYS A CA 1
ATOM 2992 C C . LYS A 1 379 ? 14.356 -15.351 -45.972 1.00 92.75 379 LYS A C 1
ATOM 2994 O O . LYS A 1 379 ? 14.618 -16.359 -46.623 1.00 92.75 379 LYS A O 1
ATOM 2999 N N . ARG A 1 380 ? 14.095 -14.173 -46.549 1.00 91.50 380 ARG A N 1
ATOM 3000 C CA . ARG A 1 380 ? 14.142 -13.964 -48.007 1.00 91.50 380 ARG A CA 1
ATOM 3001 C C . ARG A 1 380 ? 15.567 -14.041 -48.553 1.00 91.50 380 ARG A C 1
ATOM 3003 O O . ARG A 1 380 ? 15.776 -14.691 -49.569 1.00 91.50 380 ARG A O 1
ATOM 3010 N N . LEU A 1 381 ? 16.537 -13.470 -47.840 1.00 92.31 381 LEU A N 1
ATOM 3011 C CA . LEU A 1 381 ? 17.951 -13.556 -48.199 1.00 92.31 381 LEU A CA 1
ATOM 3012 C C . LEU A 1 381 ? 18.445 -15.009 -48.229 1.00 92.31 381 LEU A C 1
ATOM 3014 O O . LEU A 1 381 ? 19.090 -15.408 -49.194 1.00 92.31 381 LEU A O 1
ATOM 3018 N N . ALA A 1 382 ? 18.098 -15.810 -47.217 1.00 90.62 382 ALA A N 1
ATOM 3019 C CA . ALA A 1 382 ? 18.464 -17.225 -47.172 1.00 90.62 382 ALA A CA 1
ATOM 3020 C C . ALA A 1 382 ? 17.896 -18.006 -48.369 1.00 90.62 382 ALA A C 1
ATOM 3022 O O . ALA A 1 382 ? 18.601 -18.822 -48.957 1.00 90.62 382 ALA A O 1
ATOM 3023 N N . LYS A 1 383 ? 16.650 -17.710 -48.765 1.00 90.06 383 LYS A N 1
ATOM 3024 C CA . LYS A 1 383 ? 16.014 -18.308 -49.947 1.00 90.06 383 LYS A CA 1
ATOM 3025 C C . LYS A 1 383 ? 16.750 -17.940 -51.244 1.00 90.06 383 LYS A C 1
ATOM 3027 O O . LYS A 1 383 ? 17.028 -18.812 -52.060 1.00 90.06 383 LYS A O 1
ATOM 3032 N N . LEU A 1 384 ? 17.112 -16.669 -51.409 1.00 88.12 384 LEU A N 1
ATOM 3033 C CA . LEU A 1 384 ? 17.850 -16.206 -52.587 1.00 88.12 384 LEU A CA 1
ATOM 3034 C C . LEU A 1 384 ? 19.245 -16.852 -52.672 1.00 88.12 384 LEU A C 1
ATOM 3036 O O . LEU A 1 384 ? 19.704 -17.225 -53.747 1.00 88.12 384 LEU A O 1
ATOM 3040 N N . GLN A 1 385 ? 19.913 -17.032 -51.529 1.00 88.56 385 GLN A N 1
ATOM 3041 C CA . GLN A 1 385 ? 21.217 -17.696 -51.458 1.00 88.56 385 GLN A CA 1
ATOM 3042 C C . GLN A 1 385 ? 21.139 -19.195 -51.774 1.00 88.56 385 GLN A C 1
ATOM 3044 O O . GLN A 1 385 ? 22.048 -19.714 -52.422 1.00 88.56 385 GLN A O 1
ATOM 3049 N N . SER A 1 386 ? 20.076 -19.894 -51.354 1.00 87.00 386 SER A N 1
ATOM 3050 C CA . SER A 1 386 ? 19.873 -21.297 -51.742 1.00 87.00 386 SER A CA 1
ATOM 3051 C C . SER A 1 386 ? 19.604 -21.442 -53.238 1.00 87.00 386 SER A C 1
ATOM 3053 O O . SER A 1 386 ? 20.226 -22.288 -53.871 1.00 87.00 386 SER A O 1
ATOM 3055 N N . GLU A 1 387 ? 18.767 -20.576 -53.818 1.00 84.38 387 GLU A N 1
ATOM 3056 C CA . GLU A 1 387 ? 18.458 -20.591 -55.258 1.00 84.38 387 GLU A CA 1
ATOM 3057 C C . GLU A 1 387 ? 19.712 -20.299 -56.107 1.00 84.38 387 GLU A C 1
ATOM 3059 O O . GLU A 1 387 ? 19.967 -20.974 -57.104 1.00 84.38 387 GLU A O 1
ATOM 3064 N N . ALA A 1 388 ? 20.554 -19.350 -55.679 1.00 79.12 388 ALA A N 1
ATOM 3065 C CA . ALA A 1 388 ? 21.824 -19.053 -56.348 1.00 79.12 388 ALA A CA 1
ATOM 3066 C C . ALA A 1 388 ? 22.820 -20.225 -56.274 1.00 79.12 388 ALA A C 1
ATOM 3068 O O . ALA A 1 388 ? 23.537 -20.504 -57.239 1.00 79.12 388 ALA A O 1
ATOM 3069 N N . LYS A 1 389 ? 22.863 -20.931 -55.138 1.00 80.12 389 LYS A N 1
ATOM 3070 C CA . LYS A 1 389 ? 23.722 -22.105 -54.960 1.00 80.12 389 LYS A CA 1
ATOM 3071 C C . LYS A 1 389 ? 23.271 -23.273 -55.842 1.00 80.12 389 LYS A C 1
ATOM 3073 O O . LYS A 1 389 ? 24.099 -23.841 -56.543 1.00 80.12 389 LYS A O 1
ATOM 3078 N N . GLU A 1 390 ? 21.971 -23.560 -55.888 1.00 80.62 390 GLU A N 1
ATOM 3079 C CA . GLU A 1 390 ? 21.399 -24.598 -56.758 1.00 80.62 390 GLU A CA 1
ATOM 3080 C C . GLU A 1 390 ? 21.651 -24.313 -58.247 1.00 80.62 390 GLU A C 1
ATOM 3082 O O . GLU A 1 390 ? 22.006 -25.221 -58.997 1.00 80.62 390 GLU A O 1
ATOM 3087 N N . ALA A 1 391 ? 21.550 -23.050 -58.676 1.00 71.56 391 ALA A N 1
ATOM 3088 C CA . ALA A 1 391 ? 21.870 -22.654 -60.049 1.00 71.56 391 ALA A CA 1
ATOM 3089 C C . ALA A 1 391 ? 23.363 -22.836 -60.388 1.00 71.56 391 ALA A C 1
ATOM 3091 O O . ALA A 1 391 ? 23.706 -23.232 -61.504 1.00 71.56 391 ALA A O 1
ATOM 3092 N N . THR A 1 392 ? 24.253 -22.583 -59.424 1.00 72.06 392 THR A N 1
ATOM 3093 C CA . THR A 1 392 ? 25.707 -22.748 -59.592 1.00 72.06 392 THR A CA 1
ATOM 3094 C C . THR A 1 392 ? 26.098 -24.228 -59.650 1.00 72.06 392 THR A C 1
ATOM 3096 O O . THR A 1 392 ? 26.866 -24.632 -60.526 1.00 72.06 392 THR A O 1
ATOM 3099 N N . ASP A 1 393 ? 25.511 -25.050 -58.779 1.00 72.38 393 ASP A N 1
ATOM 3100 C CA . ASP A 1 393 ? 25.731 -26.499 -58.745 1.00 72.38 393 ASP A CA 1
ATOM 3101 C C . ASP A 1 393 ? 25.183 -27.171 -60.025 1.00 72.38 393 ASP A C 1
ATOM 3103 O O . ASP A 1 393 ? 25.837 -28.037 -60.613 1.00 72.38 393 ASP A O 1
ATOM 3107 N N . ALA A 1 394 ? 24.032 -26.715 -60.539 1.00 65.19 394 ALA A N 1
ATOM 3108 C CA . ALA A 1 394 ? 23.469 -27.176 -61.811 1.00 65.19 394 ALA A CA 1
ATOM 3109 C C . ALA A 1 394 ? 24.334 -26.796 -63.03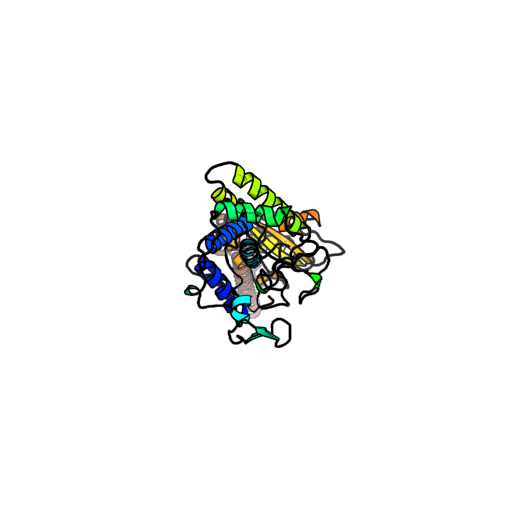1 1.00 65.19 394 ALA A C 1
ATOM 3111 O O . ALA A 1 394 ? 24.466 -27.593 -63.964 1.00 65.19 394 ALA A O 1
ATOM 3112 N N . ALA A 1 395 ? 24.958 -25.612 -63.024 1.00 58.88 395 ALA A N 1
ATOM 3113 C CA . ALA A 1 395 ? 25.872 -25.179 -64.083 1.00 58.88 395 ALA A CA 1
ATOM 3114 C C . ALA A 1 395 ? 27.185 -25.986 -64.087 1.00 58.88 395 ALA A C 1
ATOM 3116 O O . ALA A 1 395 ? 27.697 -26.326 -65.157 1.00 58.88 395 ALA A O 1
ATOM 3117 N N . GLN A 1 396 ? 27.700 -26.359 -62.909 1.00 58.88 396 GLN A N 1
ATOM 3118 C CA . GLN A 1 396 ? 28.891 -27.209 -62.781 1.00 58.88 396 GLN A CA 1
ATOM 3119 C C . GLN A 1 396 ? 28.641 -28.660 -63.228 1.00 58.88 396 GLN A C 1
ATOM 3121 O O . GLN A 1 396 ? 29.517 -29.268 -63.841 1.00 58.88 396 GLN A O 1
ATOM 3126 N N . LEU A 1 397 ? 27.438 -29.199 -63.003 1.00 57.38 397 LEU A N 1
ATOM 3127 C CA . LEU A 1 397 ? 27.039 -30.542 -63.453 1.00 57.38 397 LEU A CA 1
ATOM 3128 C C . LEU A 1 397 ? 26.868 -30.670 -64.980 1.00 57.38 397 LEU A C 1
ATOM 3130 O O . LEU A 1 397 ? 26.943 -31.779 -65.505 1.00 57.38 397 LEU A O 1
ATOM 3134 N N . GLN A 1 398 ? 26.671 -29.565 -65.710 1.00 57.16 398 GLN A N 1
ATOM 3135 C CA . GLN A 1 398 ? 26.478 -29.570 -67.171 1.00 57.16 398 GLN A CA 1
ATOM 3136 C C . GLN A 1 398 ? 27.761 -29.340 -67.995 1.00 57.16 398 GLN A C 1
ATOM 3138 O O . GLN A 1 398 ? 27.691 -29.286 -69.223 1.00 57.16 398 GLN A O 1
ATOM 3143 N N . GLY A 1 399 ? 28.938 -29.222 -67.368 1.00 54.22 399 GLY A N 1
ATOM 3144 C CA . GLY A 1 399 ? 30.223 -29.173 -68.083 1.00 54.22 399 GLY A CA 1
ATOM 3145 C C . GLY A 1 399 ? 30.399 -27.989 -69.047 1.00 54.22 399 GLY A C 1
ATOM 3146 O O . GLY A 1 399 ? 31.206 -28.069 -69.973 1.00 54.22 399 GLY A O 1
ATOM 3147 N N . ARG A 1 400 ? 29.665 -26.885 -68.861 1.00 49.91 400 ARG A N 1
ATOM 3148 C CA . ARG A 1 400 ? 29.906 -25.631 -69.587 1.00 49.91 400 ARG A CA 1
ATOM 3149 C C . ARG A 1 400 ? 30.811 -24.726 -68.755 1.00 49.91 400 ARG A C 1
ATOM 3151 O O . ARG A 1 400 ? 30.488 -24.394 -67.620 1.00 49.91 400 ARG A O 1
ATOM 3158 N N . ALA A 1 401 ? 31.944 -24.328 -69.336 1.00 48.91 401 ALA A N 1
ATOM 3159 C CA . ALA A 1 401 ? 32.778 -23.260 -68.792 1.00 48.91 401 ALA A CA 1
ATOM 3160 C C . ALA A 1 401 ? 31.939 -21.976 -68.614 1.00 48.91 401 ALA A C 1
ATOM 3162 O O . ALA A 1 401 ? 31.055 -21.724 -69.439 1.00 48.91 401 ALA A O 1
ATOM 3163 N N . PRO A 1 402 ? 32.190 -21.172 -67.565 1.00 43.84 402 PRO A N 1
ATOM 3164 C CA . PRO A 1 402 ? 31.429 -19.954 -67.329 1.00 43.84 402 PRO A CA 1
ATOM 3165 C C . PRO A 1 402 ? 31.675 -18.954 -68.463 1.00 43.84 402 PRO A C 1
ATOM 3167 O O . PRO A 1 402 ? 32.817 -18.652 -68.810 1.00 43.84 402 PRO A O 1
ATOM 3170 N N . ASP A 1 403 ? 30.584 -18.459 -69.042 1.00 47.16 403 ASP A N 1
ATOM 3171 C CA . ASP A 1 403 ? 30.594 -17.380 -70.024 1.00 47.16 403 ASP A CA 1
ATOM 3172 C C . ASP A 1 403 ? 31.112 -16.087 -69.352 1.00 47.16 403 ASP A C 1
ATOM 3174 O O . ASP A 1 403 ? 30.523 -15.644 -68.357 1.00 47.16 403 ASP A O 1
ATOM 3178 N N . PRO A 1 404 ? 32.195 -15.456 -69.852 1.00 45.59 404 PRO A N 1
ATOM 3179 C CA . PRO A 1 404 ? 32.744 -14.225 -69.279 1.00 45.59 404 PRO A CA 1
ATOM 3180 C C . PRO A 1 404 ? 31.769 -13.039 -69.304 1.00 45.59 404 PRO A C 1
ATOM 3182 O O . PRO A 1 404 ? 32.011 -12.033 -68.639 1.00 45.59 404 PRO A O 1
ATOM 3185 N N . SER A 1 405 ? 30.666 -13.131 -70.052 1.00 42.59 405 SER A N 1
ATOM 3186 C CA . SER A 1 405 ? 29.678 -12.056 -70.169 1.00 42.59 405 SER A CA 1
ATOM 3187 C C . SER A 1 405 ? 28.710 -11.939 -68.978 1.00 42.59 405 SER A C 1
ATOM 3189 O O . SER A 1 405 ? 28.003 -10.939 -68.876 1.00 42.59 405 SER A O 1
ATOM 3191 N N . ALA A 1 406 ? 28.727 -12.878 -68.021 1.00 43.72 406 ALA A N 1
ATOM 3192 C CA . ALA A 1 406 ? 27.910 -12.808 -66.800 1.00 43.72 406 ALA A CA 1
ATOM 3193 C C . ALA A 1 406 ? 28.591 -12.090 -65.607 1.00 43.72 406 ALA A C 1
ATOM 3195 O O . ALA A 1 406 ? 27.980 -11.939 -64.552 1.00 43.72 406 ALA A O 1
ATOM 3196 N N . MET A 1 407 ? 29.836 -11.610 -65.750 1.00 42.38 407 MET A N 1
ATOM 3197 C CA . MET A 1 407 ? 30.587 -10.899 -64.694 1.00 42.38 407 MET A CA 1
ATOM 3198 C C . MET A 1 407 ? 30.359 -9.373 -64.654 1.00 42.38 407 MET A C 1
ATOM 3200 O O . MET A 1 407 ? 31.209 -8.620 -64.183 1.00 42.38 407 MET A O 1
ATOM 3204 N N . LEU A 1 408 ? 29.206 -8.882 -65.108 1.00 46.59 408 LEU A N 1
ATOM 3205 C CA . LEU A 1 408 ? 28.850 -7.463 -64.999 1.00 46.59 408 LEU A CA 1
ATOM 3206 C C . LEU A 1 408 ? 27.537 -7.291 -64.244 1.00 46.59 408 LEU A C 1
ATOM 3208 O O . LEU A 1 408 ? 26.498 -7.021 -64.833 1.00 46.59 408 LEU A O 1
ATOM 3212 N N . THR A 1 409 ? 27.593 -7.471 -62.924 1.00 45.03 409 THR A N 1
ATOM 3213 C CA . THR A 1 409 ? 26.890 -6.643 -61.918 1.00 45.03 409 THR A CA 1
ATOM 3214 C C . THR A 1 409 ? 27.291 -7.112 -60.514 1.00 45.03 409 THR A C 1
ATOM 3216 O O . THR A 1 409 ? 26.512 -7.701 -59.776 1.00 45.03 409 THR A O 1
ATOM 3219 N N . TYR A 1 410 ? 28.550 -6.871 -60.144 1.00 42.47 410 TYR A N 1
ATOM 3220 C CA . TYR A 1 410 ? 28.994 -6.890 -58.748 1.00 42.47 410 TYR A CA 1
ATOM 3221 C C . TYR A 1 410 ? 30.034 -5.787 -58.536 1.00 42.47 410 TYR A C 1
ATOM 3223 O O . TYR A 1 410 ? 31.234 -6.016 -58.673 1.00 42.47 410 TYR A O 1
ATOM 3231 N N . GLN A 1 411 ? 29.544 -4.591 -58.211 1.00 35.50 411 GLN A N 1
ATOM 3232 C CA . GLN A 1 411 ? 30.193 -3.620 -57.329 1.00 35.50 411 GLN A CA 1
ATOM 3233 C C . GLN A 1 411 ? 29.119 -2.964 -56.470 1.00 35.50 411 GLN A C 1
ATOM 3235 O O . GLN A 1 411 ? 28.054 -2.630 -57.039 1.00 35.50 411 GLN A O 1
#

pLDDT: mean 87.68, std 12.01, range [35.5, 98.69]

Sequence (411 aa):
ASIPLIKAVDVSGVEVDLCIGNHLGLHNSRLVAAYCQLDQRVGEVCRVVKQWARAMQLVRSSDGHLNSYAYTLLAISYLMTTSPPVVPNLQDLAGQGCDPVLVVDSKWGKNLSWDCRFWSELELIPKSQNTATSEELLKGFFLYYSETFDWLNNAVSVRLALTQQTKQGAISKLNLGSPVTKEQWYIEDPFDLRHNLGSNCTKDGRQRILDMMKKALRMLDEGPNSVESLYSRTPSHFLLKCRVHQEKVSLAEFKATVGGIREVREPFTVHFPQPCRFREVADAFLIFKSEETRRAVHRLNESALGDWQLRLLPCSTWALEDALSAGEYEEVIVAPSSEASAEKVRSGLREASTIAEFQSLIRLAQVLNLKHEETLGKKRLAKLQSEAKEATDAAQLQGRAPDPSAMLTYQ

Secondary structure (DSSP, 8-state):
--S-EEEEE-TTS-EEEEESS-HHHHHHHHHHHHHHHH-HHHHHHHHHHHHHHHHTT-B-GGGTSB-HHHHHHHHHHHHHHSSS-SS--HHHHHHTTPPP-EEEE-TTSS-EEEE------GGGSPPP-----HHHHHHHHHHIIIIIS-TTTB-B-TTTTTSTTTTTS--BGGGSSS---TTS--BB-SS-TT-BTTTT--HHHHHHHHHHHHHHHHHHTS-TTHHHHTT-PPPS-EEEEEEEETTTS-HHHHHHHHH--TT--S-EEEEEEPPBTTBSEEEEEEEESSHHHHHHHHTTTT-EETTEE--EEE--HHHHHHHHHHS-EEEEEEPPP-HHHHHHHHHHHHH--SHHHHHHHHHHHHHTT-HHHHHHHHHHHHHHHHHHHHHHHHHHHTTPPPPGGG--S--

Organism: Polarella glacialis (NCBI:txid89957)

InterPro domains:
  IPR002058 PAP/25A-associated [PF03828] (136-195)
  IPR043519 Nucleotidyltransferase superfamily [SSF81301] (1-52)

Radius of gyration: 30.11 Å; chains: 1; bounding box: 60×55×99 Å

Foldseek 3Di:
DLFDWDWDADPVRDIDIHTPPVPLVVLLVVVLVLLCVLAVLLVVLLVLQLLLCVLLQQADLVLQHFHSSLSSLLLQLLQLVDVVRQDHQFLLVCVVDPDFDWDWDCSPVDTDTWGSDGHDPSVPDDGGPDPDDSLRSNLSSLCCLLPPDDQQFAARESLPRCHPVPVPHGHGPPPFPEDDDSQFGAYADNTPSNDGSRRSNDNVSSVSSSVLSVVLNVLSVPDPPSSVVSNVDDDQKWKKKKKDQPVQDPPLLVLLLLQQQQQQQAKWKKWAFDDDPVDRIDIIMIIGRDPSSVVSSCVQQQPDRGPDGTHIDTHDPSSVVVRVVVGDTDMDIRHHQPVVLVVVLVVQLVPDDDLVSLVVSLVSCVVSSNVVSNVSSVVVSVVNVVVVVVVVVVVVVVPDDDDPVVPPDDD